Protein 8JIN (pdb70)

B-factor: mean 63.2, std 4.31, range [48.6, 82.33]

Nearest PDB structures (foldseek):
  8jmm-assembly1_B  TM=9.909E-01  e=1.860E-39  Severe acute respiratory syndrome coronavirus 2
  8jmm-assembly1_F  TM=9.856E-01  e=9.018E-39  Severe acute respiratory syndrome coronavirus 2
  8wpw-assembly1_R  TM=9.752E-01  e=5.222E-39  Severe acute respiratory syndrome coronavirus 2
  7sy5-assembly1_A  TM=9.650E-01  e=2.004E-36  Severe acute respiratory syndrome coronavirus 2
  7zr7-assembly1_B  TM=9.710E-01  e=1.572E-36  Severe acute respiratory syndrome coronavirus 2

GO terms:
  GO:0044228 host cell surface (C, IDA)
  GO:0005768 endosome (C, IDA)
  GO:0039660 structural constituent of virion (F, IDA)
  GO:0019062 virion attachment to host cell (P, IDA)
  GO:0046718 symbiont entry into host cell (P, IDA)
  GO:0098670 entry receptor-mediated virion attachment to host cell (P, IDA)
  GO:0140522 fusogenic activity (F, IDA)
  GO:0046789 host cell surface receptor binding (F, IDA)
  GO:0048018 receptor ligand activity (F, IDA)
  GO:0043655 host extracellular region (C, IC)
  GO:0044173 host cell endoplasmic reticulum-Golgi intermediate compartment membrane (C, EXP)
  GO:0055036 virion membrane (C, EXP)
  GO:0020002 host cell plasma membrane (C, EXP)
  GO:0005515 protein binding (F, IPI)
  GO:0055036 virion membrane (C, TAS)
  GO:0005886 plasma membrane (C, TAS)
  GO:0042802 identical protein binding (F, IPI)
  GO:0046598 positive regulation of viral entry into host cell (P, IDA)
  GO:0016020 membrane (C, IDA)
  GO:0019031 viral envelope (C, IDA)

Secondary structure (DSSP, 8-state):
----SB--GGGTSS-S----SS----EEE-SSB--TTSGGGT---SEEEEESS-TTGGGG--BSEEEEEEEEEEGGGGGG-STT--SHHHHSS----TT--EEEEEEE-TTTS--TT-BTT-EEE---SSPPPTT------PPEE-SSS---S---SSEE-SEEE--B-TTSPTTSSEEEEEEEEEE-SSS---B----/------S-SEE-PPSSS--EEEEEEEEEE-S-EEEEEE-SSS--EEEEETTTEE-SSS-S---EEE-EEEEEEE--S--SS--EEEEEEE-SSTT---EEEEEEE-S------EEEE--B--SSS-EEEEEEEE-SS-TTSEEEEEEEEETTTEEEEEEEE--STT-S-EEE-SSSTTTEEEEE-TTT-EEEEEEES--SS---EEEEEEEEES-TTHHHHS-TTSHHHHHHSS--------B----/--B--S--EE-BTB-EEEEEE--TTTTTTS---EEEE-TTS--EEEEBTTTB--SSS-TTEEEEEETTEEEEEETT--TT--SEEE-EEEETTTEEEE---EE-EE----EEEEE--S--TTTSEEEEEEEEESS-TTTS-EEEEEE-TTS-EEEEEEE-SSSS-EEE-TTSTTTEEEEEETTTTEEEEEEES--TT--S--B-PEESSSS-TTT-TTT--EEE-EE--------

InterPro domains:
  IPR002552 Spike glycoprotein S2, coronavirus [PF01601] (711-1232)
  IPR018548 Spike (S) protein S1 subunit, receptor-binding domain, betacoronavirus [PF09408] (349-526)
  IPR018548 Spike (S) protein S1 subunit, receptor-binding domain, betacoronavirus [PS51921] (334-527)
  IPR032500 Spike glycoprotein S1, N-terminal domain, betacoronavirus-like [PF16451] (33-337)
  IPR032500 Spike glycoprotein S1, N-terminal domain, betacoronavirus-like [PS51922] (9-303)
  IPR036326 Spike S1 subunit, receptor binding domain superfamily, betacoronavirus [SSF143587] (333-516)
  IPR042578 Spike glycoprotein, betacoronavirus [MF_04099] (2-1273)
  IPR043002 Spike glycoprotein, N-terminal domain superfamily [G3DSA:2.60.120.960] (28-307)
  IPR043473 Spike glycoprotein S2 superfamily, coronavirus [SSF111474] (909-1026)
  IPR043473 Spike glycoprotein S2 superfamily, coronavirus [SSF111474] (1159-1211)
  IPR043607 Coronavirus spike glycoprotein S1, C-terminal [PF19209] (536-591)
  IPR044341 Spike (S) protein S1 subunit, N-terminal domain, SARS-CoV-like [cd21624] (13-304)
  IPR044366 Spike (S) protein S1 subunit, receptor-binding domain, SARS-CoV-2 [cd21480] (319-541)
  IPR044873 Spike glycoprotein S2, coronavirus, heptad repeat 1 [PS51923] (896-1001)
  IPR044874 Spike glycoprotein S2, coronavirus, heptad repeat 2 [PS51924] (1143-1225)

Structure (mmCIF, N/CA/C/O backbone):
data_8JIN
#
_entry.id   8JIN
#
_cell.length_a   1.00
_cell.length_b   1.00
_cell.length_c   1.00
_cell.angle_alpha   90.00
_cell.angle_beta   90.00
_cell.angle_gamma   90.00
#
_symmetry.space_group_name_H-M   'P 1'
#
loop_
_entity.id
_entity.type
_entity.pdbx_description
1 polymer 'GW01 Fv'
2 polymer '7F3 Fv'
3 polymer 'Spike glycoprotein'
#
loop_
_atom_site.group_PDB
_atom_site.id
_atom_site.type_symbol
_atom_site.label_atom_id
_atom_site.label_alt_id
_atom_site.label_comp_id
_atom_site.label_asym_id
_atom_site.label_entity_id
_atom_site.label_seq_id
_atom_site.pdbx_PDB_ins_code
_atom_site.Cartn_x
_atom_site.Cartn_y
_atom_site.Cartn_z
_atom_site.occupancy
_atom_site.B_iso_or_equiv
_atom_site.auth_seq_id
_atom_site.auth_comp_id
_atom_site.auth_asym_id
_atom_site.auth_atom_id
_atom_site.pdbx_PDB_model_num
ATOM 1 N N . VAL A 1 3 ? 298.626 318.383 198.730 1.00 61.09 3 VAL P N 1
ATOM 2 C CA . VAL A 1 3 ? 299.337 319.642 198.549 1.00 61.09 3 VAL P CA 1
ATOM 3 C C . VAL A 1 3 ? 298.597 320.517 197.540 1.00 61.09 3 VAL P C 1
ATOM 4 O O . VAL A 1 3 ? 298.096 320.028 196.528 1.00 61.09 3 VAL P O 1
ATOM 8 N N . LEU A 1 4 ? 298.515 321.814 197.830 1.00 57.39 4 LEU P N 1
ATOM 9 C CA . LEU A 1 4 ? 297.839 322.780 196.971 1.00 57.39 4 LEU P CA 1
ATOM 10 C C . LEU A 1 4 ? 298.893 323.637 196.281 1.00 57.39 4 LEU P C 1
ATOM 11 O O . LEU A 1 4 ? 299.623 324.383 196.941 1.00 57.39 4 LEU P O 1
ATOM 16 N N . THR A 1 5 ? 298.969 323.529 194.958 1.00 57.01 5 THR P N 1
ATOM 17 C CA . THR A 1 5 ? 299.921 324.314 194.186 1.00 57.01 5 THR P CA 1
ATOM 18 C C . THR A 1 5 ? 299.410 325.738 194.021 1.00 57.01 5 THR P C 1
ATOM 19 O O . THR A 1 5 ? 298.216 325.965 193.810 1.00 57.01 5 THR P O 1
ATOM 23 N N . GLN A 1 6 ? 300.326 326.703 194.119 1.00 55.35 6 GLN P N 1
ATOM 24 C CA . GLN A 1 6 ? 299.966 328.107 194.115 1.00 55.35 6 GLN P CA 1
ATOM 25 C C . GLN A 1 6 ? 301.154 328.921 193.627 1.00 55.35 6 GLN P C 1
ATOM 26 O O . GLN A 1 6 ? 302.299 328.590 193.970 1.00 55.35 6 GLN P O 1
ATOM 32 N N . PRO A 1 7 ? 300.927 329.958 192.824 1.00 54.83 7 PRO P N 1
ATOM 33 C CA . PRO A 1 7 ? 302.028 330.824 192.391 1.00 54.83 7 PRO P CA 1
ATOM 34 C C . PRO A 1 7 ? 302.761 331.415 193.580 1.00 54.83 7 PRO P C 1
ATOM 35 O O . PRO A 1 7 ? 302.133 331.943 194.510 1.00 54.83 7 PRO P O 1
ATOM 39 N N . PRO A 1 8 ? 304.094 331.345 193.588 1.00 53.68 8 PRO P N 1
ATOM 40 C CA . PRO A 1 8 ? 304.837 331.821 194.762 1.00 53.68 8 PRO P CA 1
ATOM 41 C C . PRO A 1 8 ? 304.850 333.331 194.907 1.00 53.68 8 PRO P C 1
ATOM 42 O O . PRO A 1 8 ? 305.025 333.826 196.027 1.00 53.68 8 PRO P O 1
ATOM 46 N N . SER A 1 9 ? 304.672 334.082 193.822 1.00 56.10 9 SER P N 1
ATOM 47 C CA . SER A 1 9 ? 304.748 335.539 193.902 1.00 56.10 9 SER P CA 1
ATOM 48 C C . SER A 1 9 ? 303.992 336.138 192.725 1.00 56.10 9 SER P C 1
ATOM 49 O O . SER A 1 9 ? 304.271 335.795 191.572 1.00 56.10 9 SER P O 1
ATOM 52 N N . ALA A 1 10 ? 303.046 337.023 193.016 1.00 59.49 10 ALA P N 1
ATOM 53 C CA . ALA A 1 10 ? 302.326 337.786 192.010 1.00 59.49 10 ALA P CA 1
ATOM 54 C C . ALA A 1 10 ? 302.554 339.275 192.235 1.00 59.49 10 ALA P C 1
ATOM 55 O O . ALA A 1 10 ? 302.984 339.705 193.308 1.00 59.49 10 ALA P O 1
ATOM 57 N N . SER A 1 11 ? 302.260 340.064 191.204 1.00 62.98 11 SER P N 1
ATOM 58 C CA . SER A 1 11 ? 302.486 341.500 191.265 1.00 62.98 11 SER P CA 1
ATOM 59 C C . SER A 1 11 ? 301.417 342.217 190.455 1.00 62.98 11 SER P C 1
ATOM 60 O O . SER A 1 11 ? 300.719 341.613 189.637 1.00 62.98 11 SER P O 1
ATOM 63 N N . GLY A 1 12 ? 301.298 343.518 190.695 1.00 64.54 12 GLY P N 1
ATOM 64 C CA . GLY A 1 12 ? 300.327 344.327 189.981 1.00 64.54 12 GLY P CA 1
ATOM 65 C C . GLY A 1 12 ? 300.466 345.784 190.355 1.00 64.54 12 GLY P C 1
ATOM 66 O O . GLY A 1 12 ? 301.070 346.136 191.372 1.00 64.54 12 GLY P O 1
ATOM 67 N N . THR A 1 13 ? 299.886 346.643 189.497 1.00 67.42 13 THR P N 1
ATOM 68 C CA . THR A 1 13 ? 299.855 348.088 189.643 1.00 67.42 13 THR P CA 1
ATOM 69 C C . THR A 1 13 ? 298.609 348.522 190.407 1.00 67.42 13 THR P C 1
ATOM 70 O O . THR A 1 13 ? 297.567 347.865 190.328 1.00 67.42 13 THR P O 1
ATOM 74 N N . PRO A 1 14 ? 298.679 349.623 191.161 1.00 67.63 14 PRO P N 1
ATOM 75 C CA . PRO A 1 14 ? 297.519 350.034 191.965 1.00 67.63 14 PRO P CA 1
ATOM 76 C C . PRO A 1 14 ? 296.354 350.512 191.113 1.00 67.63 14 PRO P C 1
ATOM 77 O O . PRO A 1 14 ? 296.416 351.581 190.497 1.00 67.63 14 PRO P O 1
ATOM 81 N N . GLY A 1 15 ? 295.284 349.722 191.078 1.00 65.99 15 GLY P N 1
ATOM 82 C CA . GLY A 1 15 ? 294.115 350.056 190.289 1.00 65.99 15 GLY P CA 1
ATOM 83 C C . GLY A 1 15 ? 293.641 348.907 189.425 1.00 65.99 15 GLY P C 1
ATOM 84 O O . GLY A 1 15 ? 292.487 348.885 188.987 1.00 65.99 15 GLY P O 1
ATOM 85 N N . GLN A 1 16 ? 294.521 347.944 189.175 1.00 66.71 16 GLN P N 1
ATOM 86 C CA . GLN A 1 16 ? 294.208 346.782 188.359 1.00 66.71 16 GLN P CA 1
ATOM 87 C C . GLN A 1 16 ? 293.852 345.593 189.241 1.00 66.71 16 GLN P C 1
ATOM 88 O O . GLN A 1 16 ? 294.267 345.501 190.399 1.00 66.71 16 GLN P O 1
ATOM 94 N N . ARG A 1 17 ? 293.073 344.676 188.676 1.00 63.51 17 ARG P N 1
ATOM 95 C CA . ARG A 1 17 ? 292.642 343.480 189.391 1.00 63.51 17 ARG P CA 1
ATOM 96 C C . ARG A 1 17 ? 293.603 342.340 189.073 1.00 63.51 17 ARG P C 1
ATOM 97 O O . ARG A 1 17 ? 293.806 341.992 187.906 1.00 63.51 17 ARG P O 1
ATOM 105 N N . VAL A 1 18 ? 294.208 341.774 190.110 1.00 61.36 18 VAL P N 1
ATOM 106 C CA . VAL A 1 18 ? 295.088 340.628 189.953 1.00 61.36 18 VAL P CA 1
ATOM 107 C C . VAL A 1 18 ? 294.357 339.376 190.419 1.00 61.36 18 VAL P C 1
ATOM 108 O O . VAL A 1 18 ? 293.360 339.437 191.142 1.00 61.36 18 VAL P O 1
ATOM 112 N N . THR A 1 19 ? 294.861 338.221 189.996 1.00 60.78 19 THR P N 1
ATOM 113 C CA . THR A 1 19 ? 294.260 336.944 190.350 1.00 60.78 19 THR P CA 1
ATOM 114 C C . THR A 1 19 ? 295.340 336.009 190.867 1.00 60.78 19 THR P C 1
ATOM 115 O O . THR A 1 19 ? 296.440 335.955 190.309 1.00 60.78 19 THR P O 1
ATOM 119 N N . ILE A 1 20 ? 295.027 335.286 191.937 1.00 58.90 20 ILE P N 1
ATOM 120 C CA . ILE A 1 20 ? 295.935 334.318 192.537 1.00 58.90 20 ILE P CA 1
ATOM 121 C C . ILE A 1 20 ? 295.247 332.962 192.489 1.00 58.90 20 ILE P C 1
ATOM 122 O O . ILE A 1 20 ? 294.312 332.702 193.256 1.00 58.90 20 ILE P O 1
ATOM 127 N N . SER A 1 21 ? 295.703 332.098 191.590 1.00 56.90 21 SER P N 1
ATOM 128 C CA . SER A 1 21 ? 295.120 330.777 191.437 1.00 56.90 21 SER P CA 1
ATOM 129 C C . SER A 1 21 ? 295.664 329.826 192.499 1.00 56.90 21 SER P C 1
ATOM 130 O O . SER A 1 21 ? 296.674 330.090 193.153 1.00 56.90 21 SER P O 1
ATOM 133 N N . CYS A 1 22 ? 294.969 328.703 192.671 1.00 58.16 22 CYS P N 1
ATOM 134 C CA . CYS A 1 22 ? 295.400 327.683 193.623 1.00 58.16 22 CYS P CA 1
ATOM 135 C C . CYS A 1 22 ? 294.782 326.360 193.195 1.00 58.16 22 CYS P C 1
ATOM 136 O O . CYS A 1 22 ? 293.575 326.161 193.362 1.00 58.16 22 CYS P O 1
ATOM 139 N N . SER A 1 23 ? 295.600 325.470 192.648 1.00 56.75 23 SER P N 1
ATOM 140 C CA . SER A 1 23 ? 295.120 324.185 192.168 1.00 56.75 23 SER P CA 1
ATOM 141 C C . SER A 1 23 ? 295.211 323.134 193.266 1.00 56.75 23 SER P C 1
ATOM 142 O O . SER A 1 23 ? 295.911 323.301 194.268 1.00 56.75 23 SER P O 1
ATOM 145 N N . GLY A 1 24 ? 294.491 322.040 193.064 1.00 56.13 24 GLY P N 1
ATOM 146 C CA . GLY A 1 24 ? 294.473 320.973 194.047 1.00 56.13 24 GLY P CA 1
ATOM 147 C C . GLY A 1 24 ? 293.911 319.709 193.441 1.00 56.13 24 GLY P C 1
ATOM 148 O O . GLY A 1 24 ? 293.405 319.702 192.316 1.00 56.13 24 GLY P O 1
ATOM 149 N N . SER A 1 25 ? 294.011 318.632 194.212 1.00 56.56 25 SER P N 1
ATOM 150 C CA . SER A 1 25 ? 293.518 317.339 193.770 1.00 56.56 25 SER P CA 1
ATOM 151 C C . SER A 1 25 ? 292.003 317.268 193.940 1.00 56.56 25 SER P C 1
ATOM 152 O O . SER A 1 25 ? 291.360 318.188 194.452 1.00 56.56 25 SER P O 1
ATOM 155 N N . SER A 1 26 ? 291.423 316.156 193.499 1.00 57.35 26 SER P N 1
ATOM 156 C CA . SER A 1 26 ? 289.997 315.911 193.657 1.00 57.35 26 SER P CA 1
ATOM 157 C C . SER A 1 26 ? 289.637 315.442 195.058 1.00 57.35 26 SER P C 1
ATOM 158 O O . SER A 1 26 ? 288.483 315.072 195.296 1.00 57.35 26 SER P O 1
ATOM 161 N N . SER A 1 27 ? 290.594 315.451 195.983 1.00 58.19 27 SER P N 1
ATOM 162 C CA . SER A 1 27 ? 290.360 315.017 197.351 1.00 58.19 27 SER P CA 1
ATOM 163 C C . SER A 1 27 ? 290.252 316.169 198.338 1.00 58.19 27 SER P C 1
ATOM 164 O O . SER A 1 27 ? 289.760 315.964 199.452 1.00 58.19 27 SER P O 1
ATOM 167 N N . ASN A 1 28 ? 290.698 317.367 197.961 1.00 58.01 28 ASN P N 1
ATOM 168 C CA . ASN A 1 28 ? 290.690 318.516 198.859 1.00 58.01 28 ASN P CA 1
ATOM 169 C C . ASN A 1 28 ? 289.762 319.622 198.378 1.00 58.01 28 ASN P C 1
ATOM 170 O O . ASN A 1 28 ? 288.876 320.043 199.127 1.00 58.01 28 ASN P O 1
ATOM 175 N N . ILE A 1 29 ? 289.935 320.110 197.153 1.00 57.40 29 ILE P N 1
ATOM 176 C CA . ILE A 1 29 ? 289.119 321.213 196.654 1.00 57.40 29 ILE P CA 1
ATOM 177 C C . ILE A 1 29 ? 287.883 320.705 195.922 1.00 57.40 29 ILE P C 1
ATOM 178 O O . ILE A 1 29 ? 286.812 321.309 196.009 1.00 57.40 29 ILE P O 1
ATOM 183 N N . GLY A 1 30 ? 288.004 319.588 195.205 1.00 57.51 30 GLY P N 1
ATOM 184 C CA . GLY A 1 30 ? 286.868 319.079 194.455 1.00 57.51 30 GLY P CA 1
ATOM 185 C C . GLY A 1 30 ? 285.742 318.592 195.345 1.00 57.51 30 GLY P C 1
ATOM 186 O O . GLY A 1 30 ? 284.569 318.661 194.971 1.00 57.51 30 GLY P O 1
ATOM 187 N N . SER A 1 31 ? 286.079 318.094 196.534 1.00 57.99 31 SER P N 1
ATOM 188 C CA . SER A 1 31 ? 285.088 317.549 197.450 1.00 57.99 31 SER P CA 1
ATOM 189 C C . SER A 1 31 ? 284.760 318.478 198.611 1.00 57.99 31 SER P C 1
ATOM 190 O O . SER A 1 31 ? 283.769 318.241 199.308 1.00 57.99 31 SER P O 1
ATOM 193 N N . ASN A 1 32 ? 285.558 319.520 198.837 1.00 58.53 32 ASN P N 1
ATOM 194 C CA . ASN A 1 32 ? 285.328 320.421 199.959 1.00 58.53 32 ASN P CA 1
ATOM 195 C C . ASN A 1 32 ? 285.381 321.877 199.514 1.00 58.53 32 ASN P C 1
ATOM 196 O O . ASN A 1 32 ? 285.415 322.164 198.313 1.00 58.53 32 ASN P O 1
ATOM 201 N N . THR A 1 33 ? 285.385 322.800 200.470 1.00 57.82 33 THR P N 1
ATOM 202 C CA . THR A 1 33 ? 285.401 324.225 200.189 1.00 57.82 33 THR P CA 1
ATOM 203 C C . THR A 1 33 ? 286.808 324.784 200.348 1.00 57.82 33 THR P C 1
ATOM 204 O O . THR A 1 33 ? 287.683 324.150 200.944 1.00 57.82 33 THR P O 1
ATOM 208 N N . VAL A 1 34 ? 287.014 325.981 199.810 1.00 57.27 34 VAL P N 1
ATOM 209 C CA . VAL A 1 34 ? 288.305 326.655 199.850 1.00 57.27 34 VAL P CA 1
ATOM 210 C C . VAL A 1 34 ? 288.200 327.870 200.759 1.00 57.27 34 VAL P C 1
ATOM 211 O O . VAL A 1 34 ? 287.197 328.592 200.759 1.00 57.27 34 VAL P O 1
ATOM 215 N N . ASN A 1 35 ? 289.251 328.098 201.544 1.00 58.52 35 ASN P N 1
ATOM 216 C CA . ASN A 1 35 ? 289.323 329.227 202.462 1.00 58.52 35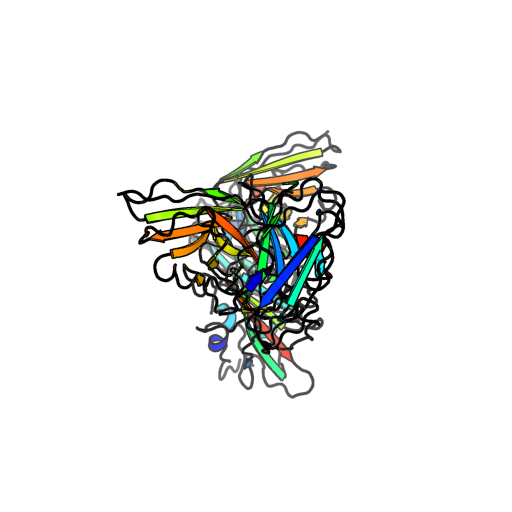 ASN P CA 1
ATOM 217 C C . ASN A 1 35 ? 290.602 329.998 202.181 1.00 58.52 35 ASN P C 1
ATOM 218 O O . ASN A 1 35 ? 291.696 329.427 202.231 1.00 58.52 35 ASN P O 1
ATOM 223 N N . TRP A 1 36 ? 290.467 331.285 201.884 1.00 58.39 36 TRP P N 1
ATOM 224 C CA . TRP A 1 36 ? 291.606 332.141 201.588 1.00 58.39 36 TRP P CA 1
ATOM 225 C C . TRP A 1 36 ? 291.948 332.998 202.799 1.00 58.39 36 TRP P C 1
ATOM 226 O O . TRP A 1 36 ? 291.056 333.513 203.481 1.00 58.39 36 TRP P O 1
ATOM 237 N N . TYR A 1 37 ? 293.244 333.148 203.060 1.00 57.69 37 TYR P N 1
ATOM 238 C CA . TYR A 1 37 ? 293.731 333.913 204.196 1.00 57.69 37 TYR P CA 1
ATOM 239 C C . TYR A 1 37 ? 294.720 334.966 203.718 1.00 57.69 37 TYR P C 1
ATOM 240 O O . TYR A 1 37 ? 295.236 334.904 202.601 1.00 57.69 37 TYR P O 1
ATOM 249 N N . GLN A 1 38 ? 294.977 335.941 204.586 1.00 57.16 38 GLN P N 1
ATOM 250 C CA . GLN A 1 38 ? 295.872 337.047 204.281 1.00 57.16 38 GLN P CA 1
ATOM 251 C C . GLN A 1 38 ? 296.685 337.375 205.521 1.00 57.16 38 GLN P C 1
ATOM 252 O O . GLN A 1 38 ? 296.121 337.541 206.606 1.00 57.16 38 GLN P O 1
ATOM 258 N N . GLN A 1 39 ? 298.002 337.474 205.360 1.00 57.13 39 GLN P N 1
ATOM 259 C CA . GLN A 1 39 ? 298.908 337.720 206.477 1.00 57.13 39 GLN P CA 1
ATOM 260 C C . GLN A 1 39 ? 299.882 338.824 206.095 1.00 57.13 39 GLN P C 1
ATOM 261 O O . GLN A 1 39 ? 300.796 338.600 205.294 1.00 57.13 39 GLN P O 1
ATOM 267 N N . LEU A 1 40 ? 299.691 340.007 206.671 1.00 58.72 40 LEU P N 1
ATOM 268 C CA . LEU A 1 40 ? 300.639 341.090 206.495 1.00 58.72 40 LEU P CA 1
ATOM 269 C C . LEU A 1 40 ? 301.964 340.732 207.164 1.00 58.72 40 LEU P C 1
ATOM 270 O O . LEU A 1 40 ? 302.004 339.899 208.072 1.00 58.72 40 LEU P O 1
ATOM 275 N N . PRO A 1 41 ? 303.071 341.338 206.719 1.00 60.68 41 PRO P N 1
ATOM 276 C CA . PRO A 1 41 ? 304.372 341.030 207.331 1.00 60.68 41 PRO P CA 1
ATOM 277 C C . PRO A 1 41 ? 304.415 341.344 208.818 1.00 60.68 41 PRO P C 1
ATOM 278 O O . PRO A 1 41 ? 304.331 342.509 209.219 1.00 60.68 41 PRO P O 1
ATOM 282 N N . GLY A 1 42 ? 304.547 340.309 209.641 1.00 59.19 42 GLY P N 1
ATOM 283 C CA . GLY A 1 42 ? 304.635 340.486 211.075 1.00 59.19 42 GLY P CA 1
ATOM 284 C C . GLY A 1 42 ? 303.321 340.462 211.820 1.00 59.19 42 GLY P C 1
ATOM 285 O O . GLY A 1 42 ? 303.244 341.021 212.920 1.00 59.19 42 GLY P O 1
ATOM 286 N N . THR A 1 43 ? 302.286 339.838 211.265 1.00 58.57 43 THR P N 1
ATOM 287 C CA . THR A 1 43 ? 300.981 339.767 211.913 1.00 58.57 43 THR P CA 1
ATOM 288 C C . THR A 1 43 ? 300.461 338.339 211.792 1.00 58.57 43 THR P C 1
ATOM 289 O O . THR A 1 43 ? 301.180 337.426 211.375 1.00 58.57 43 THR P O 1
ATOM 293 N N . ALA A 1 44 ? 299.200 338.148 212.158 1.00 56.23 44 ALA P N 1
ATOM 294 C CA . ALA A 1 44 ? 298.505 336.876 212.105 1.00 56.23 44 ALA P CA 1
ATOM 295 C C . ALA A 1 44 ? 297.530 336.848 210.935 1.00 56.23 44 ALA P C 1
ATOM 296 O O . ALA A 1 44 ? 296.988 337.886 210.545 1.00 56.23 44 ALA P O 1
ATOM 298 N N . PRO A 1 45 ? 297.292 335.676 210.348 1.00 57.17 45 PRO P N 1
ATOM 299 C CA . PRO A 1 45 ? 296.402 335.601 209.186 1.00 57.17 45 PRO P CA 1
ATOM 300 C C . PRO A 1 45 ? 294.969 335.972 209.538 1.00 57.17 45 PRO P C 1
ATOM 301 O O . PRO A 1 45 ? 294.528 335.861 210.684 1.00 57.17 45 PRO P O 1
ATOM 305 N N . LYS A 1 46 ? 294.239 336.424 208.520 1.00 58.39 46 LYS P N 1
ATOM 306 C CA . LYS A 1 46 ? 292.830 336.770 208.649 1.00 58.39 46 LYS P CA 1
ATOM 307 C C . LYS A 1 46 ? 292.052 336.098 207.528 1.00 58.39 46 LYS P C 1
ATOM 308 O O . LYS A 1 46 ? 292.510 336.070 206.382 1.00 58.39 46 LYS P O 1
ATOM 314 N N . LEU A 1 47 ? 290.886 335.553 207.862 1.00 59.08 47 LEU P N 1
ATOM 315 C CA . LEU A 1 47 ? 290.079 334.851 206.874 1.00 59.08 47 LEU P CA 1
ATOM 316 C C . LEU A 1 47 ? 289.469 335.840 205.891 1.00 59.08 47 LEU P C 1
ATOM 317 O O . LEU A 1 47 ? 288.817 336.809 206.291 1.00 59.08 47 LEU P O 1
ATOM 322 N N . LEU A 1 48 ? 289.682 335.593 204.599 1.00 59.74 48 LEU P N 1
ATOM 323 C CA . LEU A 1 48 ? 289.170 336.457 203.543 1.00 59.74 48 LEU P CA 1
ATOM 324 C C . LEU A 1 48 ? 287.894 335.918 202.911 1.00 59.74 48 LEU P C 1
ATOM 325 O O . LEU A 1 48 ? 286.868 336.604 202.905 1.00 59.74 48 LEU P O 1
ATOM 330 N N . ILE A 1 49 ? 287.933 334.700 202.376 1.00 60.23 49 ILE P N 1
ATOM 331 C CA . ILE A 1 49 ? 286.790 334.103 201.696 1.00 60.23 49 ILE P CA 1
ATOM 332 C C . ILE A 1 49 ? 286.618 332.677 202.200 1.00 60.23 49 ILE P C 1
ATOM 333 O O . ILE A 1 49 ? 287.561 331.880 202.147 1.00 60.23 49 ILE P O 1
ATOM 338 N N . TYR A 1 50 ? 285.424 332.360 202.690 1.00 61.98 50 TYR P N 1
ATOM 339 C CA . TYR A 1 50 ? 285.045 330.994 203.017 1.00 61.98 50 TYR P CA 1
ATOM 340 C C . TYR A 1 50 ? 283.897 330.544 202.118 1.00 61.98 50 TYR P C 1
ATOM 341 O O . TYR A 1 50 ? 283.179 331.357 201.530 1.00 61.98 50 TYR P O 1
ATOM 350 N N . SER A 1 51 ? 283.744 329.223 202.005 1.00 62.00 51 SER P N 1
ATOM 351 C CA . SER A 1 51 ? 282.742 328.602 201.143 1.00 62.00 51 SER P CA 1
ATOM 352 C C . SER A 1 51 ? 282.928 329.010 199.685 1.00 62.00 51 SER P C 1
ATOM 353 O O . SER A 1 51 ? 281.984 328.949 198.890 1.00 62.00 51 SER P O 1
ATOM 356 N N . ASN A 1 52 ? 284.140 329.458 199.347 1.00 60.78 52 ASN P N 1
ATOM 357 C CA . ASN A 1 52 ? 284.601 329.746 197.991 1.00 60.78 52 ASN P CA 1
ATOM 358 C C . ASN A 1 52 ? 283.973 331.002 197.400 1.00 60.78 52 ASN P C 1
ATOM 359 O O . ASN A 1 52 ? 284.428 331.489 196.360 1.00 60.78 52 ASN P O 1
ATOM 364 N N . ASN A 1 53 ? 282.936 331.541 198.038 1.00 62.66 53 ASN P N 1
ATOM 365 C CA . ASN A 1 53 ? 282.315 332.759 197.540 1.00 62.66 53 ASN P CA 1
ATOM 366 C C . ASN A 1 53 ? 281.820 333.698 198.631 1.00 62.66 53 ASN P C 1
ATOM 367 O O . ASN A 1 53 ? 281.237 334.735 198.301 1.00 62.66 53 ASN P O 1
ATOM 372 N N . GLN A 1 54 ? 282.030 333.384 199.902 1.00 62.22 54 GLN P N 1
ATOM 373 C CA . GLN A 1 54 ? 281.468 334.166 200.992 1.00 62.22 54 GLN P CA 1
ATOM 374 C C . GLN A 1 54 ? 282.571 334.823 201.811 1.00 62.22 54 GLN P C 1
ATOM 375 O O . GLN A 1 54 ? 283.650 334.263 202.012 1.00 62.22 54 GLN P O 1
ATOM 381 N N . ARG A 1 55 ? 282.279 336.027 202.290 1.00 63.68 55 ARG P N 1
ATOM 382 C CA . ARG A 1 55 ? 283.220 336.821 203.061 1.00 63.68 55 ARG P CA 1
ATOM 383 C C . ARG A 1 55 ? 282.580 337.234 204.375 1.00 63.68 55 ARG P C 1
ATOM 384 O O . ARG A 1 55 ? 281.363 337.449 204.436 1.00 63.68 55 ARG P O 1
ATOM 392 N N . PRO A 1 56 ? 283.367 337.352 205.439 1.00 64.23 56 PRO P N 1
ATOM 393 C CA . PRO A 1 56 ? 282.849 337.931 206.681 1.00 64.23 56 PRO P CA 1
ATOM 394 C C . PRO A 1 56 ? 282.613 339.427 206.529 1.00 64.23 56 PRO P C 1
ATOM 395 O O . PRO A 1 56 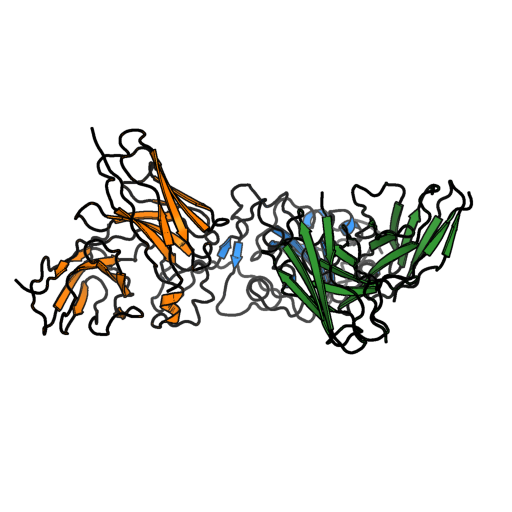? 282.807 340.020 205.466 1.00 64.23 56 PRO P O 1
ATOM 399 N N . SER A 1 57 ? 282.181 340.043 207.631 1.00 67.55 57 SER P N 1
ATOM 400 C CA . SER A 1 57 ? 281.846 341.463 207.601 1.00 67.55 57 SER P CA 1
ATOM 401 C C . SER A 1 57 ? 283.092 342.323 207.424 1.00 67.55 57 SER P C 1
ATOM 402 O O . SER A 1 57 ? 283.049 343.374 206.775 1.00 67.55 57 SER P O 1
ATOM 405 N N . GLY A 1 58 ? 284.216 341.892 207.999 1.00 68.09 58 GLY P N 1
ATOM 406 C CA . GLY A 1 58 ? 285.417 342.708 207.956 1.00 68.09 58 GLY P CA 1
ATOM 407 C C . GLY A 1 58 ? 286.034 342.814 206.576 1.00 68.09 58 GLY P C 1
ATOM 408 O O . GLY A 1 58 ? 286.582 343.860 206.217 1.00 68.09 58 GLY P O 1
ATOM 409 N N . VAL A 1 59 ? 285.959 341.749 205.789 1.00 65.70 59 VAL P N 1
ATOM 410 C CA . VAL A 1 59 ? 286.604 341.745 204.471 1.00 65.70 59 VAL P CA 1
ATOM 411 C C . VAL A 1 59 ? 285.780 342.590 203.505 1.00 65.70 59 VAL P C 1
ATOM 412 O O . VAL A 1 59 ? 284.552 342.410 203.422 1.00 65.70 59 VAL P O 1
ATOM 416 N N . PRO A 1 60 ? 286.392 343.514 202.768 1.00 66.38 60 PRO P N 1
ATOM 417 C CA . PRO A 1 60 ? 285.635 344.311 201.797 1.00 66.38 60 PRO P CA 1
ATOM 418 C C . PRO A 1 60 ? 285.142 343.454 200.640 1.00 66.38 60 PRO P C 1
ATOM 419 O O . PRO A 1 60 ? 285.490 342.281 200.492 1.00 66.38 60 PRO P O 1
ATOM 423 N N . ASP A 1 61 ? 284.313 344.073 199.801 1.00 67.75 61 ASP P N 1
ATOM 424 C CA . ASP A 1 61 ? 283.750 343.390 198.645 1.00 67.75 61 ASP P CA 1
ATOM 425 C C . ASP A 1 61 ? 284.720 343.302 197.476 1.00 67.75 61 ASP P C 1
ATOM 426 O O . ASP A 1 61 ? 284.402 342.644 196.479 1.00 67.75 61 ASP P O 1
ATOM 431 N N . ARG A 1 62 ? 285.885 343.945 197.570 1.00 65.92 62 ARG P N 1
ATOM 432 C CA . ARG A 1 62 ? 286.848 343.900 196.476 1.00 65.92 62 ARG P CA 1
ATOM 433 C C . ARG A 1 62 ? 287.436 342.507 196.297 1.00 65.92 62 ARG P C 1
ATOM 434 O O . ARG A 1 62 ? 287.795 342.128 195.177 1.00 65.92 62 ARG P O 1
ATOM 442 N N . PHE A 1 63 ? 287.544 341.736 197.375 1.00 63.44 63 PHE P N 1
ATOM 443 C CA . PHE A 1 63 ? 288.041 340.369 197.289 1.00 63.44 63 PHE P CA 1
ATOM 444 C C . PHE A 1 63 ? 286.929 339.453 196.796 1.00 63.44 63 PHE P C 1
ATOM 445 O O . PHE A 1 63 ? 285.841 339.418 197.378 1.00 63.44 63 PHE P O 1
ATOM 453 N N . SER A 1 64 ? 287.198 338.718 195.723 1.00 61.29 64 SER P N 1
ATOM 454 C CA . SER A 1 64 ? 286.247 337.776 195.160 1.00 61.29 64 SER P CA 1
ATOM 455 C C . SER A 1 64 ? 286.855 336.382 195.144 1.00 61.29 64 SER P C 1
ATOM 456 O O . SER A 1 64 ? 288.078 336.220 195.086 1.00 61.29 64 SER P O 1
ATOM 459 N N . GLY A 1 65 ? 285.988 335.373 195.196 1.00 59.37 65 GLY P N 1
ATOM 460 C CA . GLY A 1 65 ? 286.426 333.998 195.160 1.00 59.37 65 GLY P CA 1
ATOM 461 C C . GLY A 1 65 ? 285.611 333.200 194.162 1.00 59.37 65 GLY P C 1
ATOM 462 O O . GLY A 1 65 ? 284.485 333.556 193.815 1.00 59.37 65 GLY P O 1
ATOM 463 N N . SER A 1 66 ? 286.206 332.103 193.704 1.00 58.74 66 SER P N 1
ATOM 464 C CA . SER A 1 66 ? 285.551 331.232 192.741 1.00 58.74 66 SER P CA 1
ATOM 465 C C . SER A 1 66 ? 286.229 329.873 192.769 1.00 58.74 66 SER P C 1
ATOM 466 O O . SER A 1 66 ? 287.458 329.789 192.780 1.00 58.74 66 SER P O 1
ATOM 469 N N . LYS A 1 67 ? 285.421 328.817 192.780 1.00 58.27 67 LYS P N 1
ATOM 470 C CA . LYS A 1 67 ? 285.912 327.441 192.787 1.00 58.27 67 LYS P CA 1
ATOM 471 C C . LYS A 1 67 ? 285.341 326.741 191.559 1.00 58.27 67 LYS P C 1
ATOM 472 O O . LYS A 1 67 ? 284.189 326.298 191.567 1.00 58.27 67 LYS P O 1
ATOM 478 N N . SER A 1 68 ? 286.149 326.642 190.506 1.00 58.51 68 SER P N 1
ATOM 479 C CA . SER A 1 68 ? 285.737 326.020 189.249 1.00 58.51 68 SER P CA 1
ATOM 480 C C . SER A 1 68 ? 286.393 324.646 189.166 1.00 58.51 68 SER P C 1
ATOM 481 O O . SER A 1 68 ? 287.529 324.504 188.714 1.00 58.51 68 SER P O 1
ATOM 484 N N . GLY A 1 69 ? 285.670 323.633 189.606 1.00 58.35 69 GLY P N 1
ATOM 485 C CA . GLY A 1 69 ? 286.161 322.255 189.548 1.00 58.35 69 GLY P CA 1
ATOM 486 C C . GLY A 1 69 ? 287.083 321.933 190.726 1.00 58.35 69 GLY P C 1
ATOM 487 O O . GLY A 1 69 ? 286.631 321.867 191.863 1.00 58.35 69 GLY P O 1
ATOM 488 N N . THR A 1 70 ? 288.367 321.734 190.431 1.00 57.81 70 THR P N 1
ATOM 489 C CA . THR A 1 70 ? 289.369 321.433 191.446 1.00 57.81 70 THR P CA 1
ATOM 490 C C . THR A 1 70 ? 290.396 322.550 191.590 1.00 57.81 70 THR P C 1
ATOM 491 O O . THR A 1 70 ? 291.527 322.298 192.018 1.00 57.81 70 THR P O 1
ATOM 495 N N . SER A 1 71 ? 290.026 323.781 191.243 1.00 57.07 71 SER P N 1
ATOM 496 C CA . SER A 1 71 ? 290.921 324.922 191.356 1.00 57.07 71 SER P CA 1
ATOM 497 C C . SER A 1 71 ? 290.144 326.116 191.889 1.00 57.07 71 SER P C 1
ATOM 498 O O . SER A 1 71 ? 288.920 326.195 191.760 1.00 57.07 71 SER P O 1
ATOM 501 N N . ALA A 1 72 ? 290.873 327.049 192.495 1.00 57.01 72 ALA P N 1
ATOM 502 C CA . ALA A 1 72 ? 290.288 328.242 193.086 1.00 57.01 72 ALA P CA 1
ATOM 503 C C . ALA A 1 72 ? 291.050 329.471 192.612 1.00 57.01 72 ALA P C 1
ATOM 504 O O . ALA A 1 72 ? 292.155 329.377 192.073 1.00 57.01 72 ALA P O 1
ATOM 506 N N . SER A 1 73 ? 290.445 330.638 192.821 1.00 57.74 73 SER P N 1
ATOM 507 C CA . SER A 1 73 ? 291.051 331.895 192.412 1.00 57.74 73 SER P CA 1
ATOM 508 C C . SER A 1 73 ? 290.616 332.999 193.362 1.00 57.74 73 SER P C 1
ATOM 509 O O . SER A 1 73 ? 289.450 333.063 193.758 1.00 57.74 73 SER P O 1
ATOM 512 N N . LEU A 1 74 ? 291.561 333.862 193.724 1.00 60.32 74 LEU P N 1
ATOM 513 C CA . LEU A 1 74 ? 291.310 335.009 194.590 1.00 60.32 74 LEU P CA 1
ATOM 514 C C . LEU A 1 74 ? 291.472 336.276 193.761 1.00 60.32 74 LEU P C 1
ATOM 515 O O . LEU A 1 74 ? 292.594 336.652 193.405 1.00 60.32 74 LEU P O 1
ATOM 520 N N . ALA A 1 75 ? 290.356 336.928 193.453 1.00 60.67 75 ALA P N 1
ATOM 521 C CA . ALA A 1 75 ? 290.360 338.137 192.642 1.00 60.67 75 ALA P CA 1
ATOM 522 C C . ALA A 1 75 ? 290.409 339.359 193.550 1.00 60.67 75 ALA P C 1
ATOM 523 O O . ALA A 1 75 ? 289.507 339.567 194.368 1.00 60.67 75 ALA P O 1
ATOM 525 N N . ILE A 1 76 ? 291.460 340.163 193.407 1.00 63.38 76 ILE P N 1
ATOM 526 C CA . ILE A 1 76 ? 291.602 341.394 194.175 1.00 63.38 76 ILE P CA 1
ATOM 527 C C . ILE A 1 76 ? 291.414 342.582 193.243 1.00 63.38 76 ILE P C 1
ATOM 528 O O . ILE A 1 76 ? 292.365 343.039 192.600 1.00 63.38 76 ILE P O 1
ATOM 533 N N . SER A 1 77 ? 290.188 343.092 193.166 1.00 65.50 77 SER P N 1
ATOM 534 C CA . SER A 1 77 ? 289.866 344.174 192.245 1.00 65.50 77 SER P CA 1
ATOM 535 C C . SER A 1 77 ? 290.303 345.507 192.839 1.00 65.50 77 SER P C 1
ATOM 536 O O . SER A 1 77 ? 289.877 345.872 193.941 1.00 65.50 77 SER P O 1
ATOM 539 N N . GLY A 1 78 ? 291.146 346.233 192.110 1.00 65.84 78 GLY P N 1
ATOM 540 C CA . GLY A 1 78 ? 291.600 347.537 192.548 1.00 65.84 78 GLY P CA 1
ATOM 541 C C . GLY A 1 78 ? 292.429 347.480 193.812 1.00 65.84 78 GLY P C 1
ATOM 542 O O . GLY A 1 78 ? 292.033 348.024 194.847 1.00 65.84 78 GLY P O 1
ATOM 543 N N . LEU A 1 79 ? 293.582 346.821 193.741 1.00 66.25 79 LEU P N 1
ATOM 544 C CA . LEU A 1 79 ? 294.426 346.672 194.917 1.00 66.25 79 LEU P CA 1
ATOM 545 C C . LEU A 1 79 ? 294.992 348.018 195.347 1.00 66.25 79 LEU P C 1
ATOM 546 O O . LEU A 1 79 ? 295.374 348.847 194.517 1.00 66.25 79 LEU P O 1
ATOM 551 N N . GLN A 1 80 ? 295.029 348.237 196.656 1.00 68.92 80 GLN P N 1
ATOM 552 C CA . GLN A 1 80 ? 295.610 349.434 197.234 1.00 68.92 80 GLN P CA 1
ATOM 553 C C . GLN A 1 80 ? 297.021 349.128 197.727 1.00 68.92 80 GLN P C 1
ATOM 554 O O . GLN A 1 80 ? 297.534 348.016 197.582 1.00 68.92 80 GLN P O 1
ATOM 560 N N . SER A 1 81 ? 297.659 350.137 198.321 1.00 69.27 81 SER P N 1
ATOM 561 C CA . SER A 1 81 ? 299.008 349.955 198.840 1.00 69.27 81 SER P CA 1
ATOM 562 C C . SER A 1 81 ? 299.043 349.034 200.051 1.00 69.27 81 SER P C 1
ATOM 563 O O . SER A 1 81 ? 300.120 348.549 200.412 1.00 69.27 81 SER P O 1
ATOM 566 N N . GLU A 1 82 ? 297.898 348.782 200.683 1.00 69.56 82 GLU P N 1
ATOM 567 C CA . GLU A 1 82 ? 297.841 347.945 201.872 1.00 69.56 82 GLU P CA 1
ATOM 568 C C . GLU A 1 82 ? 297.614 346.472 201.560 1.00 69.56 82 GLU P C 1
ATOM 569 O O . GLU A 1 82 ? 297.677 345.646 202.477 1.00 69.56 82 GLU P O 1
ATOM 575 N N . ASP A 1 83 ? 297.353 346.122 200.304 1.00 66.69 83 ASP P N 1
ATOM 576 C CA . ASP A 1 83 ? 297.185 344.725 199.908 1.00 66.69 83 ASP P CA 1
ATOM 577 C C . ASP A 1 83 ? 298.506 344.115 199.452 1.00 66.69 83 ASP P C 1
ATOM 578 O O . ASP A 1 83 ? 298.612 343.536 198.373 1.00 66.69 83 ASP P O 1
ATOM 583 N N . GLU A 1 84 ? 299.531 344.248 200.288 1.00 64.07 84 GLU P N 1
ATOM 584 C CA . GLU A 1 84 ? 300.865 343.721 200.020 1.00 64.07 84 GLU P CA 1
ATOM 585 C C . GLU A 1 84 ? 301.164 342.697 201.110 1.00 64.07 84 GLU P C 1
ATOM 586 O O . GLU A 1 84 ? 301.704 343.036 202.165 1.00 64.07 84 GLU P O 1
ATOM 592 N N . ALA A 1 85 ? 300.802 341.444 200.855 1.00 59.38 85 ALA P N 1
ATOM 593 C CA . ALA A 1 85 ? 300.951 340.385 201.841 1.00 59.38 85 ALA P CA 1
ATOM 594 C C . ALA A 1 85 ? 301.057 339.053 201.110 1.00 59.38 85 ALA P C 1
ATOM 595 O O . ALA A 1 85 ? 301.227 339.005 199.888 1.00 59.38 85 ALA P O 1
ATOM 597 N N . ASP A 1 86 ? 300.955 337.964 201.867 1.00 58.75 86 ASP P N 1
ATOM 598 C CA . ASP A 1 86 ? 301.004 336.611 201.328 1.00 58.75 86 ASP P CA 1
ATOM 599 C C . ASP A 1 86 ? 299.655 335.946 201.551 1.00 58.75 86 ASP P C 1
ATOM 600 O O . ASP A 1 86 ? 299.199 335.829 202.693 1.00 58.75 86 ASP P O 1
ATOM 605 N N . TYR A 1 87 ? 299.021 335.515 200.465 1.00 56.47 87 TYR P N 1
ATOM 606 C CA . TYR A 1 87 ? 297.692 334.922 200.510 1.00 56.47 87 TYR P CA 1
ATOM 607 C C . TYR A 1 87 ? 297.795 333.407 200.404 1.00 56.47 87 TYR P C 1
ATOM 608 O O . TYR A 1 87 ? 298.448 332.887 199.493 1.00 56.47 87 TYR P O 1
ATOM 617 N N . TYR A 1 88 ? 297.149 332.707 201.330 1.00 55.97 88 TYR P N 1
ATOM 618 C CA . TYR A 1 88 ? 297.180 331.255 201.391 1.00 55.97 88 TYR P CA 1
ATOM 619 C C . TYR A 1 88 ? 295.802 330.679 201.098 1.00 55.97 88 TYR P C 1
ATOM 620 O O . TYR A 1 88 ? 294.776 331.292 201.403 1.00 55.97 88 TYR P O 1
ATOM 629 N N . CYS A 1 89 ? 295.790 329.492 200.502 1.00 58.72 89 CYS P N 1
ATOM 630 C CA . CYS A 1 89 ? 294.570 328.727 200.302 1.00 58.72 89 CYS P CA 1
ATOM 631 C C . CYS A 1 89 ? 294.447 327.671 201.391 1.00 58.72 89 CYS P C 1
ATOM 632 O O . CYS A 1 89 ? 295.426 327.323 202.056 1.00 58.72 89 CYS P O 1
ATOM 635 N N . ALA A 1 90 ? 293.232 327.163 201.572 1.00 56.85 90 ALA P N 1
ATOM 636 C CA . ALA A 1 90 ? 292.980 326.171 202.604 1.00 56.85 90 ALA P CA 1
ATOM 637 C C . ALA A 1 90 ? 291.862 325.245 202.155 1.00 56.85 90 ALA P C 1
ATOM 638 O O . ALA A 1 90 ? 290.872 325.691 201.571 1.00 56.85 90 ALA P O 1
ATOM 640 N N . ALA A 1 91 ? 292.032 323.957 202.433 1.00 56.78 91 ALA P N 1
ATOM 641 C CA . ALA A 1 91 ? 291.025 322.959 202.112 1.00 56.78 91 ALA P CA 1
ATOM 642 C C . ALA A 1 91 ? 291.229 321.762 203.026 1.00 56.78 91 ALA P C 1
ATOM 643 O O . ALA A 1 91 ? 292.329 321.524 203.531 1.00 56.78 91 ALA P O 1
ATOM 645 N N . TRP A 1 92 ? 290.152 321.017 203.237 1.00 58.83 92 TRP P N 1
ATOM 646 C CA . TRP A 1 92 ? 290.170 319.835 204.087 1.00 58.83 92 TRP P CA 1
ATOM 647 C C . TRP A 1 92 ? 290.217 318.590 203.212 1.00 58.83 92 TRP P C 1
ATOM 648 O O . TRP A 1 92 ? 289.194 318.183 202.651 1.00 58.83 92 TRP P O 1
ATOM 659 N N . ASP A 1 93 ? 291.398 317.994 203.094 1.00 60.44 93 ASP P N 1
ATOM 660 C CA . ASP A 1 93 ? 291.550 316.759 202.343 1.00 60.44 93 ASP P CA 1
ATOM 661 C C . ASP A 1 93 ? 290.800 315.631 203.039 1.00 60.44 93 ASP P C 1
ATOM 662 O O . ASP A 1 93 ? 290.724 315.575 204.270 1.00 60.44 93 ASP P O 1
ATOM 667 N N . ASP A 1 94 ? 290.239 314.723 202.238 1.00 62.46 94 ASP P N 1
ATOM 668 C CA . ASP A 1 94 ? 289.504 313.602 202.813 1.00 62.46 94 ASP P CA 1
ATOM 669 C C . ASP A 1 94 ? 290.409 312.595 203.507 1.00 62.46 94 ASP P C 1
ATOM 670 O O . ASP A 1 94 ? 289.901 311.612 204.059 1.00 62.46 94 ASP P O 1
ATOM 675 N N . SER A 1 95 ? 291.724 312.807 203.496 1.00 61.68 95 SER P N 1
ATOM 676 C CA . SER A 1 95 ? 292.654 312.012 204.284 1.00 61.68 95 SER P CA 1
ATOM 677 C C . SER A 1 95 ? 292.791 312.526 205.711 1.00 61.68 95 SER P C 1
ATOM 678 O O . SER A 1 95 ? 293.786 312.214 206.378 1.00 61.68 95 SER P O 1
ATOM 681 N N . LEU A 1 96 ? 291.815 313.309 206.174 1.00 61.21 96 LEU P N 1
ATOM 682 C CA . LEU A 1 96 ? 291.768 313.833 207.538 1.00 61.21 96 LEU P CA 1
ATOM 683 C C . LEU A 1 96 ? 292.986 314.711 207.839 1.00 61.21 96 LEU P C 1
ATOM 684 O O . LEU A 1 96 ? 293.778 314.440 208.743 1.00 61.21 96 LEU P O 1
ATOM 689 N N . ASN A 1 97 ? 293.117 315.783 207.060 1.00 59.49 97 ASN P N 1
ATOM 690 C CA . ASN A 1 97 ? 294.181 316.752 207.276 1.00 59.49 97 ASN P CA 1
ATOM 691 C C . ASN A 1 97 ? 293.821 318.059 206.584 1.00 59.49 97 ASN P C 1
ATOM 692 O O . ASN A 1 97 ? 293.234 318.063 205.500 1.00 59.49 97 ASN P O 1
ATOM 697 N N . TRP A 1 98 ? 294.183 319.164 207.231 1.00 57.53 98 TRP P N 1
ATOM 698 C CA . TRP A 1 98 ? 293.965 320.505 206.699 1.00 57.53 98 TRP P CA 1
ATOM 699 C C . TRP A 1 98 ? 295.219 320.927 205.941 1.00 57.53 98 TRP P C 1
ATOM 700 O O . TRP A 1 98 ? 296.262 321.181 206.550 1.00 57.53 98 TRP P O 1
ATOM 711 N N . VAL A 1 99 ? 295.120 321.005 204.620 1.00 56.39 99 VAL P N 1
ATOM 712 C CA . VAL A 1 99 ? 296.264 321.327 203.775 1.00 56.39 99 VAL P CA 1
ATOM 713 C C . VAL A 1 99 ? 296.236 322.812 203.439 1.00 56.39 99 VAL P C 1
ATOM 714 O O . VAL A 1 99 ? 295.192 323.356 203.060 1.00 56.39 99 VAL P O 1
ATOM 718 N N . PHE A 1 100 ? 297.380 323.471 203.591 1.00 55.24 100 PHE P N 1
ATOM 719 C CA . PHE A 1 100 ? 297.538 324.870 203.234 1.00 55.24 100 PHE P CA 1
ATOM 720 C C . PHE A 1 100 ? 298.217 324.986 201.873 1.00 55.24 100 PHE P C 1
ATOM 721 O O . PHE A 1 100 ? 298.612 323.996 201.254 1.00 55.24 100 PHE P O 1
ATOM 729 N N . GLY A 1 101 ? 298.357 326.221 201.404 1.00 55.61 101 GLY P N 1
ATOM 730 C CA . GLY A 1 101 ? 299.035 326.477 200.152 1.00 55.61 101 GLY P CA 1
ATOM 731 C C . GLY A 1 101 ? 300.513 326.734 200.342 1.00 55.61 101 GLY P C 1
ATOM 732 O O . GLY A 1 101 ? 301.151 326.119 201.201 1.00 55.61 101 GLY P O 1
ATOM 733 N N . GLY A 1 102 ? 301.070 327.645 199.551 1.00 55.59 102 GLY P N 1
ATOM 734 C CA . GLY A 1 102 ? 302.479 327.964 199.651 1.00 55.59 102 GLY P CA 1
ATOM 735 C C . GLY A 1 102 ? 302.734 329.427 199.942 1.00 55.59 102 GLY P C 1
ATOM 736 O O . GLY A 1 102 ? 303.797 329.789 200.455 1.00 55.59 102 GLY P O 1
ATOM 737 N N . GLY A 1 103 ? 301.765 330.277 199.620 1.00 56.41 103 GLY P N 1
ATOM 738 C CA . GLY A 1 103 ? 301.909 331.701 199.842 1.00 56.41 103 GLY P CA 1
ATOM 739 C C . GLY A 1 103 ? 302.260 332.461 198.582 1.00 56.41 103 GLY P C 1
ATOM 740 O O . GLY A 1 103 ? 303.147 332.050 197.829 1.00 56.41 103 GLY P O 1
ATOM 741 N N . THR A 1 104 ? 301.569 333.572 198.340 1.00 56.37 104 THR P N 1
ATOM 742 C CA . THR A 1 104 ? 301.786 334.402 197.160 1.00 56.37 104 THR P CA 1
ATOM 743 C C . THR A 1 104 ? 302.109 335.817 197.619 1.00 56.37 104 THR P C 1
ATOM 744 O O . THR A 1 104 ? 301.221 336.541 198.082 1.00 56.37 104 THR P O 1
ATOM 748 N N . LYS A 1 105 ? 303.373 336.213 197.486 1.00 58.43 105 LYS P N 1
ATOM 749 C CA . LYS A 1 105 ? 303.800 337.539 197.911 1.00 58.43 105 LYS P CA 1
ATOM 750 C C . LYS A 1 105 ? 303.321 338.601 196.931 1.00 58.43 105 LYS P C 1
ATOM 751 O O . LYS A 1 105 ? 304.042 338.963 195.996 1.00 58.43 105 LYS P O 1
ATOM 757 N N . LEU A 1 106 ? 302.106 339.101 197.136 1.00 60.42 106 LEU P N 1
ATOM 758 C CA . LEU A 1 106 ? 301.570 340.158 196.289 1.00 60.42 106 LEU P CA 1
ATOM 759 C C . LEU A 1 106 ? 302.347 341.445 196.537 1.00 60.42 106 LEU P C 1
ATOM 760 O O . LEU A 1 106 ? 302.238 342.046 197.610 1.00 60.42 106 LEU P O 1
ATOM 765 N N . THR A 1 107 ? 303.132 341.866 195.549 1.00 61.38 107 THR P N 1
ATOM 766 C CA . THR A 1 107 ? 303.984 343.045 195.663 1.00 61.38 107 THR P CA 1
ATOM 767 C C . THR A 1 107 ? 303.450 344.122 194.730 1.00 61.38 107 THR P C 1
ATOM 768 O O . THR A 1 107 ? 303.450 343.946 193.507 1.00 61.38 107 THR P O 1
ATOM 772 N N . VAL A 1 108 ? 302.994 345.235 195.306 1.00 63.33 108 VAL P N 1
ATOM 773 C CA . VAL A 1 108 ? 302.497 346.339 194.498 1.00 63.33 108 VAL P CA 1
ATOM 774 C C . VAL A 1 108 ? 303.670 347.085 193.874 1.00 63.33 108 VAL P C 1
ATOM 775 O O . VAL A 1 108 ? 304.793 347.081 194.397 1.00 63.33 108 VAL P O 1
ATOM 779 N N . LEU A 1 109 ? 303.411 347.730 192.736 1.00 61.81 109 LEU P N 1
ATOM 780 C CA . LEU A 1 109 ? 304.429 348.480 192.013 1.00 61.81 109 LEU P CA 1
ATOM 781 C C . LEU A 1 109 ? 304.269 349.985 192.187 1.00 61.81 109 LEU P C 1
ATOM 782 O O . LEU A 1 109 ? 304.739 350.757 191.347 1.00 61.81 109 LEU P O 1
ATOM 787 N N . GLY A 1 110 ? 303.614 350.417 193.259 1.00 58.96 110 GLY P N 1
ATOM 788 C CA . GLY A 1 110 ? 303.435 351.831 193.524 1.00 58.96 110 GLY P CA 1
ATOM 789 C C . GLY A 1 110 ? 304.077 352.275 194.823 1.00 58.96 110 GLY P C 1
ATOM 790 O O . GLY A 1 110 ? 303.450 352.239 195.881 1.00 58.96 110 GLY P O 1
ATOM 791 N N . GLU A 1 125 ? 285.207 342.165 222.410 1.00 75.74 125 GLU P N 1
ATOM 792 C CA . GLU A 1 125 ? 285.707 341.495 221.215 1.00 75.74 125 GLU P CA 1
ATOM 793 C C . GLU A 1 125 ? 286.308 340.138 221.560 1.00 75.74 125 GLU P C 1
ATOM 794 O O . GLU A 1 125 ? 286.522 339.822 222.730 1.00 75.74 125 GLU P O 1
ATOM 800 N N . VAL A 1 126 ? 286.577 339.339 220.533 1.00 70.83 126 VAL P N 1
ATOM 801 C CA . VAL A 1 126 ? 287.128 338.001 220.707 1.00 70.83 126 VAL P CA 1
ATOM 802 C C . VAL A 1 126 ? 288.647 338.092 220.728 1.00 70.83 126 VAL P C 1
ATOM 803 O O . VAL A 1 126 ? 289.260 338.631 219.798 1.00 70.83 126 VAL P O 1
ATOM 807 N N . GLN A 1 127 ? 289.256 337.567 221.787 1.00 69.22 127 GLN P N 1
ATOM 808 C CA . GLN A 1 127 ? 290.700 337.600 221.969 1.00 69.22 127 GLN P CA 1
ATOM 809 C C . GLN A 1 127 ? 291.210 336.195 222.246 1.00 69.22 127 GLN P C 1
ATOM 810 O O . GLN A 1 127 ? 290.683 335.500 223.120 1.00 69.22 127 GLN P O 1
ATOM 816 N N . LEU A 1 128 ? 292.232 335.782 221.501 1.00 66.55 128 LEU P N 1
ATOM 817 C CA . LEU A 1 128 ? 292.887 334.488 221.683 1.00 66.55 128 LEU P CA 1
ATOM 818 C C . LEU A 1 128 ? 294.346 334.752 222.038 1.00 66.55 128 LEU P C 1
ATOM 819 O O . LEU A 1 128 ? 295.122 335.215 221.196 1.00 66.55 128 LEU P O 1
ATOM 824 N N . VAL A 1 129 ? 294.719 334.466 223.282 1.00 65.94 129 VAL P N 1
ATOM 825 C CA . VAL A 1 129 ? 296.081 334.657 223.767 1.00 65.94 129 VAL P CA 1
ATOM 826 C C . VAL A 1 129 ? 296.610 333.316 224.254 1.00 65.94 129 VAL P C 1
ATOM 827 O O . VAL A 1 129 ? 295.958 332.637 225.057 1.00 65.94 129 VAL P O 1
ATOM 831 N N . GLU A 1 130 ? 297.784 332.929 223.761 1.00 64.53 130 GLU P N 1
ATOM 832 C CA . GLU A 1 130 ? 298.401 331.660 224.112 1.00 64.53 130 GLU P CA 1
ATOM 833 C C . GLU A 1 130 ? 299.763 331.891 224.750 1.00 64.53 130 GLU P C 1
ATOM 834 O O . GLU A 1 130 ? 300.418 332.909 224.508 1.00 64.53 130 GLU P O 1
ATOM 840 N N . SER A 1 131 ? 300.183 330.931 225.574 1.00 61.47 131 SER P N 1
ATOM 841 C CA . SER A 1 131 ? 301.460 331.025 226.270 1.00 61.47 131 SER P CA 1
ATOM 842 C C . SER A 1 131 ? 302.154 329.671 226.342 1.00 61.47 131 SER P C 1
ATOM 843 O O . SER A 1 131 ? 301.549 328.638 226.041 1.00 61.47 131 SER P O 1
ATOM 846 N N . GLY A 1 132 ? 303.423 329.668 226.742 1.00 57.64 132 GLY P N 1
ATOM 847 C CA . GLY A 1 132 ? 304.184 328.440 226.862 1.00 57.64 132 GLY P CA 1
ATOM 848 C C . GLY A 1 132 ? 305.158 328.224 225.722 1.00 57.64 132 GLY P C 1
ATOM 849 O O . GLY A 1 132 ? 304.765 327.786 224.638 1.00 57.64 132 GLY P O 1
ATOM 850 N N . GLY A 1 133 ? 306.430 328.516 225.954 1.00 57.73 133 GLY P N 1
ATOM 851 C CA . GLY A 1 133 ? 307.413 328.376 224.902 1.00 57.73 133 GLY P CA 1
ATOM 852 C C . GLY A 1 133 ? 308.820 328.439 225.450 1.00 57.73 133 GLY P C 1
ATOM 853 O O . GLY A 1 133 ? 309.035 328.485 226.663 1.00 57.73 133 GLY P O 1
ATOM 854 N N . GLY A 1 134 ? 309.778 328.440 224.534 1.00 60.87 134 GLY P N 1
ATOM 855 C CA . GLY A 1 134 ? 311.188 328.488 224.861 1.00 60.87 134 GLY P CA 1
ATOM 856 C C . GLY A 1 134 ? 311.927 327.293 224.296 1.00 60.87 134 GLY P C 1
ATOM 857 O O . GLY A 1 134 ? 311.404 326.528 223.480 1.00 60.87 134 GLY P O 1
ATOM 858 N N . VAL A 1 135 ? 313.177 327.142 224.735 1.00 59.07 135 VAL P N 1
ATOM 859 C CA . VAL A 1 135 ? 313.979 325.996 224.328 1.00 59.07 135 VAL P CA 1
ATOM 860 C C . VAL A 1 135 ? 313.378 324.721 224.910 1.00 59.07 135 VAL P C 1
ATOM 861 O O . VAL A 1 135 ? 312.899 324.688 226.046 1.00 59.07 135 VAL P O 1
ATOM 865 N N . VAL A 1 136 ? 313.395 323.653 224.112 1.00 60.26 136 VAL P N 1
ATOM 866 C CA . VAL A 1 136 ? 312.711 322.424 224.498 1.00 60.26 136 VAL P CA 1
ATOM 867 C C . VAL A 1 136 ? 313.682 321.251 224.579 1.00 60.26 136 VAL P C 1
ATOM 868 O O . VAL A 1 136 ? 313.267 320.122 224.863 1.00 60.26 136 VAL P O 1
ATOM 872 N N . GLN A 1 137 ? 314.983 321.507 224.370 1.00 60.26 137 GLN P N 1
ATOM 873 C CA . GLN A 1 137 ? 315.983 320.447 224.493 1.00 60.26 137 GLN P CA 1
ATOM 874 C C . GLN A 1 137 ? 315.651 319.267 223.585 1.00 60.26 137 GLN P C 1
ATOM 875 O O . GLN A 1 137 ? 315.023 318.299 224.033 1.00 60.26 137 GLN P O 1
ATOM 881 N N . PRO A 1 138 ? 316.078 319.295 222.314 1.00 58.77 138 PRO P N 1
ATOM 882 C CA . PRO A 1 138 ? 315.368 318.567 221.252 1.00 58.77 138 PRO P CA 1
ATOM 883 C C . PRO A 1 138 ? 315.289 317.071 221.485 1.00 58.77 138 PRO P C 1
ATOM 884 O O . PRO A 1 138 ? 316.143 316.291 221.053 1.00 58.77 138 PRO P O 1
ATOM 888 N N . GLY A 1 139 ? 314.230 316.685 222.191 1.00 57.88 139 GLY P N 1
ATOM 889 C CA . GLY A 1 139 ? 314.035 315.354 222.722 1.00 57.88 139 GLY P CA 1
ATOM 890 C C . GLY A 1 139 ? 313.243 315.436 224.008 1.00 57.88 139 GLY P C 1
ATOM 891 O O . GLY A 1 139 ? 312.849 314.415 224.578 1.00 57.88 139 GLY P O 1
ATOM 892 N N . GLY A 1 140 ? 313.001 316.660 224.470 1.00 59.97 140 GLY P N 1
ATOM 893 C CA . GLY A 1 140 ? 312.218 316.900 225.663 1.00 59.97 140 GLY P CA 1
ATOM 894 C C . GLY A 1 140 ? 310.738 317.044 225.367 1.00 59.97 140 GLY P C 1
ATOM 895 O O . GLY A 1 140 ? 310.177 316.369 224.500 1.00 59.97 140 GLY P O 1
ATOM 896 N N . SER A 1 141 ? 310.096 317.947 226.107 1.00 59.82 141 SER P N 1
ATOM 897 C CA . SER A 1 141 ? 308.661 318.157 225.984 1.00 59.82 141 SER P CA 1
ATOM 898 C C . SER A 1 141 ? 308.318 319.582 226.395 1.00 59.82 141 SER P C 1
ATOM 899 O O . SER A 1 141 ? 309.127 320.275 227.016 1.00 59.82 141 SER P O 1
ATOM 902 N N . LEU A 1 142 ? 307.104 320.009 226.046 1.00 59.24 142 LEU P N 1
ATOM 903 C CA . LEU A 1 142 ? 306.650 321.367 226.307 1.00 59.24 142 LEU P CA 1
ATOM 904 C C . LEU A 1 142 ? 305.129 321.406 226.331 1.00 59.24 142 LEU P C 1
ATOM 905 O O . LEU A 1 142 ? 304.469 320.621 225.645 1.00 59.24 142 LEU P O 1
ATOM 910 N N . ARG A 1 143 ? 304.581 322.323 227.125 1.00 59.56 143 ARG P N 1
ATOM 911 C CA . ARG A 1 143 ? 303.142 322.465 227.307 1.00 59.56 143 ARG P CA 1
ATOM 912 C C . ARG A 1 143 ? 302.685 323.770 226.667 1.00 59.56 143 ARG P C 1
ATOM 913 O O . ARG A 1 143 ? 303.310 324.816 226.870 1.00 59.56 143 ARG P O 1
ATOM 921 N N . LEU A 1 144 ? 301.600 323.708 225.902 1.00 60.79 144 LEU P N 1
ATOM 922 C CA . LEU A 1 144 ? 301.055 324.865 225.193 1.00 60.79 144 LEU P CA 1
ATOM 923 C C . LEU A 1 144 ? 299.602 325.051 225.617 1.00 60.79 144 LEU P C 1
ATOM 924 O O . LEU A 1 144 ? 298.791 324.128 225.507 1.00 60.79 144 LEU P O 1
ATOM 929 N N . SER A 1 145 ? 299.280 326.246 226.100 1.00 62.52 145 SER P N 1
ATOM 930 C CA . SER A 1 145 ? 297.922 326.602 226.476 1.00 62.52 145 SER P CA 1
ATOM 931 C C . SER A 1 145 ? 297.483 327.851 225.723 1.00 62.52 145 SER P C 1
ATOM 932 O O . SER A 1 145 ? 298.298 328.711 225.384 1.00 62.52 145 SER P O 1
ATOM 935 N N . CYS A 1 146 ? 296.179 327.945 225.467 1.00 64.95 146 CYS P N 1
ATOM 936 C CA . CYS A 1 146 ? 295.602 329.046 224.701 1.00 64.95 146 CYS P CA 1
ATOM 937 C C . CYS A 1 146 ? 294.354 329.540 225.418 1.00 64.95 146 CYS P C 1
ATOM 938 O O . CYS A 1 146 ? 293.339 328.837 225.460 1.00 64.95 146 CYS P O 1
ATOM 941 N N . ALA A 1 147 ? 294.426 330.746 225.974 1.00 65.40 147 ALA P N 1
ATOM 942 C CA . ALA A 1 147 ? 293.287 331.332 226.661 1.00 65.40 147 ALA P CA 1
ATOM 943 C C . ALA A 1 147 ? 292.263 331.847 225.658 1.00 65.40 147 ALA P C 1
ATOM 944 O O . ALA A 1 147 ? 292.595 332.209 224.526 1.00 65.40 147 ALA P O 1
ATOM 946 N N . ALA A 1 148 ? 291.005 331.877 226.088 1.00 66.69 148 ALA P N 1
ATOM 947 C CA . ALA A 1 148 ? 289.897 332.269 225.232 1.00 66.69 148 ALA P CA 1
ATOM 948 C C . ALA A 1 148 ? 288.864 333.010 226.064 1.00 66.69 148 ALA P C 1
ATOM 949 O O . ALA A 1 148 ? 288.626 332.655 227.222 1.00 66.69 148 ALA P O 1
ATOM 951 N N . SER A 1 149 ? 288.248 334.035 225.475 1.00 67.62 149 SER P N 1
ATOM 952 C CA . SER A 1 149 ? 287.299 334.855 226.226 1.00 67.62 149 SER P CA 1
ATOM 953 C C . SER A 1 149 ? 286.371 335.580 225.260 1.00 67.62 149 SER P C 1
ATOM 954 O O . SER A 1 149 ? 286.819 336.455 224.513 1.00 67.62 149 SER P O 1
ATOM 957 N N . GLY A 1 150 ? 285.089 335.222 225.284 1.00 68.06 150 GLY P N 1
ATOM 958 C CA . GLY A 1 150 ? 284.066 336.038 224.658 1.00 68.06 150 GLY P CA 1
ATOM 959 C C . GLY A 1 150 ? 283.488 335.544 223.349 1.00 68.06 150 GLY P C 1
ATOM 960 O O . GLY A 1 150 ? 283.027 336.356 222.541 1.00 68.06 150 GLY P O 1
ATOM 961 N N . PHE A 1 151 ? 283.498 334.229 223.108 1.00 67.69 151 PHE P N 1
ATOM 962 C CA . PHE A 1 151 ? 282.901 333.732 221.873 1.00 67.69 151 PHE P CA 1
ATOM 963 C C . PHE A 1 151 ? 282.164 332.406 222.040 1.00 67.69 151 PHE P C 1
ATOM 964 O O . PHE A 1 151 ? 282.000 331.681 221.051 1.00 67.69 151 PHE P O 1
ATOM 972 N N . ARG A 1 152 ? 281.707 332.069 223.249 1.00 68.02 152 ARG P N 1
ATOM 973 C CA . ARG A 1 152 ? 280.980 330.823 223.500 1.00 68.02 152 ARG P CA 1
ATOM 974 C C . ARG A 1 152 ? 281.837 329.618 223.096 1.00 68.02 152 ARG P C 1
ATOM 975 O O . ARG A 1 152 ? 281.556 328.896 222.137 1.00 68.02 152 ARG P O 1
ATOM 983 N N . PHE A 1 153 ? 282.921 329.449 223.861 1.00 66.88 153 PHE P N 1
ATOM 984 C CA . PHE A 1 153 ? 283.973 328.491 223.527 1.00 66.88 153 PHE P CA 1
ATOM 985 C C . PHE A 1 153 ? 283.439 327.094 223.236 1.00 66.88 153 PHE P C 1
ATOM 986 O O . PHE A 1 153 ? 284.041 326.352 222.452 1.00 66.88 153 PHE P O 1
ATOM 994 N N . ASP A 1 154 ? 282.316 326.715 223.844 1.00 68.82 154 ASP P N 1
ATOM 995 C CA . ASP A 1 154 ? 281.787 325.368 223.675 1.00 68.82 154 ASP P CA 1
ATOM 996 C C . ASP A 1 154 ? 281.126 325.146 222.319 1.00 68.82 154 ASP P C 1
ATOM 997 O O . ASP A 1 154 ? 280.794 324.002 221.993 1.00 68.82 154 ASP P O 1
ATOM 1002 N N . ASP A 1 155 ? 280.929 326.197 221.524 1.00 68.16 155 ASP P N 1
ATOM 1003 C CA . ASP A 1 155 ? 280.256 326.080 220.235 1.00 68.16 155 ASP P CA 1
ATOM 1004 C C . ASP A 1 155 ? 281.215 326.060 219.054 1.00 68.16 155 ASP P C 1
ATOM 1005 O O . ASP A 1 155 ? 280.945 325.383 218.058 1.00 68.16 155 ASP P O 1
ATOM 1010 N N . HIS A 1 156 ? 282.323 326.787 219.133 1.00 65.07 156 HIS P N 1
ATOM 1011 C CA . HIS A 1 156 ? 283.279 326.849 218.039 1.00 65.07 156 HIS P CA 1
ATOM 1012 C C . HIS A 1 156 ? 284.408 325.848 218.249 1.00 65.07 156 HIS P C 1
ATOM 1013 O O . HIS A 1 156 ? 284.801 325.551 219.379 1.00 65.07 156 HIS P O 1
ATOM 1020 N N . ALA A 1 157 ? 284.925 325.327 217.140 1.00 63.80 157 ALA P N 1
ATOM 1021 C CA . ALA A 1 157 ? 286.057 324.419 217.184 1.00 63.80 157 ALA P CA 1
ATOM 1022 C C . ALA A 1 157 ? 287.362 325.202 217.308 1.00 63.80 157 ALA P C 1
ATOM 1023 O O . ALA A 1 157 ? 287.405 326.425 217.156 1.00 63.80 157 ALA P O 1
ATOM 1025 N N . MET A 1 158 ? 288.441 324.476 217.587 1.00 63.31 158 MET P N 1
ATOM 1026 C CA . MET A 1 158 ? 289.754 325.072 217.766 1.00 63.31 158 MET P CA 1
ATOM 1027 C C . MET A 1 158 ? 290.760 324.377 216.860 1.00 63.31 158 MET P C 1
ATOM 1028 O O . MET A 1 158 ? 290.557 323.241 216.426 1.00 63.31 158 MET P O 1
ATOM 1033 N N . HIS A 1 159 ? 291.858 325.077 216.580 1.00 60.53 159 HIS P N 1
ATOM 1034 C CA . HIS A 1 159 ? 292.883 324.592 215.667 1.00 60.53 159 HIS P CA 1
ATOM 1035 C C . HIS A 1 159 ? 294.259 324.870 216.257 1.00 60.53 159 HIS P C 1
ATOM 1036 O O . HIS A 1 159 ? 294.394 325.442 217.343 1.00 60.53 159 HIS P O 1
ATOM 1043 N N . TRP A 1 160 ? 295.288 324.455 215.522 1.00 58.43 160 TRP P N 1
ATOM 1044 C CA . TRP A 1 160 ? 296.675 324.752 215.870 1.00 58.43 160 TRP P CA 1
ATOM 1045 C C . TRP A 1 160 ? 297.454 324.854 214.567 1.00 58.43 160 TRP P C 1
ATOM 1046 O O . TRP A 1 160 ? 297.643 323.847 213.879 1.00 58.43 160 TRP P O 1
ATOM 1057 N N . VAL A 1 161 ? 297.894 326.060 214.225 1.00 57.56 161 VAL P N 1
ATOM 1058 C CA . VAL A 1 161 ? 298.623 326.315 212.990 1.00 57.56 161 VAL P CA 1
ATOM 1059 C C . VAL A 1 161 ? 299.964 326.931 213.353 1.00 57.56 161 VAL P C 1
ATOM 1060 O O . VAL A 1 161 ? 300.014 328.019 213.939 1.00 57.56 161 VAL P O 1
ATOM 1064 N N . ARG A 1 162 ? 301.044 326.241 213.010 1.00 56.98 162 ARG P N 1
ATOM 1065 C CA . ARG A 1 162 ? 302.385 326.740 213.259 1.00 56.98 162 ARG P CA 1
ATOM 1066 C C . ARG A 1 162 ? 303.019 327.234 211.964 1.00 56.98 162 ARG P C 1
ATOM 1067 O O . ARG A 1 162 ? 302.647 326.823 210.863 1.00 56.98 162 ARG P O 1
ATOM 1075 N N . GLN A 1 163 ? 303.989 328.133 212.113 1.00 55.17 163 GLN P N 1
ATOM 1076 C CA . GLN A 1 163 ? 304.640 328.757 210.967 1.00 55.17 163 GLN P CA 1
ATOM 1077 C C . GLN A 1 163 ? 306.102 328.996 211.300 1.00 55.17 163 GLN P C 1
ATOM 1078 O O . GLN A 1 163 ? 306.411 329.786 212.198 1.00 55.17 163 GLN P O 1
ATOM 1084 N N . ALA A 1 164 ? 306.993 328.318 210.585 1.00 56.25 164 ALA P N 1
ATOM 1085 C CA . ALA A 1 164 ? 308.414 328.544 210.766 1.00 56.25 164 ALA P CA 1
ATOM 1086 C C . ALA A 1 164 ? 308.775 329.967 210.345 1.00 56.25 164 ALA P C 1
ATOM 1087 O O . ALA A 1 164 ? 308.100 330.562 209.501 1.00 56.25 164 ALA P O 1
ATOM 1089 N N . PRO A 1 165 ? 309.830 330.542 210.928 1.00 59.22 165 PRO P N 1
ATOM 1090 C CA . PRO A 1 165 ? 310.226 331.904 210.542 1.00 59.22 165 PRO P CA 1
ATOM 1091 C C . PRO A 1 165 ? 310.648 331.986 209.084 1.00 59.22 165 PRO P C 1
ATOM 1092 O O . PRO A 1 165 ? 311.679 331.430 208.693 1.00 59.22 165 PRO P O 1
ATOM 1096 N N . GLY A 1 166 ? 309.854 332.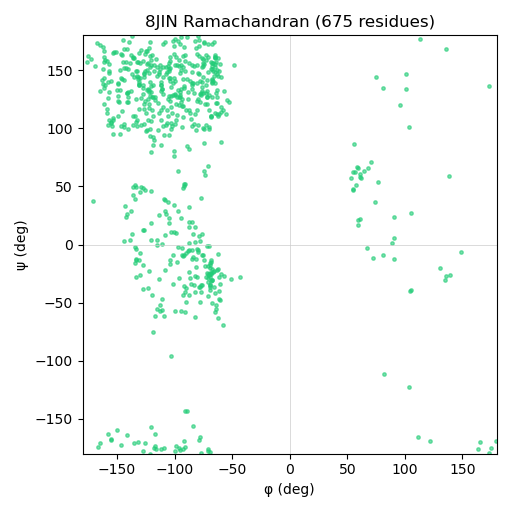679 208.273 1.00 56.54 166 GLY P N 1
ATOM 1097 C CA . GLY A 1 166 ? 310.121 332.792 206.857 1.00 56.54 166 GLY P CA 1
ATOM 1098 C C . GLY A 1 166 ? 309.481 331.731 205.992 1.00 56.54 166 GLY P C 1
ATOM 1099 O O . GLY A 1 166 ? 309.748 331.699 204.785 1.00 56.54 166 GLY P O 1
ATOM 1100 N N . LYS A 1 167 ? 308.652 330.866 206.561 1.00 55.68 167 LYS P N 1
ATOM 1101 C CA . LYS A 1 167 ? 307.998 329.791 205.828 1.00 55.68 167 LYS P CA 1
ATOM 1102 C C . LYS A 1 167 ? 306.484 329.992 205.870 1.00 55.68 167 LYS P C 1
ATOM 1103 O O . LYS A 1 167 ? 305.983 331.011 206.351 1.00 55.68 167 LYS P O 1
ATOM 1109 N N . GLY A 1 168 ? 305.755 329.005 205.356 1.00 54.50 168 GLY P N 1
ATOM 1110 C CA . GLY A 1 168 ? 304.314 329.076 205.264 1.00 54.50 168 GLY P CA 1
ATOM 1111 C C . GLY A 1 168 ? 303.621 328.499 206.482 1.00 54.50 168 GLY P C 1
ATOM 1112 O O . GLY A 1 168 ? 304.244 328.117 207.475 1.00 54.50 168 GLY P O 1
ATOM 1113 N N . LEU A 1 169 ? 302.296 328.439 206.393 1.00 54.42 169 LEU P N 1
ATOM 1114 C CA . LEU A 1 169 ? 301.467 327.936 207.477 1.00 54.42 169 LEU P CA 1
ATOM 1115 C C . LEU A 1 169 ? 301.361 326.419 207.406 1.00 54.42 169 LEU P C 1
ATOM 1116 O O . LEU A 1 169 ? 301.185 325.845 206.328 1.00 54.42 169 LEU P O 1
ATOM 1121 N N . GLU A 1 170 ? 301.467 325.775 208.566 1.00 57.82 170 GLU P N 1
ATOM 1122 C CA . GLU A 1 170 ? 301.365 324.327 208.680 1.00 57.82 170 GLU P CA 1
ATOM 1123 C C . GLU A 1 170 ? 300.360 323.985 209.767 1.00 57.82 170 GLU P C 1
ATOM 1124 O O . GLU A 1 170 ? 300.482 324.459 210.901 1.00 57.82 170 GLU P O 1
ATOM 1130 N N . TRP A 1 171 ? 299.374 323.163 209.422 1.00 57.01 171 TRP P N 1
ATOM 1131 C CA . TRP A 1 171 ? 298.330 322.788 210.363 1.00 57.01 171 TRP P CA 1
ATOM 1132 C C . TRP A 1 171 ? 298.786 321.619 211.226 1.00 57.01 171 TRP P C 1
ATOM 1133 O O . TRP A 1 171 ? 299.414 320.675 210.738 1.00 57.01 171 TRP P O 1
ATOM 1144 N N . VAL A 1 172 ? 298.466 321.686 212.517 1.00 57.07 172 VAL P N 1
ATOM 1145 C CA . VAL A 1 172 ? 298.942 320.718 213.504 1.00 57.07 172 VAL P CA 1
ATOM 1146 C C . VAL A 1 172 ? 297.814 319.812 213.989 1.00 57.07 172 VAL P C 1
ATOM 1147 O O . VAL A 1 172 ? 297.867 318.594 213.811 1.00 57.07 172 VAL P O 1
ATOM 1151 N N . SER A 1 173 ? 296.783 320.386 214.606 1.00 57.89 173 SER P N 1
ATOM 1152 C CA . SER A 1 173 ? 295.723 319.578 215.189 1.00 57.89 173 SER P CA 1
ATOM 1153 C C . SER A 1 173 ? 294.411 320.347 215.170 1.00 57.89 173 SER P C 1
ATOM 1154 O O . SER A 1 173 ? 294.380 321.563 214.965 1.00 57.89 173 SER P O 1
ATOM 1157 N N . VAL A 1 174 ? 293.321 319.612 215.389 1.00 58.71 174 VAL P N 1
ATOM 1158 C CA . VAL A 1 174 ? 291.978 320.174 215.437 1.00 58.71 174 VAL P CA 1
ATOM 1159 C C . VAL A 1 174 ? 291.179 319.417 216.488 1.00 58.71 174 VAL P C 1
ATOM 1160 O O . VAL A 1 174 ? 291.443 318.245 216.773 1.00 58.71 174 VAL P O 1
ATOM 1164 N N . ILE A 1 175 ? 290.205 320.102 217.081 1.00 62.14 175 ILE P N 1
ATOM 1165 C CA . ILE A 1 175 ? 289.280 319.490 218.027 1.00 62.14 175 ILE P CA 1
ATOM 1166 C C . ILE A 1 175 ? 287.929 320.178 217.886 1.00 62.14 175 ILE P C 1
ATOM 1167 O O . ILE A 1 175 ? 287.855 321.410 217.823 1.00 62.14 175 ILE P O 1
ATOM 1172 N N . SER A 1 176 ? 286.866 319.385 217.810 1.00 63.72 176 SER P N 1
ATOM 1173 C CA . SER A 1 176 ? 285.528 319.923 217.641 1.00 63.72 176 SER P CA 1
ATOM 1174 C C . SER A 1 176 ? 285.031 320.551 218.940 1.00 63.72 176 SER P C 1
ATOM 1175 O O . SER A 1 176 ? 285.671 320.468 219.992 1.00 63.72 176 SER P O 1
ATOM 1178 N N . GLY A 1 177 ? 283.867 321.195 218.853 1.00 65.84 177 GLY P N 1
ATOM 1179 C CA . GLY A 1 177 ? 283.271 321.784 220.041 1.00 65.84 177 GLY P CA 1
ATOM 1180 C C . GLY A 1 177 ? 282.862 320.741 221.062 1.00 65.84 177 GLY P C 1
ATOM 1181 O O . GLY A 1 177 ? 282.975 320.963 222.270 1.00 65.84 177 GLY P O 1
ATOM 1182 N N . ASP A 1 178 ? 282.379 319.590 220.592 1.00 67.09 178 ASP P N 1
ATOM 1183 C CA . ASP A 1 178 ? 282.026 318.512 221.508 1.00 67.09 178 ASP P CA 1
ATOM 1184 C C . ASP A 1 178 ? 283.271 317.880 222.115 1.00 67.09 178 ASP P C 1
ATOM 1185 O O . ASP A 1 178 ? 283.248 317.418 223.261 1.00 67.09 178 ASP P O 1
ATOM 1190 N N . GLY A 1 179 ? 284.368 317.853 221.362 1.00 66.37 179 GLY P N 1
ATOM 1191 C CA . GLY A 1 179 ? 285.600 317.245 221.808 1.00 66.37 179 GLY P CA 1
ATOM 1192 C C . GLY A 1 179 ? 285.724 315.771 221.494 1.00 66.37 179 GLY P C 1
ATOM 1193 O O . GLY A 1 179 ? 286.734 315.160 221.862 1.00 66.37 179 GLY P O 1
ATOM 1194 N N . GLY A 1 180 ? 284.730 315.184 220.827 1.00 66.44 180 GLY P N 1
ATOM 1195 C CA . GLY A 1 180 ? 284.794 313.762 220.530 1.00 66.44 180 GLY P CA 1
ATOM 1196 C C . GLY A 1 180 ? 285.829 313.436 219.473 1.00 66.44 180 GLY P C 1
ATOM 1197 O O . GLY A 1 180 ? 286.591 312.474 219.605 1.00 66.44 180 GLY P O 1
ATOM 1198 N N . SER A 1 181 ? 285.871 314.230 218.408 1.00 63.20 181 SER P N 1
ATOM 1199 C CA . SER A 1 181 ? 286.790 314.006 217.303 1.00 63.20 181 SER P CA 1
ATOM 1200 C C . SER A 1 181 ? 288.003 314.917 217.430 1.00 63.20 181 SER P C 1
ATOM 1201 O O . SER A 1 181 ? 287.880 316.086 217.805 1.00 63.20 181 SER P O 1
ATOM 1204 N N . THR A 1 182 ? 289.174 314.371 217.112 1.00 59.83 182 THR P N 1
ATOM 1205 C CA . THR A 1 182 ? 290.430 315.115 217.166 1.00 59.83 182 THR P CA 1
ATOM 1206 C C . THR A 1 182 ? 291.359 314.549 216.101 1.00 59.83 182 THR P C 1
ATOM 1207 O O . THR A 1 182 ? 291.638 313.346 216.093 1.00 59.83 182 THR P O 1
ATOM 1211 N N . TYR A 1 183 ? 291.830 315.408 215.205 1.00 58.48 183 TYR P N 1
ATOM 1212 C CA . TYR A 1 183 ? 292.683 315.004 214.100 1.00 58.48 183 TYR P CA 1
ATOM 1213 C C . TYR A 1 183 ? 294.040 315.688 214.200 1.00 58.48 183 TYR P C 1
ATOM 1214 O O . TYR A 1 183 ? 294.153 316.808 214.704 1.00 58.48 183 TYR P O 1
ATOM 1223 N N . TYR A 1 184 ? 295.070 315.001 213.714 1.00 57.47 184 TYR P N 1
ATOM 1224 C CA . TYR A 1 184 ? 296.434 315.501 213.755 1.00 57.47 184 TYR P CA 1
ATOM 1225 C C . TYR A 1 184 ? 297.076 315.350 212.384 1.00 57.47 184 TYR P C 1
ATOM 1226 O O . TYR A 1 184 ? 296.661 314.523 211.568 1.00 57.47 184 TYR P O 1
ATOM 1235 N N . ALA A 1 185 ? 298.099 316.163 212.137 1.00 58.76 185 ALA P N 1
ATOM 1236 C CA . ALA A 1 185 ? 298.858 316.040 210.905 1.00 58.76 185 ALA P CA 1
ATOM 1237 C C . ALA A 1 185 ? 299.731 314.790 210.946 1.00 58.76 185 ALA P C 1
ATOM 1238 O O . ALA A 1 185 ? 299.984 314.209 212.005 1.00 58.76 185 ALA P O 1
ATOM 1240 N N . ASP A 1 186 ? 300.196 314.376 209.767 1.00 62.46 186 ASP P N 1
ATOM 1241 C CA . ASP A 1 186 ? 300.980 313.151 209.668 1.00 62.46 186 ASP P CA 1
ATOM 1242 C C . ASP A 1 186 ? 302.346 313.278 210.328 1.00 62.46 186 ASP P C 1
ATOM 1243 O O . ASP A 1 186 ? 302.917 312.262 210.739 1.00 62.46 186 ASP P O 1
ATOM 1248 N N . SER A 1 187 ? 302.882 314.491 210.441 1.00 59.49 187 SER P N 1
ATOM 1249 C CA . SER A 1 187 ? 304.197 314.699 211.029 1.00 59.49 187 SER P CA 1
ATOM 1250 C C . SER A 1 187 ? 304.146 315.010 212.518 1.00 59.49 187 SER P C 1
ATOM 1251 O O . SER A 1 187 ? 305.203 315.158 213.139 1.00 59.49 187 SER P O 1
ATOM 1254 N N . VAL A 1 188 ? 302.954 315.116 213.102 1.00 58.37 188 VAL P N 1
ATOM 1255 C CA . VAL A 1 188 ? 302.816 315.408 214.524 1.00 58.37 188 VAL P CA 1
ATOM 1256 C C . VAL A 1 188 ? 301.915 314.365 215.170 1.00 58.37 188 VAL P C 1
ATOM 1257 O O . VAL A 1 188 ? 301.475 314.530 216.312 1.00 58.37 188 VAL P O 1
ATOM 1261 N N . LYS A 1 189 ? 301.635 313.286 214.445 1.00 60.48 189 LYS P N 1
ATOM 1262 C CA . LYS A 1 189 ? 300.760 312.231 214.935 1.00 60.48 189 LYS P CA 1
ATOM 1263 C C . LYS A 1 189 ? 301.546 311.276 215.822 1.00 60.48 189 LYS P C 1
ATOM 1264 O O . LYS A 1 189 ? 302.623 310.806 215.441 1.00 60.48 189 LYS P O 1
ATOM 1270 N N . GLY A 1 190 ? 301.004 310.992 217.005 1.00 60.27 190 GLY P N 1
ATOM 1271 C CA . GLY A 1 190 ? 301.662 310.139 217.967 1.00 60.27 190 GLY P CA 1
ATOM 1272 C C . GLY A 1 190 ? 302.565 310.857 218.944 1.00 60.27 190 GLY P C 1
ATOM 1273 O O . GLY A 1 190 ? 302.976 310.252 219.942 1.00 60.27 190 GLY P O 1
ATOM 1274 N N . ARG A 1 191 ? 302.887 312.124 218.693 1.00 58.97 191 ARG P N 1
ATOM 1275 C CA . ARG A 1 191 ? 303.751 312.907 219.565 1.00 58.97 191 ARG P CA 1
ATOM 1276 C C . ARG A 1 191 ? 303.020 314.061 220.234 1.00 58.97 191 ARG P C 1
ATOM 1277 O O . ARG A 1 191 ? 303.380 314.459 221.346 1.00 58.97 191 ARG P O 1
ATOM 1285 N N . PHE A 1 192 ? 302.000 314.613 219.585 1.00 58.45 192 PHE P N 1
ATOM 1286 C CA . PHE A 1 192 ? 301.226 315.705 220.154 1.00 58.45 192 PHE P CA 1
ATOM 1287 C C . PHE A 1 192 ? 299.868 315.204 220.626 1.00 58.45 192 PHE P C 1
ATOM 1288 O O . PHE A 1 192 ? 299.333 314.219 220.112 1.00 58.45 192 PHE P O 1
ATOM 1296 N N . SER A 1 193 ? 299.311 315.900 221.613 1.00 59.61 193 SER P N 1
ATOM 1297 C CA . SER A 1 193 ? 298.006 315.562 222.164 1.00 59.61 193 SER P CA 1
ATOM 1298 C C . SER A 1 193 ? 297.249 316.846 222.462 1.00 59.61 193 SER P C 1
ATOM 1299 O O . SER A 1 193 ? 297.729 317.687 223.226 1.00 59.61 193 SER P O 1
ATOM 1302 N N . ILE A 1 194 ? 296.073 316.991 221.861 1.00 59.52 194 ILE P N 1
ATOM 1303 C CA . ILE A 1 194 ? 295.260 318.191 222.005 1.00 59.52 194 ILE P CA 1
ATOM 1304 C C . ILE A 1 194 ? 294.092 317.886 222.932 1.00 59.52 194 ILE P C 1
ATOM 1305 O O . ILE A 1 194 ? 293.623 316.746 223.024 1.00 59.52 194 ILE P O 1
ATOM 1310 N N . SER A 1 195 ? 293.632 318.917 223.636 1.00 62.09 195 SER P N 1
ATOM 1311 C CA . SER A 1 195 ? 292.512 318.783 224.556 1.00 62.09 195 SER P CA 1
ATOM 1312 C C . SER A 1 195 ? 291.946 320.168 224.827 1.00 62.09 195 SER P C 1
ATOM 1313 O O . SER A 1 195 ? 292.561 321.186 224.505 1.00 62.09 195 SER P O 1
ATOM 1316 N N . ARG A 1 196 ? 290.758 320.192 225.425 1.00 65.14 196 ARG P N 1
ATOM 1317 C CA . ARG A 1 196 ? 290.107 321.447 225.763 1.00 65.14 196 ARG P CA 1
ATOM 1318 C C . ARG A 1 196 ? 289.393 321.300 227.097 1.00 65.14 196 ARG P C 1
ATOM 1319 O O . ARG A 1 196 ? 289.054 320.192 227.519 1.00 65.14 196 ARG P O 1
ATOM 1327 N N . ASP A 1 197 ? 289.170 322.434 227.756 1.00 69.36 197 ASP P N 1
ATOM 1328 C CA . ASP A 1 197 ? 288.452 322.489 229.028 1.00 69.36 197 ASP P CA 1
ATOM 1329 C C . ASP A 1 197 ? 287.366 323.550 228.885 1.00 69.36 197 ASP P C 1
ATOM 1330 O O . ASP A 1 197 ? 287.652 324.750 228.943 1.00 69.36 197 ASP P O 1
ATOM 1335 N N . ASP A 1 198 ? 286.122 323.106 228.694 1.00 71.40 198 ASP P N 1
ATOM 1336 C CA . ASP A 1 198 ? 285.015 324.037 228.515 1.00 71.40 198 ASP P CA 1
ATOM 1337 C C . ASP A 1 198 ? 284.743 324.867 229.762 1.00 71.40 198 ASP P C 1
ATOM 1338 O O . ASP A 1 198 ? 284.160 325.951 229.653 1.00 71.40 198 ASP P O 1
ATOM 1343 N N . SER A 1 199 ? 285.148 324.388 230.939 1.00 69.56 199 SER P N 1
ATOM 1344 C CA . SER A 1 199 ? 284.906 325.144 232.163 1.00 69.56 199 SER P CA 1
ATOM 1345 C C . SER A 1 199 ? 285.898 326.290 232.311 1.00 69.56 199 SER P C 1
ATOM 1346 O O . SER A 1 199 ? 285.539 327.370 232.794 1.00 69.56 199 SER P O 1
ATOM 1349 N N . LYS A 1 200 ? 287.147 326.077 231.905 1.00 68.73 200 LYS P N 1
ATOM 1350 C CA . LYS A 1 200 ? 288.186 327.086 232.048 1.00 68.73 200 LYS P CA 1
ATOM 1351 C C . LYS A 1 200 ? 288.354 327.960 230.812 1.00 68.73 200 LYS P C 1
ATOM 1352 O O . LYS A 1 200 ? 289.078 328.959 230.879 1.00 68.73 200 LYS P O 1
ATOM 1358 N N . ASN A 1 201 ? 287.708 327.613 229.700 1.00 67.66 201 ASN P N 1
ATOM 1359 C CA . ASN A 1 201 ? 287.848 328.330 228.433 1.00 67.66 201 ASN P CA 1
ATOM 1360 C C . ASN A 1 201 ? 289.316 328.420 228.020 1.00 67.66 201 ASN P C 1
ATOM 1361 O O . ASN A 1 201 ? 289.900 329.498 227.905 1.00 67.66 201 ASN P O 1
ATOM 1366 N N . SER A 1 202 ? 289.910 327.250 227.797 1.00 65.01 202 SER P N 1
ATOM 1367 C CA . SER A 1 202 ? 291.311 327.166 227.419 1.00 65.01 202 SER P CA 1
ATOM 1368 C C . SER A 1 202 ? 291.514 325.973 226.498 1.00 65.01 202 SER P C 1
ATOM 1369 O O . SER A 1 202 ? 290.802 324.970 226.590 1.00 65.01 202 SER P O 1
ATOM 1372 N N . LEU A 1 203 ? 292.493 326.097 225.606 1.00 63.03 203 LEU P N 1
ATOM 1373 C CA . LEU A 1 203 ? 292.854 325.049 224.662 1.00 63.03 203 LEU P CA 1
ATOM 1374 C C . LEU A 1 203 ? 294.296 324.637 224.912 1.00 63.03 203 LEU P C 1
ATOM 1375 O O . LEU A 1 203 ? 295.191 325.488 224.937 1.00 63.03 203 LEU P O 1
ATOM 1380 N N . TYR A 1 204 ? 294.519 323.340 225.092 1.00 62.78 204 TYR P N 1
ATOM 1381 C CA . TYR A 1 204 ? 295.829 322.812 225.435 1.00 62.78 204 TYR P CA 1
ATOM 1382 C C . TYR A 1 204 ? 296.392 321.985 224.288 1.00 62.78 204 TYR P C 1
ATOM 1383 O O . TYR A 1 204 ? 295.648 321.382 223.509 1.00 62.78 204 TYR P O 1
ATOM 1392 N N . LEU A 1 205 ? 297.720 321.964 224.193 1.00 60.77 205 LEU P N 1
ATOM 1393 C CA . LEU A 1 205 ? 298.427 321.160 223.200 1.00 60.77 205 LEU P CA 1
ATOM 1394 C C . LEU A 1 205 ? 299.702 320.635 223.844 1.00 60.77 205 LEU P C 1
ATOM 1395 O O . LEU A 1 205 ? 300.675 321.381 223.996 1.00 60.77 205 LEU P O 1
ATOM 1400 N N . GLN A 1 206 ? 299.697 319.360 224.221 1.00 60.97 206 GLN P N 1
ATOM 1401 C CA . GLN A 1 206 ? 300.839 318.738 224.877 1.00 60.97 206 GLN P CA 1
ATOM 1402 C C . GLN A 1 206 ? 301.808 318.218 223.824 1.00 60.97 206 GLN P C 1
ATOM 1403 O O . GLN A 1 206 ? 301.483 317.288 223.078 1.00 60.97 206 GLN P O 1
ATOM 1409 N N . MET A 1 207 ? 302.993 318.817 223.764 1.00 61.24 207 MET P N 1
ATOM 1410 C CA . MET A 1 207 ? 304.023 318.396 222.829 1.00 61.24 207 MET P CA 1
ATOM 1411 C C . MET A 1 207 ? 305.044 317.510 223.530 1.00 61.24 207 MET P C 1
ATOM 1412 O O . MET A 1 207 ? 305.580 317.870 224.582 1.00 61.24 207 MET P O 1
ATOM 1417 N N . ASN A 1 208 ? 305.307 316.346 222.940 1.00 59.34 208 ASN P N 1
ATOM 1418 C CA . ASN A 1 208 ? 306.288 315.410 223.466 1.00 59.34 208 ASN P CA 1
ATOM 1419 C C . ASN A 1 208 ? 307.283 315.068 222.367 1.00 59.34 208 ASN P C 1
ATOM 1420 O O . ASN A 1 208 ? 306.939 315.011 221.183 1.00 59.34 208 ASN P O 1
ATOM 1425 N N . SER A 1 209 ? 308.530 314.833 222.778 1.00 60.30 209 SER P N 1
ATOM 1426 C CA . SER A 1 209 ? 309.618 314.485 221.869 1.00 60.30 209 SER P CA 1
ATOM 1427 C C . SER A 1 209 ? 309.741 315.500 220.741 1.00 60.30 209 SER P C 1
ATOM 1428 O O . SER A 1 209 ? 309.657 315.140 219.563 1.00 60.30 209 SER P O 1
ATOM 1431 N N . LEU A 1 210 ? 309.935 316.769 221.091 1.00 59.80 210 LEU P N 1
ATOM 1432 C CA . LEU A 1 210 ? 310.017 317.821 220.088 1.00 59.80 210 LEU P CA 1
ATOM 1433 C C . LEU A 1 210 ? 311.327 317.716 219.319 1.00 59.80 210 LEU P C 1
ATOM 1434 O O . LEU A 1 210 ? 312.407 317.670 219.917 1.00 59.80 210 LEU P O 1
ATOM 1439 N N . ARG A 1 211 ? 311.229 317.678 217.995 1.00 63.50 211 ARG P N 1
ATOM 1440 C CA . ARG A 1 211 ? 312.376 317.542 217.115 1.00 63.50 211 ARG P CA 1
ATOM 1441 C C . ARG A 1 211 ? 312.927 318.920 216.756 1.00 63.50 211 ARG P C 1
ATOM 1442 O O . ARG A 1 211 ? 312.401 319.958 217.163 1.00 63.50 211 ARG P O 1
ATOM 1450 N N . THR A 1 212 ? 314.003 318.926 215.973 1.00 65.21 212 THR P N 1
ATOM 1451 C CA . THR A 1 212 ? 314.648 320.165 215.566 1.00 65.21 212 THR P CA 1
ATOM 1452 C C . THR A 1 212 ? 313.888 320.904 214.473 1.00 65.21 212 THR P C 1
ATOM 1453 O O . THR A 1 212 ? 314.247 322.042 214.154 1.00 65.21 212 THR P O 1
ATOM 1457 N N . GLU A 1 213 ? 312.856 320.291 213.893 1.00 65.81 213 GLU P N 1
ATOM 1458 C CA . GLU A 1 213 ? 312.062 320.911 212.842 1.00 65.81 213 GLU P CA 1
ATOM 1459 C C . GLU A 1 213 ? 310.700 321.382 213.340 1.00 65.81 213 GLU P C 1
ATOM 1460 O O . GLU A 1 213 ? 309.800 321.621 212.529 1.00 65.81 213 GLU P O 1
ATOM 1466 N N . ASP A 1 214 ? 310.534 321.529 214.654 1.00 62.76 214 ASP P N 1
ATOM 1467 C CA . ASP A 1 214 ? 309.281 321.983 215.243 1.00 62.76 214 ASP P CA 1
ATOM 1468 C C . ASP A 1 214 ? 309.400 323.401 215.792 1.00 62.76 214 ASP P C 1
ATOM 1469 O O . ASP A 1 214 ? 308.707 323.766 216.743 1.00 62.76 214 ASP P O 1
ATOM 1474 N N . THR A 1 215 ? 310.277 324.209 215.204 1.00 59.49 215 THR P N 1
ATOM 1475 C CA . THR A 1 215 ? 310.436 325.603 215.596 1.00 59.49 215 THR P CA 1
ATOM 1476 C C . THR A 1 215 ? 309.486 326.463 214.773 1.00 59.49 215 THR P C 1
ATOM 1477 O O . THR A 1 215 ? 309.626 326.550 213.548 1.00 59.49 215 THR P O 1
ATOM 1481 N N . ALA A 1 216 ? 308.532 327.099 215.440 1.00 58.92 216 ALA P N 1
ATOM 1482 C CA . ALA A 1 216 ? 307.509 327.895 214.768 1.00 58.92 216 ALA P CA 1
ATOM 1483 C C . ALA A 1 216 ? 306.828 328.773 215.813 1.00 58.92 216 ALA P C 1
ATOM 1484 O O . ALA A 1 216 ? 307.275 328.856 216.963 1.00 58.92 216 ALA P O 1
ATOM 1486 N N . LEU A 1 217 ? 305.740 329.430 215.411 1.00 58.74 217 LEU P N 1
ATOM 1487 C CA . LEU A 1 217 ? 305.004 330.331 216.289 1.00 58.74 217 LEU P CA 1
ATOM 1488 C C . LEU A 1 217 ? 303.800 329.682 216.957 1.00 58.74 217 LEU P C 1
ATOM 1489 O O . LEU A 1 217 ? 303.423 330.100 218.057 1.00 58.74 217 LEU P O 1
ATOM 1494 N N . TYR A 1 218 ? 303.187 328.681 216.322 1.00 58.49 218 TYR P N 1
ATOM 1495 C CA . TYR A 1 218 ? 302.077 327.919 216.897 1.00 58.49 218 TYR P CA 1
ATOM 1496 C C . TYR A 1 218 ? 300.894 328.831 217.243 1.00 58.49 218 TYR P C 1
ATOM 1497 O O . TYR A 1 218 ? 300.532 329.027 218.404 1.00 58.49 218 TYR P O 1
ATOM 1506 N N . TYR A 1 219 ? 300.305 329.392 216.188 1.00 58.82 219 TYR P N 1
ATOM 1507 C CA . TYR A 1 219 ? 299.109 330.210 216.348 1.00 58.82 219 TYR P CA 1
ATOM 1508 C C . TYR A 1 219 ? 297.958 329.381 216.903 1.00 58.82 219 TYR P C 1
ATOM 1509 O O . TYR A 1 219 ? 297.862 328.175 216.661 1.00 58.82 219 TYR P O 1
ATOM 1518 N N . CYS A 1 220 ? 297.078 330.041 217.651 1.00 63.39 220 CYS P N 1
ATOM 1519 C CA . CYS A 1 220 ? 295.865 329.423 218.170 1.00 63.39 220 CYS P CA 1
ATOM 1520 C C . CYS A 1 220 ? 294.671 329.975 217.402 1.00 63.39 220 CYS P C 1
ATOM 1521 O O . CYS A 1 220 ? 294.229 331.100 217.658 1.00 63.39 220 CYS P O 1
ATOM 1524 N N . ALA A 1 221 ? 294.150 329.186 216.464 1.00 62.90 221 ALA P N 1
ATOM 1525 C CA . ALA A 1 221 ? 293.115 329.633 215.536 1.00 62.90 221 ALA P CA 1
ATOM 1526 C C . ALA A 1 221 ? 291.758 329.146 216.024 1.00 62.90 221 ALA P C 1
ATOM 1527 O O . ALA A 1 221 ? 291.587 327.958 216.317 1.00 62.90 221 ALA P O 1
ATOM 1529 N N . LYS A 1 222 ? 290.799 330.063 216.108 1.00 63.28 222 LYS P N 1
ATOM 1530 C CA . LYS A 1 222 ? 289.437 329.719 216.490 1.00 63.28 222 LYS P CA 1
ATOM 1531 C C . LYS A 1 222 ? 288.580 329.528 215.246 1.00 63.28 222 LYS P C 1
ATOM 1532 O O . LYS A 1 222 ? 288.432 330.447 214.434 1.00 63.28 222 LYS P O 1
ATOM 1538 N N . ASP A 1 223 ? 288.020 328.332 215.097 1.00 64.05 223 ASP P N 1
ATOM 1539 C CA . ASP A 1 223 ? 287.181 328.022 213.952 1.00 64.05 223 ASP P CA 1
ATOM 1540 C C . ASP A 1 223 ? 285.803 328.657 214.120 1.00 64.05 223 ASP P C 1
ATOM 1541 O O . ASP A 1 223 ? 285.386 329.026 215.220 1.00 64.05 223 ASP P O 1
ATOM 1546 N N . ARG A 1 224 ? 285.090 328.789 213.002 1.00 63.21 224 ARG P N 1
ATOM 1547 C CA . ARG A 1 224 ? 283.744 329.340 213.010 1.00 63.21 224 ARG P CA 1
ATOM 1548 C C . ARG A 1 224 ? 282.659 328.276 212.995 1.00 63.21 224 ARG P C 1
ATOM 1549 O O . ARG A 1 224 ? 281.500 328.596 213.280 1.00 63.21 224 ARG P O 1
ATOM 1557 N N . SER A 1 225 ? 282.996 327.032 212.673 1.00 64.61 225 SER P N 1
ATOM 1558 C CA . SER A 1 225 ? 282.030 325.949 212.686 1.00 64.61 225 SER P CA 1
ATOM 1559 C C . SER A 1 225 ? 282.056 325.249 214.042 1.00 64.61 225 SER P C 1
ATOM 1560 O O . SER A 1 225 ? 282.757 325.658 214.971 1.00 64.61 225 SER P O 1
ATOM 1563 N N . TYR A 1 226 ? 281.280 324.175 214.159 1.00 65.06 226 TYR P N 1
ATOM 1564 C CA . TYR A 1 226 ? 281.198 323.403 215.390 1.00 65.06 226 TYR P CA 1
ATOM 1565 C C . TYR A 1 226 ? 281.836 322.029 215.241 1.00 65.06 226 TYR P C 1
ATOM 1566 O O . TYR A 1 226 ? 282.741 321.679 216.003 1.00 65.06 226 TYR P O 1
ATOM 1575 N N . GLY A 1 227 ? 281.388 321.243 214.274 1.00 62.87 227 GLY P N 1
ATOM 1576 C CA . GLY A 1 227 ? 281.959 319.940 214.040 1.00 62.87 227 GLY P CA 1
ATOM 1577 C C . GLY A 1 227 ? 283.260 320.031 213.281 1.00 62.87 227 GLY P C 1
ATOM 1578 O O . GLY A 1 227 ? 283.664 321.092 212.781 1.00 62.87 227 GLY P O 1
ATOM 1579 N N . PRO A 1 228 ? 283.952 318.901 213.193 1.00 60.68 228 PRO P N 1
ATOM 1580 C CA . PRO A 1 228 ? 285.206 318.856 212.443 1.00 60.68 228 PRO P CA 1
ATOM 1581 C C . PRO A 1 228 ? 284.960 319.134 210.972 1.00 60.68 228 PRO P C 1
ATOM 1582 O O . PRO A 1 228 ? 283.841 318.943 210.475 1.00 60.68 228 PRO P O 1
ATOM 1586 N N . PRO A 1 229 ? 285.979 319.594 210.241 1.00 60.20 229 PRO P N 1
ATOM 1587 C CA . PRO A 1 229 ? 285.778 319.916 208.820 1.00 60.20 229 PRO P CA 1
ATOM 1588 C C . PRO A 1 229 ? 285.382 318.725 207.961 1.00 60.20 229 PRO P C 1
ATOM 1589 O O . PRO A 1 229 ? 285.043 318.924 206.788 1.00 60.20 229 PRO P O 1
ATOM 1593 N N . ASP A 1 230 ? 285.411 317.502 208.495 1.00 60.77 230 ASP P N 1
ATOM 1594 C CA . ASP A 1 230 ? 285.030 316.345 207.693 1.00 60.77 230 ASP P CA 1
ATOM 1595 C C . ASP A 1 230 ? 283.515 316.208 207.590 1.00 60.77 230 ASP P C 1
ATOM 1596 O O . ASP A 1 230 ? 282.998 315.812 206.540 1.00 60.77 230 ASP P O 1
ATOM 1601 N N . VAL A 1 231 ? 282.791 316.527 208.660 1.00 60.88 231 VAL P N 1
ATOM 1602 C CA . VAL A 1 231 ? 281.333 316.466 208.624 1.00 60.88 231 VAL P CA 1
ATOM 1603 C C . VAL A 1 231 ? 280.737 317.776 208.125 1.00 60.88 231 VAL P C 1
ATOM 1604 O O . VAL A 1 231 ? 279.820 317.771 207.300 1.00 60.88 231 VAL P O 1
ATOM 1608 N N . PHE A 1 232 ? 281.246 318.912 208.600 1.00 61.58 232 PHE P N 1
ATOM 1609 C CA . PHE A 1 232 ? 280.825 320.223 208.110 1.00 61.58 232 PHE P CA 1
ATOM 1610 C C . PHE A 1 232 ? 281.884 320.719 207.131 1.00 61.58 232 PHE P C 1
ATOM 1611 O O . PHE A 1 232 ? 282.752 321.527 207.461 1.00 61.58 232 PHE P O 1
ATOM 1619 N N . ASN A 1 233 ? 281.800 320.220 205.898 1.00 62.05 233 ASN P N 1
ATOM 1620 C CA . ASN A 1 233 ? 282.762 320.545 204.855 1.00 62.05 233 ASN P CA 1
ATOM 1621 C C . ASN A 1 233 ? 282.300 321.697 203.972 1.00 62.05 233 ASN P C 1
ATOM 1622 O O . ASN A 1 233 ? 282.755 321.816 202.830 1.00 62.05 233 ASN P O 1
ATOM 1627 N N . TYR A 1 234 ? 281.407 322.548 204.477 1.00 63.53 234 TYR P N 1
ATOM 1628 C CA . TYR A 1 234 ? 280.941 323.696 203.711 1.00 63.53 234 TYR P CA 1
ATOM 1629 C C . TYR A 1 234 ? 280.861 324.957 204.563 1.00 63.53 234 TYR P C 1
ATOM 1630 O O . TYR A 1 234 ? 280.320 325.967 204.096 1.00 63.53 234 TYR P O 1
ATOM 1639 N N . GLU A 1 235 ? 281.380 324.933 205.789 1.00 64.27 235 GLU P N 1
ATOM 1640 C CA . GLU A 1 235 ? 281.280 326.073 206.691 1.00 64.27 235 GLU P CA 1
ATOM 1641 C C . GLU A 1 235 ? 282.580 326.414 207.402 1.00 64.27 235 GLU P C 1
ATOM 1642 O O . GLU A 1 235 ? 282.692 327.526 207.927 1.00 64.27 235 GLU P O 1
ATOM 1648 N N . TYR A 1 236 ? 283.570 325.525 207.419 1.00 59.86 236 TYR P N 1
ATOM 1649 C CA . TYR A 1 236 ? 284.747 325.726 208.250 1.00 59.86 236 TYR P CA 1
ATOM 1650 C C . TYR A 1 236 ? 285.575 326.912 207.768 1.00 59.86 236 TYR P C 1
ATOM 1651 O O . TYR A 1 236 ? 285.586 327.256 206.583 1.00 59.86 236 TYR P O 1
ATOM 1660 N N . GLY A 1 237 ? 286.273 327.537 208.711 1.00 61.78 237 GLY P N 1
ATOM 1661 C CA . GLY A 1 237 ? 287.128 328.669 208.423 1.00 61.78 237 GLY P CA 1
ATOM 1662 C C . GLY A 1 237 ? 287.672 329.299 209.688 1.00 61.78 237 GLY P C 1
ATOM 1663 O O . GLY A 1 237 ? 286.934 329.493 210.658 1.00 61.78 237 GLY P O 1
ATOM 1664 N N . MET A 1 238 ? 288.960 329.630 209.690 1.00 60.39 238 MET P N 1
ATOM 1665 C CA . MET A 1 238 ? 289.625 330.169 210.874 1.00 60.39 238 MET P CA 1
ATOM 1666 C C . MET A 1 238 ? 289.391 331.673 210.917 1.00 60.39 238 MET P C 1
ATOM 1667 O O . MET A 1 238 ? 290.047 332.437 210.206 1.00 60.39 238 MET P O 1
ATOM 1672 N N . ASP A 1 239 ? 288.452 332.103 211.761 1.00 63.05 239 ASP P N 1
ATOM 1673 C CA . ASP A 1 239 ? 288.089 333.518 211.823 1.00 63.05 239 ASP P CA 1
ATOM 1674 C C . ASP A 1 239 ? 289.057 334.307 212.700 1.00 63.05 239 ASP P C 1
ATOM 1675 O O . ASP A 1 239 ? 289.740 335.221 212.226 1.00 63.05 239 ASP P O 1
ATOM 1680 N N . VAL A 1 240 ? 289.127 333.966 213.983 1.00 61.89 240 VAL P N 1
ATOM 1681 C CA . VAL A 1 240 ? 289.916 334.711 214.955 1.00 61.89 240 VAL P CA 1
ATOM 1682 C C . VAL A 1 240 ? 291.198 333.947 215.242 1.00 61.89 240 VAL P C 1
ATOM 1683 O O . VAL A 1 240 ? 291.162 332.754 215.570 1.00 61.89 240 VAL P O 1
ATOM 1687 N N . TRP A 1 241 ? 292.331 334.632 215.116 1.00 59.73 241 TRP P N 1
ATOM 1688 C CA . TRP A 1 241 ? 293.647 334.087 215.387 1.00 59.73 241 TRP P CA 1
ATOM 1689 C C . TRP A 1 241 ? 294.197 334.714 216.669 1.00 59.73 241 TRP P C 1
ATOM 1690 O O . TRP A 1 241 ? 293.500 335.479 217.350 1.00 59.73 241 TRP P O 1
ATOM 1701 N N . GLY A 1 242 ? 295.447 334.390 216.998 1.00 62.58 242 GLY P N 1
ATOM 1702 C CA . GLY A 1 242 ? 296.100 334.950 218.161 1.00 62.58 242 GLY P CA 1
ATOM 1703 C C . GLY A 1 242 ? 297.576 335.172 217.905 1.00 62.58 242 GLY P C 1
ATOM 1704 O O . GLY A 1 242 ? 298.101 334.822 216.846 1.00 62.58 242 GLY P O 1
ATOM 1705 N N . GLN A 1 243 ? 298.236 335.761 218.896 1.00 64.91 243 GLN P N 1
ATOM 1706 C CA . GLN A 1 243 ? 299.671 336.002 218.847 1.00 64.91 243 GLN P CA 1
ATOM 1707 C C . GLN A 1 243 ? 300.400 334.728 219.250 1.00 64.91 243 GLN P C 1
ATOM 1708 O O . GLN A 1 243 ? 300.325 334.304 220.408 1.00 64.91 243 GLN P O 1
ATOM 1714 N N . GLY A 1 244 ? 301.099 334.125 218.295 1.00 62.56 244 GLY P N 1
ATOM 1715 C CA . GLY A 1 244 ? 301.715 332.835 218.518 1.00 62.56 244 GLY P CA 1
ATOM 1716 C C . GLY A 1 244 ? 302.809 332.867 219.568 1.00 62.56 244 GLY P C 1
ATOM 1717 O O . GLY A 1 244 ? 303.372 333.907 219.912 1.00 62.56 244 GLY P O 1
ATOM 1718 N N . THR A 1 245 ? 303.110 331.680 220.088 1.00 60.89 245 THR P N 1
ATOM 1719 C CA . THR A 1 245 ? 304.149 331.489 221.091 1.00 60.89 245 THR P CA 1
ATOM 1720 C C . THR A 1 245 ? 305.341 330.820 220.425 1.00 60.89 245 THR P C 1
ATOM 1721 O O . THR A 1 245 ? 305.310 329.614 220.157 1.00 60.89 245 THR P O 1
ATOM 1725 N N . THR A 1 246 ? 306.387 331.599 220.167 1.00 59.68 246 THR P N 1
ATOM 1726 C CA . THR A 1 246 ? 307.539 331.128 219.402 1.00 59.68 246 THR P CA 1
ATOM 1727 C C . THR A 1 246 ? 308.349 330.162 220.254 1.00 59.68 246 THR P C 1
ATOM 1728 O O . THR A 1 246 ? 309.090 330.573 221.148 1.00 59.68 246 THR P O 1
ATOM 1732 N N . VAL A 1 247 ? 308.210 328.870 219.978 1.00 59.13 247 VAL P N 1
ATOM 1733 C CA . VAL A 1 247 ? 309.050 327.863 220.615 1.00 59.13 247 VAL P CA 1
ATOM 1734 C C . VAL A 1 247 ? 310.398 327.840 219.908 1.00 59.13 247 VAL P C 1
ATOM 1735 O O . VAL A 1 247 ? 310.488 328.109 218.704 1.00 59.13 247 VAL P O 1
ATOM 1739 N N . THR A 1 248 ? 311.456 327.538 220.659 1.00 60.43 248 THR P N 1
ATOM 1740 C CA . THR A 1 248 ? 312.808 327.596 220.118 1.00 60.43 248 THR P CA 1
ATOM 1741 C C . THR A 1 248 ? 313.574 326.312 220.400 1.00 60.43 248 THR P C 1
ATOM 1742 O O . THR A 1 248 ? 314.700 326.359 220.907 1.00 60.43 248 THR P O 1
ATOM 1746 N N . VAL A 1 249 ? 312.970 325.164 220.095 1.00 61.66 249 VAL P N 1
ATOM 1747 C CA . VAL A 1 249 ? 313.614 323.873 220.311 1.00 61.66 249 VAL P CA 1
ATOM 1748 C C . VAL A 1 249 ? 314.926 323.820 219.539 1.00 61.66 249 VAL P C 1
ATOM 1749 O O . VAL A 1 249 ? 314.943 323.882 218.305 1.00 61.66 249 VAL P O 1
ATOM 1753 N N . SER A 1 250 ? 316.037 323.715 220.268 1.00 66.00 250 SER P N 1
ATOM 1754 C CA . SER A 1 250 ? 317.363 323.701 219.662 1.00 66.00 250 SER P CA 1
ATOM 1755 C C . SER A 1 250 ? 318.388 323.136 220.635 1.00 66.00 250 SER P C 1
ATOM 1756 O O . SER A 1 250 ? 318.090 322.945 221.818 1.00 66.00 250 SER P O 1
ATOM 1759 N N . SER A 1 251 ? 319.597 322.875 220.150 1.00 72.04 251 SER P N 1
ATOM 1760 C CA . SER A 1 251 ? 320.659 322.337 220.991 1.00 72.04 251 SER P CA 1
ATOM 1761 C C . SER A 1 251 ? 321.135 323.375 222.000 1.00 72.04 251 SER P C 1
ATOM 1762 O O . SER A 1 251 ? 320.894 324.571 221.839 1.00 72.04 251 SER P O 1
ATOM 1765 N N . GLU B 2 1 ? 241.034 308.347 242.426 1.00 70.71 1 GLU B N 1
ATOM 1766 C CA . GLU B 2 1 ? 239.866 307.514 242.683 1.00 70.71 1 GLU B CA 1
ATOM 1767 C C . GLU B 2 1 ? 240.255 306.220 243.387 1.00 70.71 1 GLU B C 1
ATOM 1768 O O . GLU B 2 1 ? 239.470 305.658 244.149 1.00 70.71 1 GLU B O 1
ATOM 1774 N N . ILE B 2 2 ? 241.474 305.751 243.126 1.00 65.94 2 ILE B N 1
ATOM 1775 C CA . ILE B 2 2 ? 241.971 304.506 243.709 1.00 65.94 2 ILE B CA 1
ATOM 1776 C C . ILE B 2 2 ? 242.428 304.820 245.130 1.00 65.94 2 ILE B C 1
ATOM 1777 O O . ILE B 2 2 ? 243.498 305.393 245.339 1.00 65.94 2 ILE B O 1
ATOM 1782 N N . VAL B 2 3 ? 241.616 304.445 246.112 1.00 66.37 3 VAL B N 1
ATOM 1783 C CA . VAL B 2 3 ? 241.905 304.722 247.513 1.00 66.37 3 VAL B CA 1
ATOM 1784 C C . VAL B 2 3 ? 242.631 303.524 248.109 1.00 66.37 3 VAL B C 1
ATOM 1785 O O . VAL B 2 3 ? 242.138 302.393 248.044 1.00 66.37 3 VAL B O 1
ATOM 1789 N N . LEU B 2 4 ? 243.800 303.772 248.689 1.00 64.40 4 LEU B N 1
ATOM 1790 C CA . LEU B 2 4 ? 244.586 302.744 249.356 1.00 64.40 4 LEU B CA 1
ATOM 1791 C C . LEU B 2 4 ? 244.443 302.925 250.861 1.00 64.40 4 LEU B C 1
ATOM 1792 O O . LEU B 2 4 ? 244.741 304.001 251.391 1.00 64.40 4 LEU B O 1
ATOM 1797 N N . THR B 2 5 ? 243.989 301.880 251.544 1.00 65.02 5 THR B N 1
ATOM 1798 C CA . THR B 2 5 ? 243.770 301.914 252.982 1.00 65.02 5 THR B CA 1
ATOM 1799 C C . THR B 2 5 ? 244.624 300.850 253.657 1.00 65.02 5 THR B C 1
ATOM 1800 O O . THR B 2 5 ? 244.633 299.692 253.229 1.00 65.02 5 THR B O 1
ATOM 1804 N N . GLN B 2 6 ? 245.341 301.248 254.703 1.00 64.50 6 GLN B N 1
ATOM 1805 C CA . GLN B 2 6 ? 246.120 300.314 255.503 1.00 64.50 6 GLN B CA 1
ATOM 1806 C C . GLN B 2 6 ? 245.228 299.726 256.595 1.00 64.50 6 GLN B C 1
ATOM 1807 O O . GLN B 2 6 ? 244.404 300.419 257.199 1.00 64.50 6 GLN B O 1
ATOM 1813 N N . SER B 2 7 ? 245.382 298.433 256.863 1.00 66.38 7 SER B N 1
ATOM 1814 C CA . SER B 2 7 ? 244.557 297.777 257.870 1.00 66.38 7 SER B CA 1
ATOM 1815 C C . SER B 2 7 ? 245.039 298.102 259.283 1.00 66.38 7 SER B C 1
ATOM 1816 O O . SER B 2 7 ? 244.218 298.490 260.125 1.00 66.38 7 SER B O 1
ATOM 1819 N N . PRO B 2 8 ? 246.330 297.969 259.603 1.00 64.50 8 PRO B N 1
ATOM 1820 C CA . PRO B 2 8 ? 246.767 298.326 260.956 1.00 64.50 8 PRO B CA 1
ATOM 1821 C C . PRO B 2 8 ? 246.955 299.829 261.086 1.00 64.50 8 PRO B C 1
ATOM 1822 O O . PRO B 2 8 ? 247.203 300.532 260.105 1.00 64.50 8 PRO B O 1
ATOM 1826 N N . ALA B 2 9 ? 246.833 300.320 262.319 1.00 63.82 9 ALA B N 1
ATOM 1827 C CA . ALA B 2 9 ? 247.007 301.734 262.606 1.00 63.82 9 ALA B CA 1
ATOM 1828 C C . ALA B 2 9 ? 248.234 302.032 263.452 1.00 63.82 9 ALA B C 1
ATOM 1829 O O . ALA B 2 9 ? 249.038 302.885 263.062 1.00 63.82 9 ALA B O 1
ATOM 1831 N N . THR B 2 10 ? 248.404 301.356 264.593 1.00 64.14 10 THR B N 1
ATOM 1832 C CA . THR B 2 10 ? 249.532 301.579 265.492 1.00 64.14 10 THR B CA 1
ATOM 1833 C C . THR B 2 10 ? 249.996 300.219 266.019 1.00 64.14 10 THR B C 1
ATOM 1834 O O . THR B 2 10 ? 249.429 299.638 266.943 1.00 64.14 10 THR B O 1
ATOM 1838 N N . LEU B 2 11 ? 251.060 299.692 265.415 1.00 62.68 11 LEU B N 1
ATOM 1839 C CA . LEU B 2 11 ? 251.636 298.433 265.868 1.00 62.68 11 LEU B CA 1
ATOM 1840 C C . LEU B 2 11 ? 252.659 298.679 266.967 1.00 62.68 11 LEU B C 1
ATOM 1841 O O . LEU B 2 11 ? 253.692 299.314 266.731 1.00 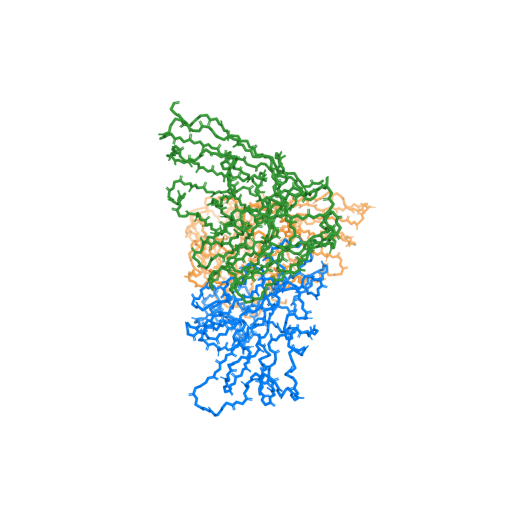62.68 11 LEU B O 1
ATOM 1846 N N . SER B 2 12 ? 252.384 298.181 268.172 1.00 61.23 12 SER B N 1
ATOM 1847 C CA . SER B 2 12 ? 253.273 298.349 269.311 1.00 61.23 12 SER B CA 1
ATOM 1848 C C . SER B 2 12 ? 254.118 297.109 269.579 1.00 61.23 12 SER B C 1
ATOM 1849 O O . SER B 2 12 ? 254.415 296.807 270.739 1.00 61.23 12 SER B O 1
ATOM 1852 N N . LEU B 2 13 ? 254.513 296.391 268.530 1.00 63.23 13 LEU B N 1
ATOM 1853 C CA . LEU B 2 13 ? 255.261 295.155 268.703 1.00 63.23 13 LEU B CA 1
ATOM 1854 C C . LEU B 2 13 ? 256.684 295.440 269.167 1.00 63.23 13 LEU B C 1
ATOM 1855 O O . LEU B 2 13 ? 257.322 296.398 268.724 1.00 63.23 13 LEU B O 1
ATOM 1860 N N . SER B 2 14 ? 257.176 294.595 270.069 1.00 64.76 14 SER B N 1
ATOM 1861 C CA . SER B 2 14 ? 258.527 294.693 270.602 1.00 64.76 14 SER B CA 1
ATOM 1862 C C . SER B 2 14 ? 259.520 294.113 269.600 1.00 64.76 14 SER B C 1
ATOM 1863 O O . SER B 2 14 ? 259.115 293.382 268.688 1.00 64.76 14 SER B O 1
ATOM 1866 N N . PRO B 2 15 ? 260.820 294.413 269.723 1.00 64.16 15 PRO B N 1
ATOM 1867 C CA . PRO B 2 15 ? 261.798 293.800 268.813 1.00 64.16 15 PRO B CA 1
ATOM 1868 C C . PRO B 2 15 ? 261.907 292.299 269.020 1.00 64.16 15 PRO B C 1
ATOM 1869 O O . PRO B 2 15 ? 261.309 291.754 269.952 1.00 64.16 15 PRO B O 1
ATOM 1873 N N . GLY B 2 16 ? 262.670 291.623 268.165 1.00 69.57 16 GLY B N 1
ATOM 1874 C CA . GLY B 2 16 ? 262.722 290.174 268.197 1.00 69.57 16 GLY B CA 1
ATOM 1875 C C . GLY B 2 16 ? 261.361 289.567 267.929 1.00 69.57 16 GLY B C 1
ATOM 1876 O O . GLY B 2 16 ? 260.829 288.818 268.753 1.00 69.57 16 GLY B O 1
ATOM 1877 N N . GLU B 2 17 ? 260.788 289.889 266.769 1.00 69.59 17 GLU B N 1
ATOM 1878 C CA . GLU B 2 17 ? 259.400 289.559 266.474 1.00 69.59 17 GLU B CA 1
ATOM 1879 C C . GLU B 2 17 ? 259.158 289.521 264.972 1.00 69.59 17 GLU B C 1
ATOM 1880 O O . GLU B 2 17 ? 260.103 289.418 264.184 1.00 69.59 17 GLU B O 1
ATOM 1886 N N . ARG B 2 18 ? 257.893 289.571 264.572 1.00 70.98 18 ARG B N 1
ATOM 1887 C CA . ARG B 2 18 ? 257.524 289.766 263.178 1.00 70.98 18 ARG B CA 1
ATOM 1888 C C . ARG B 2 18 ? 256.741 291.069 263.084 1.00 70.98 18 ARG B C 1
ATOM 1889 O O . ARG B 2 18 ? 256.595 291.799 264.067 1.00 70.98 18 ARG B O 1
ATOM 1897 N N . ALA B 2 19 ? 256.236 291.356 261.887 1.00 67.63 19 ALA B N 1
ATOM 1898 C CA . ALA B 2 19 ? 255.418 292.538 261.659 1.00 67.63 19 ALA B CA 1
ATOM 1899 C C . ALA B 2 19 ? 254.646 292.350 260.365 1.00 67.63 19 ALA B C 1
ATOM 1900 O O . ALA B 2 19 ? 255.196 291.851 259.381 1.00 67.63 19 ALA B O 1
ATOM 1902 N N . THR B 2 20 ? 253.377 292.746 260.373 1.00 66.22 20 THR B N 1
ATOM 1903 C CA . THR B 2 20 ? 252.509 292.603 259.213 1.00 66.22 20 THR B CA 1
ATOM 1904 C C . THR B 2 20 ? 251.811 293.924 258.935 1.00 66.22 20 THR B C 1
ATOM 1905 O O . THR B 2 20 ? 251.357 294.601 259.863 1.00 66.22 20 THR B O 1
ATOM 1909 N N . LEU B 2 21 ? 251.735 294.290 257.657 1.00 63.45 21 LEU B N 1
ATOM 1910 C CA . LEU B 2 21 ? 251.090 295.520 257.217 1.00 63.45 21 LEU B CA 1
ATOM 1911 C C . LEU B 2 21 ? 250.331 295.240 255.932 1.00 63.45 21 LEU B C 1
ATOM 1912 O O . LEU B 2 21 ? 250.924 294.800 254.943 1.00 63.45 21 LEU B O 1
ATOM 1917 N N . SER B 2 22 ? 249.028 295.497 255.943 1.00 65.02 22 SER B N 1
ATOM 1918 C CA . SER B 2 22 ? 248.165 295.224 254.805 1.00 65.02 22 SER B CA 1
ATOM 1919 C C . SER B 2 22 ? 247.894 296.503 254.027 1.00 65.02 22 SER B C 1
ATOM 1920 O O . SER B 2 22 ? 248.225 297.610 254.460 1.00 65.02 22 SER B O 1
ATOM 1923 N N . CYS B 2 23 ? 247.281 296.333 252.858 1.00 65.53 23 CYS B N 1
ATOM 1924 C CA . CYS B 2 23 ? 246.917 297.460 252.003 1.00 65.53 23 CYS B CA 1
ATOM 1925 C C . CYS B 2 23 ? 245.858 296.996 251.020 1.00 65.53 23 CYS B C 1
ATOM 1926 O O . CYS B 2 23 ? 246.100 296.061 250.249 1.00 65.53 23 CYS B O 1
ATOM 1929 N N . ARG B 2 24 ? 244.696 297.639 251.042 1.00 66.31 24 ARG B N 1
ATOM 1930 C CA . ARG B 2 24 ? 243.640 297.362 250.085 1.00 66.31 24 ARG B CA 1
ATOM 1931 C C . ARG B 2 24 ? 243.698 298.371 248.944 1.00 66.31 24 ARG B C 1
ATOM 1932 O O . ARG B 2 24 ? 244.485 299.321 248.953 1.00 66.31 24 ARG B O 1
ATOM 1940 N N . ALA B 2 25 ? 242.846 298.159 247.945 1.00 65.60 25 ALA B N 1
ATOM 1941 C CA . ALA B 2 25 ? 242.786 299.044 246.791 1.00 65.60 25 ALA B CA 1
ATOM 1942 C C . ALA B 2 25 ? 241.413 298.913 246.155 1.00 65.60 25 ALA B C 1
ATOM 1943 O O . ALA B 2 25 ? 240.945 297.795 245.919 1.00 65.60 25 ALA B O 1
ATOM 1945 N N . SER B 2 26 ? 240.771 300.051 245.889 1.00 66.84 26 SER B N 1
ATOM 1946 C CA . SER B 2 26 ? 239.453 300.032 245.264 1.00 66.84 26 SER B CA 1
ATOM 1947 C C . SER B 2 26 ? 239.516 299.395 243.881 1.00 66.84 26 SER B C 1
ATOM 1948 O O . SER B 2 26 ? 238.913 298.344 243.636 1.00 66.84 26 SER B O 1
ATOM 1951 N N . GLN B 2 27 ? 240.250 300.018 242.966 1.00 67.75 27 GLN B N 1
ATOM 1952 C CA . GLN B 2 27 ? 240.440 299.482 241.629 1.00 67.75 27 GLN B CA 1
ATOM 1953 C C . GLN B 2 27 ? 241.591 298.484 241.632 1.00 67.75 27 GLN B C 1
ATOM 1954 O O . GLN B 2 27 ? 242.549 298.613 242.398 1.00 67.75 27 GLN B O 1
ATOM 1960 N N . SER B 2 28 ? 241.487 297.482 240.765 1.00 68.46 28 SER B N 1
ATOM 1961 C CA . SER B 2 28 ? 242.491 296.423 240.690 1.00 68.46 28 SER B CA 1
ATOM 1962 C C . SER B 2 28 ? 243.774 296.996 240.104 1.00 68.46 28 SER B C 1
ATOM 1963 O O . SER B 2 28 ? 243.909 297.141 238.887 1.00 68.46 28 SER B O 1
ATOM 1966 N N . VAL B 2 29 ? 244.721 297.320 240.971 1.00 65.85 29 VAL B N 1
ATOM 1967 C CA . VAL B 2 29 ? 246.019 297.843 240.564 1.00 65.85 29 VAL B CA 1
ATOM 1968 C C . VAL B 2 29 ? 246.994 296.681 240.437 1.00 65.85 29 VAL B C 1
ATOM 1969 O O . VAL B 2 29 ? 246.953 295.728 241.222 1.00 65.85 29 VAL B O 1
ATOM 1973 N N . SER B 2 30 ? 247.873 296.752 239.442 1.00 65.15 30 SER B N 1
ATOM 1974 C CA . SER B 2 30 ? 248.856 295.702 239.213 1.00 65.15 30 SER B CA 1
ATOM 1975 C C . SER B 2 30 ? 249.996 295.860 240.216 1.00 65.15 30 SER B C 1
ATOM 1976 O O . SER B 2 30 ? 249.889 296.590 241.205 1.00 65.15 30 SER B O 1
ATOM 1979 N N . SER B 2 31 ? 251.111 295.173 239.975 1.00 65.44 31 SER B N 1
ATOM 1980 C CA . SER B 2 31 ? 252.241 295.242 240.891 1.00 65.44 31 SER B CA 1
ATOM 1981 C C . SER B 2 31 ? 252.912 296.606 240.802 1.00 65.44 31 SER B C 1
ATOM 1982 O O . SER B 2 31 ? 254.053 296.721 240.342 1.00 65.44 31 SER B O 1
ATOM 1985 N N . TYR B 2 32 ? 252.204 297.643 241.244 1.00 64.19 32 TYR B N 1
ATOM 1986 C CA . TYR B 2 32 ? 252.678 299.021 241.248 1.00 64.19 32 TYR B CA 1
ATOM 1987 C C . TYR B 2 32 ? 252.571 299.606 242.648 1.00 64.19 32 TYR B C 1
ATOM 1988 O O . TYR B 2 32 ? 252.074 300.714 242.853 1.00 64.19 32 TYR B O 1
ATOM 1997 N N . LEU B 2 33 ? 253.034 298.854 243.640 1.00 62.08 33 LEU B N 1
ATOM 1998 C CA . LEU B 2 33 ? 252.979 299.268 245.036 1.00 62.08 33 LEU B CA 1
ATOM 1999 C C . LEU B 2 33 ? 254.393 299.552 245.519 1.00 62.08 33 LEU B C 1
ATOM 2000 O O . LEU B 2 33 ? 255.308 298.760 245.273 1.00 62.08 33 LEU B O 1
ATOM 2005 N N . ALA B 2 34 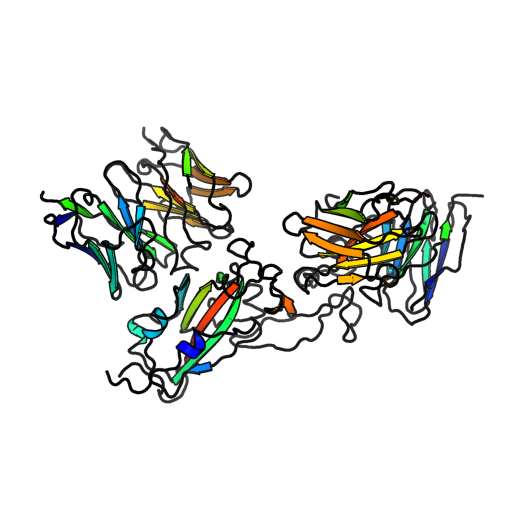? 254.568 300.679 246.200 1.00 60.97 34 ALA B N 1
ATOM 2006 C CA . ALA B 2 34 ? 255.850 301.070 246.766 1.00 60.97 34 ALA B CA 1
ATOM 2007 C C . ALA B 2 34 ? 255.656 301.470 248.221 1.00 60.97 34 ALA B C 1
ATOM 2008 O O . ALA B 2 34 ? 254.951 302.442 248.513 1.00 60.97 34 ALA B O 1
ATOM 2010 N N . TRP B 2 35 ? 256.277 300.721 249.126 1.00 60.43 35 TRP B N 1
ATOM 2011 C CA . TRP B 2 35 ? 256.200 300.989 250.555 1.00 60.43 35 TRP B CA 1
ATOM 2012 C C . TRP B 2 35 ? 257.305 301.959 250.947 1.00 60.43 35 TRP B C 1
ATOM 2013 O O . TRP B 2 35 ? 258.470 301.756 250.590 1.00 60.43 35 TRP B O 1
ATOM 2024 N N . TYR B 2 36 ? 256.939 303.006 251.678 1.00 60.44 36 TYR B N 1
ATOM 2025 C CA . TYR B 2 36 ? 257.884 304.018 252.121 1.00 60.44 36 TYR B CA 1
ATOM 2026 C C . TYR B 2 36 ? 257.997 304.003 253.638 1.00 60.44 36 TYR B C 1
ATOM 2027 O O . TYR B 2 36 ? 257.061 303.620 254.345 1.00 60.44 36 TYR B O 1
ATOM 2036 N N . GLN B 2 37 ? 259.158 304.422 254.128 1.00 61.70 37 GLN B N 1
ATOM 2037 C CA . GLN B 2 37 ? 259.420 304.553 255.552 1.00 61.70 37 GLN B CA 1
ATOM 2038 C C . GLN B 2 37 ? 259.782 305.999 255.850 1.00 61.70 37 GLN B C 1
ATOM 2039 O O . GLN B 2 37 ? 260.553 306.617 255.110 1.00 61.70 37 GLN B O 1
ATOM 2045 N N . GLN B 2 38 ? 259.229 306.537 256.935 1.00 61.71 38 GLN B N 1
ATOM 2046 C CA . GLN B 2 38 ? 259.399 307.953 257.255 1.00 61.71 38 GLN B CA 1
ATOM 2047 C C . GLN B 2 38 ? 259.687 308.098 258.745 1.00 61.71 38 GLN B C 1
ATOM 2048 O O . GLN B 2 38 ? 258.775 308.005 259.572 1.00 61.71 38 GLN B O 1
ATOM 2054 N N . LYS B 2 39 ? 260.952 308.327 259.079 1.00 64.35 39 LYS B N 1
ATOM 2055 C CA . LYS B 2 39 ? 261.305 308.688 260.439 1.00 64.35 39 LYS B CA 1
ATOM 2056 C C . LYS B 2 39 ? 260.747 310.073 260.763 1.00 64.35 39 LYS B C 1
ATOM 2057 O O . LYS B 2 39 ? 260.548 310.895 259.865 1.00 64.35 39 LYS B O 1
ATOM 2063 N N . PRO B 2 40 ? 260.479 310.357 262.038 1.00 64.60 40 PRO B N 1
ATOM 2064 C CA . PRO B 2 40 ? 259.936 311.676 262.392 1.00 64.60 40 PRO B CA 1
ATOM 2065 C C . PRO B 2 40 ? 260.918 312.801 262.112 1.00 64.60 40 PRO B C 1
ATOM 2066 O O . PRO B 2 40 ? 261.964 312.902 262.761 1.00 64.60 40 PRO B O 1
ATOM 2070 N N . GLY B 2 41 ? 260.588 313.653 261.145 1.00 66.22 41 GLY B N 1
ATOM 2071 C CA . GLY B 2 41 ? 261.451 314.759 260.783 1.00 66.22 41 GLY B CA 1
ATOM 2072 C C . GLY B 2 41 ? 262.188 314.546 259.477 1.00 66.22 41 GLY B C 1
ATOM 2073 O O . GLY B 2 41 ? 262.347 315.481 258.688 1.00 66.22 41 GLY B O 1
ATOM 2074 N N . GLN B 2 42 ? 262.641 313.318 259.238 1.00 67.31 42 GLN B N 1
ATOM 2075 C CA . GLN B 2 42 ? 263.389 313.001 258.032 1.00 67.31 42 GLN B CA 1
ATOM 2076 C C . GLN B 2 42 ? 262.447 312.868 256.837 1.00 67.31 42 GLN B C 1
ATOM 2077 O O . GLN B 2 42 ? 261.228 313.035 256.942 1.00 67.31 42 GLN B O 1
ATOM 2083 N N . ALA B 2 43 ? 263.029 312.555 255.670 1.00 64.12 43 ALA B N 1
ATOM 2084 C CA . ALA B 2 43 ? 262.342 312.365 254.404 1.00 64.12 43 ALA B CA 1
ATOM 2085 C C . ALA B 2 43 ? 261.995 310.894 254.197 1.00 64.12 43 ALA B C 1
ATOM 2086 O O . ALA B 2 43 ? 262.670 310.009 254.732 1.00 64.12 43 ALA B O 1
ATOM 2088 N N . PRO B 2 44 ? 260.940 310.606 253.435 1.00 61.50 44 PRO B N 1
ATOM 2089 C CA . PRO B 2 44 ? 260.580 309.208 253.178 1.00 61.50 44 PRO B CA 1
ATOM 2090 C C . PRO B 2 44 ? 261.676 308.472 252.423 1.00 61.50 44 PRO B C 1
ATOM 2091 O O . PRO B 2 44 ? 262.366 309.038 251.573 1.00 61.50 44 PRO B O 1
ATOM 2095 N N . ARG B 2 45 ? 261.830 307.192 252.749 1.00 62.78 45 ARG B N 1
ATOM 2096 C CA . ARG B 2 45 ? 262.800 306.318 252.103 1.00 62.78 45 ARG B CA 1
ATOM 2097 C C . ARG B 2 45 ? 262.075 305.102 251.546 1.00 62.78 45 ARG B C 1
ATOM 2098 O O . ARG B 2 45 ? 261.254 304.493 252.239 1.00 62.78 45 ARG B O 1
ATOM 2106 N N . LEU B 2 46 ? 262.379 304.753 250.300 1.00 60.99 46 LEU B N 1
ATOM 2107 C CA . LEU B 2 46 ? 261.709 303.645 249.631 1.00 60.99 46 LEU B CA 1
ATOM 2108 C C . LEU B 2 46 ? 262.279 302.323 250.130 1.00 60.99 46 LEU B C 1
ATOM 2109 O O . LEU B 2 46 ? 263.488 302.086 250.037 1.00 60.99 46 LEU B O 1
ATOM 2114 N N . LEU B 2 47 ? 261.408 301.465 250.661 1.00 62.22 47 LEU B N 1
ATOM 2115 C CA . LEU B 2 47 ? 261.800 300.139 251.126 1.00 62.22 47 LEU B CA 1
ATOM 2116 C C . LEU B 2 47 ? 261.582 299.076 250.055 1.00 62.22 47 LEU B C 1
ATOM 2117 O O . LEU B 2 47 ? 262.523 298.379 249.664 1.00 62.22 47 LEU B O 1
ATOM 2122 N N . ILE B 2 48 ? 260.351 298.940 249.572 1.00 62.65 48 ILE B N 1
ATOM 2123 C CA . ILE B 2 48 ? 259.988 297.938 248.577 1.00 62.65 48 ILE B CA 1
ATOM 2124 C C . ILE B 2 48 ? 259.388 298.653 247.376 1.00 62.65 48 ILE B C 1
ATOM 2125 O O . ILE B 2 48 ? 258.546 299.544 247.537 1.00 62.65 48 ILE B O 1
ATOM 2130 N N . TYR B 2 49 ? 259.821 298.268 246.177 1.00 63.68 49 TYR B N 1
ATOM 2131 C CA . TYR B 2 49 ? 259.239 298.769 244.941 1.00 63.68 49 TYR B CA 1
ATOM 2132 C C . TYR B 2 49 ? 258.775 297.595 244.092 1.00 63.68 49 TYR B C 1
ATOM 2133 O O . TYR B 2 49 ? 259.273 296.474 244.222 1.00 63.68 49 TYR B O 1
ATOM 2142 N N . ASP B 2 50 ? 257.799 297.869 243.226 1.00 65.05 50 ASP B N 1
ATOM 2143 C CA . ASP B 2 50 ? 257.116 296.856 242.421 1.00 65.05 50 ASP B CA 1
ATOM 2144 C C . ASP B 2 50 ? 256.435 295.798 243.283 1.00 65.05 50 ASP B C 1
ATOM 2145 O O . ASP B 2 50 ? 256.106 294.713 242.794 1.00 65.05 50 ASP B O 1
ATOM 2150 N N . ALA B 2 51 ? 256.236 296.098 244.567 1.00 63.35 51 ALA B N 1
ATOM 2151 C CA . ALA B 2 51 ? 255.538 295.287 245.560 1.00 63.35 51 ALA B CA 1
ATOM 2152 C C . ALA B 2 51 ? 256.257 293.988 245.897 1.00 63.35 51 ALA B C 1
ATOM 2153 O O . ALA B 2 51 ? 255.784 293.250 246.768 1.00 63.35 51 ALA B O 1
ATOM 2155 N N . SER B 2 52 ? 257.377 293.678 245.248 1.00 63.71 52 SER B N 1
ATOM 2156 C CA . SER B 2 52 ? 258.114 292.463 245.571 1.00 63.71 52 SER B CA 1
ATOM 2157 C C . SER B 2 52 ? 259.606 292.734 245.705 1.00 63.71 52 SER B C 1
ATOM 2158 O O . SER B 2 52 ? 260.307 292.028 246.436 1.00 63.71 52 SER B O 1
ATOM 2161 N N . ASN B 2 53 ? 260.100 293.753 245.009 1.00 64.34 53 ASN B N 1
ATOM 2162 C CA . ASN B 2 53 ? 261.527 294.033 244.957 1.00 64.34 53 ASN B CA 1
ATOM 2163 C C . ASN B 2 53 ? 261.923 295.006 246.057 1.00 64.34 53 ASN B C 1
ATOM 2164 O O . ASN B 2 53 ? 261.254 296.018 246.279 1.00 64.34 53 ASN B O 1
ATOM 2169 N N . ARG B 2 54 ? 263.018 294.694 246.739 1.00 65.53 54 ARG B N 1
ATOM 2170 C CA . ARG B 2 54 ? 263.542 295.557 247.783 1.00 65.53 54 ARG B CA 1
ATOM 2171 C C . ARG B 2 54 ? 264.553 296.539 247.199 1.00 65.53 54 ARG B C 1
ATOM 2172 O O . ARG B 2 54 ? 265.145 296.313 246.142 1.00 65.53 54 ARG B O 1
ATOM 2180 N N . ALA B 2 55 ? 264.750 297.643 247.909 1.00 63.47 55 ALA B N 1
ATOM 2181 C CA . ALA B 2 55 ? 265.655 298.694 247.476 1.00 63.47 55 ALA B CA 1
ATOM 2182 C C . ALA B 2 55 ? 267.105 298.229 247.551 1.00 63.47 55 ALA B C 1
ATOM 2183 O O . ALA B 2 55 ? 267.403 297.084 247.899 1.00 63.47 55 ALA B O 1
ATOM 2185 N N . THR B 2 56 ? 268.012 299.137 247.206 1.00 64.70 56 THR B N 1
ATOM 2186 C CA . THR B 2 56 ? 269.444 298.855 247.250 1.00 64.70 56 THR B CA 1
ATOM 2187 C C . THR B 2 56 ? 270.030 299.525 248.485 1.00 64.70 56 THR B C 1
ATOM 2188 O O . THR B 2 56 ? 270.304 300.727 248.485 1.00 64.70 56 THR B O 1
ATOM 2192 N N . GLY B 2 57 ? 270.218 298.748 249.548 1.00 66.94 57 GLY B N 1
ATOM 2193 C CA . GLY B 2 57 ? 270.816 299.270 250.760 1.00 66.94 57 GLY B CA 1
ATOM 2194 C C . GLY B 2 57 ? 270.108 298.855 252.032 1.00 66.94 57 GLY B C 1
ATOM 2195 O O . GLY B 2 57 ? 270.742 298.721 253.083 1.00 66.94 57 GLY B O 1
ATOM 2196 N N . ILE B 2 58 ? 268.797 298.649 251.956 1.00 67.79 58 ILE B N 1
ATOM 2197 C CA . ILE B 2 58 ? 268.001 298.322 253.137 1.00 67.79 58 ILE B CA 1
ATOM 2198 C C . ILE B 2 58 ? 268.272 296.875 253.534 1.00 67.79 58 ILE B C 1
ATOM 2199 O O . ILE B 2 58 ? 268.686 296.070 252.686 1.00 67.79 58 ILE B O 1
ATOM 2204 N N . PRO B 2 59 ? 268.080 296.504 254.800 1.00 68.45 59 PRO B N 1
ATOM 2205 C CA . PRO B 2 59 ? 268.287 295.109 255.196 1.00 68.45 59 PRO B CA 1
ATOM 2206 C C . PRO B 2 59 ? 267.284 294.183 254.525 1.00 68.45 59 PRO B C 1
ATOM 2207 O O . PRO B 2 59 ? 266.230 294.602 254.043 1.00 68.45 59 PRO B O 1
ATOM 2211 N N . ALA B 2 60 ? 267.627 292.898 254.506 1.00 68.02 60 ALA B N 1
ATOM 2212 C CA . ALA B 2 60 ? 266.805 291.893 253.848 1.00 68.02 60 ALA B CA 1
ATOM 2213 C C . ALA B 2 60 ? 265.587 291.486 254.665 1.00 68.02 60 ALA B C 1
ATOM 2214 O O . ALA B 2 60 ? 264.846 290.596 254.236 1.00 68.02 60 ALA B O 1
ATOM 2216 N N . ARG B 2 61 ? 265.362 292.103 255.821 1.00 69.27 61 ARG B N 1
ATOM 2217 C CA . ARG B 2 61 ? 264.216 291.769 256.666 1.00 69.27 61 ARG B CA 1
ATOM 2218 C C . ARG B 2 61 ? 263.007 292.647 256.351 1.00 69.27 61 ARG B C 1
ATOM 2219 O O . ARG B 2 61 ? 262.377 293.222 257.237 1.00 69.27 61 ARG B O 1
ATOM 2227 N N . PHE B 2 62 ? 262.659 292.739 255.066 1.00 65.88 62 PHE B N 1
ATOM 2228 C CA . PHE B 2 62 ? 261.528 293.550 254.633 1.00 65.88 62 PHE B CA 1
ATOM 2229 C C . PHE B 2 62 ? 260.775 292.890 253.485 1.00 65.88 62 PHE B C 1
ATOM 2230 O O . PHE B 2 62 ? 260.248 293.582 252.608 1.00 65.88 62 PHE B O 1
ATOM 2238 N N . SER B 2 63 ? 260.722 291.560 253.469 1.00 67.15 63 SER B N 1
ATOM 2239 C CA . SER B 2 63 ? 260.107 290.840 252.362 1.00 67.15 63 SER B CA 1
ATOM 2240 C C . SER B 2 63 ? 258.629 291.184 252.234 1.00 67.15 63 SER B C 1
ATOM 2241 O O . SER B 2 63 ? 257.820 290.814 253.090 1.00 67.15 63 SER B O 1
ATOM 2244 N N . GLY B 2 64 ? 258.273 291.891 251.167 1.00 65.07 64 GLY B N 1
ATOM 2245 C CA . GLY B 2 64 ? 256.889 292.231 250.910 1.00 65.07 64 GLY B CA 1
ATOM 2246 C C . GLY B 2 64 ? 256.318 291.430 249.760 1.00 65.07 64 GLY B C 1
ATOM 2247 O O . GLY B 2 64 ? 257.057 291.012 248.865 1.00 65.07 64 GLY B O 1
ATOM 2248 N N . SER B 2 65 ? 255.008 291.207 249.770 1.00 64.11 65 SER B N 1
ATOM 2249 C CA . SER B 2 65 ? 254.364 290.408 248.738 1.00 64.11 65 SER B CA 1
ATOM 2250 C C . SER B 2 65 ? 252.964 290.960 248.502 1.00 64.11 65 SER B C 1
ATOM 2251 O O . SER B 2 65 ? 252.591 292.008 249.035 1.00 64.11 65 SER B O 1
ATOM 2254 N N . GLY B 2 66 ? 252.191 290.251 247.698 1.00 65.40 66 GLY B N 1
ATOM 2255 C CA . GLY B 2 66 ? 250.855 290.678 247.344 1.00 65.40 66 GLY B CA 1
ATOM 2256 C C . GLY B 2 66 ? 250.808 291.315 245.968 1.00 65.40 66 GLY B C 1
ATOM 2257 O O . GLY B 2 66 ? 251.751 291.979 245.524 1.00 65.40 66 GLY B O 1
ATOM 2258 N N . SER B 2 67 ? 249.690 291.110 245.278 1.00 65.43 67 SER B N 1
ATOM 2259 C CA . SER B 2 67 ? 249.497 291.671 243.950 1.00 65.43 67 SER B CA 1
ATOM 2260 C C . SER B 2 67 ? 248.005 291.744 243.668 1.00 65.43 67 SER B C 1
ATOM 2261 O O . SER B 2 67 ? 247.250 290.833 244.016 1.00 65.43 67 SER B O 1
ATOM 2264 N N . GLY B 2 68 ? 247.592 292.837 243.035 1.00 66.59 68 GLY B N 1
ATOM 2265 C CA . GLY B 2 68 ? 246.188 293.060 242.757 1.00 66.59 68 GLY B CA 1
ATOM 2266 C C . GLY B 2 68 ? 245.559 294.078 243.686 1.00 66.59 68 GLY B C 1
ATOM 2267 O O . GLY B 2 68 ? 246.018 295.221 243.768 1.00 66.59 68 GLY B O 1
ATOM 2268 N N . THR B 2 69 ? 244.510 293.675 244.400 1.00 68.38 69 THR B N 1
ATOM 2269 C CA . THR B 2 69 ? 243.819 294.565 245.320 1.00 68.38 69 THR B CA 1
ATOM 2270 C C . THR B 2 69 ? 244.213 294.360 246.775 1.00 68.38 69 THR B C 1
ATOM 2271 O O . THR B 2 69 ? 243.554 294.917 247.659 1.00 68.38 69 THR B O 1
ATOM 2275 N N . ASP B 2 70 ? 245.259 293.583 247.050 1.00 68.21 70 ASP B N 1
ATOM 2276 C CA . ASP B 2 70 ? 245.706 293.335 248.417 1.00 68.21 70 ASP B CA 1
ATOM 2277 C C . ASP B 2 70 ? 247.213 293.133 248.420 1.00 68.21 70 ASP B C 1
ATOM 2278 O O . ASP B 2 70 ? 247.724 292.245 247.731 1.00 68.21 70 ASP B O 1
ATOM 2283 N N . PHE B 2 71 ? 247.918 293.958 249.189 1.00 64.68 71 PHE B N 1
ATOM 2284 C CA . PHE B 2 71 ? 249.361 293.867 249.338 1.00 64.68 71 PHE B CA 1
ATOM 2285 C C . PHE B 2 71 ? 249.705 293.669 250.808 1.00 64.68 71 PHE B C 1
ATOM 2286 O O . PHE B 2 71 ? 248.891 293.931 251.697 1.00 64.68 71 PHE B O 1
ATOM 2294 N N . THR B 2 72 ? 250.924 293.200 251.061 1.00 64.19 72 THR B N 1
ATOM 2295 C CA . THR B 2 72 ? 251.347 292.909 252.426 1.00 64.19 72 THR B CA 1
ATOM 2296 C C . THR B 2 72 ? 252.843 293.137 252.566 1.00 64.19 72 THR B C 1
ATOM 2297 O O . THR B 2 72 ? 253.632 292.608 251.777 1.00 64.19 72 THR B O 1
ATOM 2301 N N . LEU B 2 73 ? 253.224 293.930 253.562 1.00 63.80 73 LEU B N 1
ATOM 2302 C CA . LEU B 2 73 ? 254.616 294.107 253.954 1.00 63.80 73 LEU B CA 1
ATOM 2303 C C . LEU B 2 73 ? 254.847 293.297 255.221 1.00 63.80 73 LEU B C 1
ATOM 2304 O O . LEU B 2 73 ? 254.219 293.561 256.253 1.00 63.80 73 LEU B O 1
ATOM 2309 N N . THR B 2 74 ? 255.742 292.319 255.147 1.00 67.57 74 THR B N 1
ATOM 2310 C CA . THR B 2 74 ? 256.000 291.404 256.255 1.00 67.57 74 THR B CA 1
ATOM 2311 C C . THR B 2 74 ? 257.425 291.621 256.750 1.00 67.57 74 THR B C 1
ATOM 2312 O O . THR B 2 74 ? 258.379 291.091 256.172 1.00 67.57 74 THR B O 1
ATOM 2316 N N . ILE B 2 75 ? 257.568 292.396 257.820 1.00 68.55 75 ILE B N 1
ATOM 2317 C CA . ILE B 2 75 ? 258.859 292.519 258.512 1.00 68.55 75 ILE B CA 1
ATOM 2318 C C . ILE B 2 75 ? 258.884 291.382 259.525 1.00 68.55 75 ILE B C 1
ATOM 2319 O O . ILE B 2 75 ? 258.596 291.543 260.713 1.00 68.55 75 ILE B O 1
ATOM 2324 N N . SER B 2 76 ? 259.246 290.194 259.041 1.00 70.98 76 SER B N 1
ATOM 2325 C CA . SER B 2 76 ? 259.178 288.980 259.841 1.00 70.98 76 SER B CA 1
ATOM 2326 C C . SER B 2 76 ? 260.439 288.744 260.664 1.00 70.98 76 SER B C 1
ATOM 2327 O O . SER B 2 76 ? 260.683 287.612 261.097 1.00 70.98 76 SER B O 1
ATOM 2330 N N . SER B 2 77 ? 261.237 289.780 260.891 1.00 69.41 77 SER B N 1
ATOM 2331 C CA . SER B 2 77 ? 262.432 289.695 261.715 1.00 69.41 77 SER B CA 1
ATOM 2332 C C . SER B 2 77 ? 262.389 290.780 262.786 1.00 69.41 77 SER B C 1
ATOM 2333 O O . SER B 2 77 ? 261.425 291.540 262.897 1.00 69.41 77 SER B O 1
ATOM 2336 N N . LEU B 2 78 ? 263.457 290.843 263.577 1.00 69.40 78 LEU B N 1
ATOM 2337 C CA . LEU B 2 78 ? 263.519 291.771 264.695 1.00 69.40 78 LEU B CA 1
ATOM 2338 C C . LEU B 2 78 ? 263.454 293.216 264.208 1.00 69.40 78 LEU B C 1
ATOM 2339 O O . LEU B 2 78 ? 263.714 293.524 263.043 1.00 69.40 78 LEU B O 1
ATOM 2344 N N . GLU B 2 79 ? 263.099 294.113 265.130 1.00 70.40 79 GLU B N 1
ATOM 2345 C CA . GLU B 2 79 ? 262.903 295.532 264.839 1.00 70.40 79 GLU B CA 1
ATOM 2346 C C . GLU B 2 79 ? 263.857 296.356 265.697 1.00 70.40 79 GLU B C 1
ATOM 2347 O O . GLU B 2 79 ? 263.454 296.917 266.728 1.00 70.40 79 GLU B O 1
ATOM 2353 N N . PRO B 2 80 ? 265.132 296.451 265.307 1.00 69.13 80 PRO B N 1
ATOM 2354 C CA . PRO B 2 80 ? 266.075 297.272 266.077 1.00 69.13 80 PRO B CA 1
ATOM 2355 C C . PRO B 2 80 ? 265.702 298.746 266.066 1.00 69.13 80 PRO B C 1
ATOM 2356 O O . PRO B 2 80 ? 265.539 299.361 267.124 1.00 69.13 80 PRO B O 1
ATOM 2360 N N . GLU B 2 81 ? 265.555 299.317 264.871 1.00 70.18 81 GLU B N 1
ATOM 2361 C CA . GLU B 2 81 ? 265.219 300.729 264.707 1.00 70.18 81 GLU B CA 1
ATOM 2362 C C . GLU B 2 81 ? 264.129 300.898 263.657 1.00 70.18 81 GLU B C 1
ATOM 2363 O O . GLU B 2 81 ? 264.147 301.842 262.861 1.00 70.18 81 GLU B O 1
ATOM 2369 N N . ASP B 2 82 ? 263.158 299.986 263.647 1.00 68.29 82 ASP B N 1
ATOM 2370 C CA . ASP B 2 82 ? 262.030 300.056 262.730 1.00 68.29 82 ASP B CA 1
ATOM 2371 C C . ASP B 2 82 ? 260.932 300.996 263.212 1.00 68.29 82 ASP B C 1
ATOM 2372 O O . ASP B 2 82 ? 259.811 300.939 262.693 1.00 68.29 82 ASP B O 1
ATOM 2377 N N . PHE B 2 83 ? 261.226 301.852 264.187 1.00 67.04 83 PHE B N 1
ATOM 2378 C CA . PHE B 2 83 ? 260.261 302.821 264.702 1.00 67.04 83 PHE B CA 1
ATOM 2379 C C . PHE B 2 83 ? 260.101 303.934 263.676 1.00 67.04 83 PHE B C 1
ATOM 2380 O O . PHE B 2 83 ? 260.925 304.849 263.599 1.00 67.04 83 PHE B O 1
ATOM 2388 N N . ALA B 2 84 ? 259.041 303.854 262.877 1.00 62.94 84 ALA B N 1
ATOM 2389 C CA . ALA B 2 84 ? 258.755 304.861 261.863 1.00 62.94 84 ALA B CA 1
ATOM 2390 C C . ALA B 2 84 ? 257.339 304.640 261.354 1.00 62.94 84 ALA B C 1
ATOM 2391 O O . ALA B 2 84 ? 256.680 303.656 261.700 1.00 62.94 84 ALA B O 1
ATOM 2393 N N . VAL B 2 85 ? 256.880 305.571 260.526 1.00 61.05 85 VAL B N 1
ATOM 2394 C CA . VAL B 2 85 ? 255.585 305.458 259.868 1.00 61.05 85 VAL B CA 1
ATOM 2395 C C . VAL B 2 85 ? 255.799 304.869 258.482 1.00 61.05 85 VAL B C 1
ATOM 2396 O O .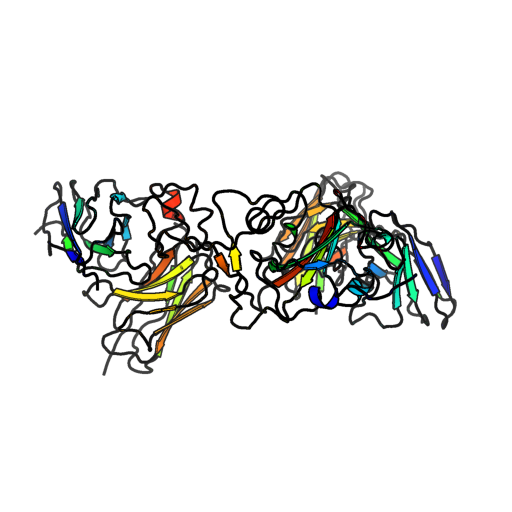 VAL B 2 85 ? 256.609 305.378 257.698 1.00 61.05 85 VAL B O 1
ATOM 2400 N N . TYR B 2 86 ? 255.075 303.798 258.177 1.00 61.05 86 TYR B N 1
ATOM 2401 C CA . TYR B 2 86 ? 255.231 303.070 256.923 1.00 61.05 86 TYR B CA 1
ATOM 2402 C C . TYR B 2 86 ? 254.053 303.393 256.013 1.00 61.05 86 TYR B C 1
ATOM 2403 O O . TYR B 2 86 ? 252.921 302.977 256.282 1.00 61.05 86 TYR B O 1
ATOM 2412 N N . TYR B 2 87 ? 254.323 304.127 254.939 1.00 61.17 87 TYR B N 1
ATOM 2413 C CA . TYR B 2 87 ? 253.306 304.521 253.981 1.00 61.17 87 TYR B CA 1
ATOM 2414 C C . TYR B 2 87 ? 253.265 303.537 252.816 1.00 61.17 87 TYR B C 1
ATOM 2415 O O . TYR B 2 87 ? 254.035 302.576 252.743 1.00 61.17 87 TYR B O 1
ATOM 2424 N N . CYS B 2 88 ? 252.344 303.790 251.890 1.00 62.74 88 CYS B N 1
ATOM 2425 C CA . CYS B 2 88 ? 252.222 303.015 250.668 1.00 62.74 88 CYS B CA 1
ATOM 2426 C C . CYS B 2 88 ? 252.013 303.975 249.508 1.00 62.74 88 CYS B C 1
ATOM 2427 O O . CYS B 2 88 ? 251.618 305.128 249.697 1.00 62.74 88 CYS B O 1
ATOM 2430 N N . GLN B 2 89 ? 252.280 303.491 248.298 1.00 61.22 89 GLN B N 1
ATOM 2431 C CA . GLN B 2 89 ? 252.140 304.326 247.114 1.00 61.22 89 GLN B CA 1
ATOM 2432 C C . GLN B 2 89 ? 251.774 303.459 245.922 1.00 61.22 89 GLN B C 1
ATOM 2433 O O . GLN B 2 89 ? 252.397 302.419 245.694 1.00 61.22 89 GLN B O 1
ATOM 2439 N N . GLN B 2 90 ? 250.772 303.892 245.168 1.00 62.90 90 GLN B N 1
ATOM 2440 C CA . GLN B 2 90 ? 250.408 303.257 243.913 1.00 62.90 90 GLN B CA 1
ATOM 2441 C C . GLN B 2 90 ? 250.986 304.045 242.744 1.00 62.90 90 GLN B C 1
ATOM 2442 O O . GLN B 2 90 ? 251.244 305.247 242.838 1.00 62.90 90 GLN B O 1
ATOM 2448 N N . ARG B 2 91 ? 251.193 303.343 241.630 1.00 62.07 91 ARG B N 1
ATOM 2449 C CA . ARG B 2 91 ? 251.647 303.989 240.406 1.00 62.07 91 ARG B CA 1
ATOM 2450 C C . ARG B 2 91 ? 250.907 303.450 239.189 1.00 62.07 91 ARG B C 1
ATOM 2451 O O . ARG B 2 91 ? 251.457 303.432 238.083 1.00 62.07 91 ARG B O 1
ATOM 2459 N N . SER B 2 92 ? 249.665 303.001 239.375 1.00 62.15 92 SER B N 1
ATOM 2460 C CA . SER B 2 92 ? 248.831 302.636 238.236 1.00 62.15 92 SER B CA 1
ATOM 2461 C C . SER B 2 92 ? 248.548 303.857 237.373 1.00 62.15 92 SER B C 1
ATOM 2462 O O . SER B 2 92 ? 248.763 303.843 236.156 1.00 62.15 92 SER B O 1
ATOM 2465 N N . ASN B 2 93 ? 248.061 304.928 237.993 1.00 62.38 93 ASN B N 1
ATOM 2466 C CA . ASN B 2 93 ? 247.975 306.230 237.340 1.00 62.38 93 ASN B CA 1
ATOM 2467 C C . ASN B 2 93 ? 249.341 306.888 237.471 1.00 62.38 93 ASN B C 1
ATOM 2468 O O . ASN B 2 93 ? 249.709 307.376 238.542 1.00 62.38 93 ASN B O 1
ATOM 2473 N N . TRP B 2 94 ? 250.102 306.890 236.378 1.00 60.29 94 TRP B N 1
ATOM 2474 C CA . TRP B 2 94 ? 251.496 307.321 236.446 1.00 60.29 94 TRP B CA 1
ATOM 2475 C C . TRP B 2 94 ? 251.674 308.761 236.913 1.00 60.29 94 TRP B C 1
ATOM 2476 O O . TRP B 2 94 ? 252.521 308.987 237.795 1.00 60.29 94 TRP B O 1
ATOM 2487 N N . PRO B 2 95 ? 250.955 309.758 236.399 1.00 60.71 95 PRO B N 1
ATOM 2488 C CA . PRO B 2 95 ? 251.090 311.119 236.935 1.00 60.71 95 PRO B CA 1
ATOM 2489 C C . PRO B 2 95 ? 250.177 311.440 238.111 1.00 60.71 95 PRO B C 1
ATOM 2490 O O . PRO B 2 95 ? 250.007 312.622 238.423 1.00 60.71 95 PRO B O 1
ATOM 2494 N N . GLN B 2 96 ? 249.583 310.441 238.757 1.00 60.88 96 GLN B N 1
ATOM 2495 C CA . GLN B 2 96 ? 248.577 310.660 239.793 1.00 60.88 96 GLN B CA 1
ATOM 2496 C C . GLN B 2 96 ? 248.855 309.778 241.006 1.00 60.88 96 GLN B C 1
ATOM 2497 O O . GLN B 2 96 ? 247.987 309.045 241.482 1.00 60.88 96 GLN B O 1
ATOM 2503 N N . TYR B 2 97 ? 250.091 309.821 241.499 1.00 60.80 97 TYR B N 1
ATOM 2504 C CA . TYR B 2 97 ? 250.465 309.085 242.702 1.00 60.80 97 TYR B CA 1
ATOM 2505 C C . TYR B 2 97 ? 249.520 309.397 243.854 1.00 60.80 97 TYR B C 1
ATOM 2506 O O . TYR B 2 97 ? 249.356 310.558 244.239 1.00 60.80 97 TYR B O 1
ATOM 2515 N N . THR B 2 98 ? 248.899 308.356 244.405 1.00 60.20 98 THR B N 1
ATOM 2516 C CA . THR B 2 98 ? 248.040 308.479 245.574 1.00 60.20 98 THR B CA 1
ATOM 2517 C C . THR B 2 98 ? 248.578 307.584 246.681 1.00 60.20 98 THR B C 1
ATOM 2518 O O . THR B 2 98 ? 248.865 306.407 246.447 1.00 60.20 98 THR B O 1
ATOM 2522 N N . PHE B 2 99 ? 248.710 308.144 247.878 1.00 59.55 99 PHE B N 1
ATOM 2523 C CA . PHE B 2 99 ? 249.256 307.444 249.027 1.00 59.55 99 PHE B CA 1
ATOM 2524 C C . PHE B 2 99 ? 248.127 306.929 249.916 1.00 59.55 99 PHE B C 1
ATOM 2525 O O . PHE B 2 99 ? 246.943 307.018 249.578 1.00 59.55 99 PHE B O 1
ATOM 2533 N N . GLY B 2 100 ? 248.495 306.387 251.066 1.00 62.69 100 GLY B N 1
ATOM 2534 C CA . GLY B 2 100 ? 247.521 305.942 252.044 1.00 62.69 100 GLY B CA 1
ATOM 2535 C C . GLY B 2 100 ? 248.012 306.242 253.444 1.00 62.69 100 GLY B C 1
ATOM 2536 O O . GLY B 2 100 ? 249.216 306.302 253.703 1.00 62.69 100 GLY B O 1
ATOM 2537 N N . GLN B 2 101 ? 247.056 306.441 254.351 1.00 64.62 101 GLN B N 1
ATOM 2538 C CA . GLN B 2 101 ? 247.372 306.744 255.742 1.00 64.62 101 GLN B CA 1
ATOM 2539 C C . GLN B 2 101 ? 248.151 305.593 256.367 1.00 64.62 101 GLN B C 1
ATOM 2540 O O . GLN B 2 101 ? 247.608 304.501 256.561 1.00 64.62 101 GLN B O 1
ATOM 2546 N N . GLY B 2 102 ? 249.418 305.831 256.691 1.00 63.72 102 GLY B N 1
ATOM 2547 C CA . GLY B 2 102 ? 250.303 304.755 257.080 1.00 63.72 102 GLY B CA 1
ATOM 2548 C C . GLY B 2 102 ? 250.132 304.306 258.518 1.00 63.72 102 GLY B C 1
ATOM 2549 O O . GLY B 2 102 ? 249.324 304.829 259.283 1.00 63.72 102 GLY B O 1
ATOM 2550 N N . THR B 2 103 ? 250.928 303.305 258.878 1.00 62.63 103 THR B N 1
ATOM 2551 C CA . THR B 2 103 ? 250.926 302.715 260.206 1.00 62.63 103 THR B CA 1
ATOM 2552 C C . THR B 2 103 ? 252.143 303.183 260.998 1.00 62.63 103 THR B C 1
ATOM 2553 O O . THR B 2 103 ? 253.251 303.298 260.470 1.00 62.63 103 THR B O 1
ATOM 2557 N N . LYS B 2 104 ? 251.924 303.450 262.282 1.00 63.01 104 LYS B N 1
ATOM 2558 C CA . LYS B 2 104 ? 252.975 303.910 263.188 1.00 63.01 104 LYS B CA 1
ATOM 2559 C C . LYS B 2 104 ? 253.470 302.721 264.006 1.00 63.01 104 LYS B C 1
ATOM 2560 O O . LYS B 2 104 ? 252.800 302.284 264.947 1.00 63.01 104 LYS B O 1
ATOM 2566 N N . LEU B 2 105 ? 254.636 302.200 263.647 1.00 62.54 105 LEU B N 1
ATOM 2567 C CA . LEU B 2 105 ? 255.276 301.147 264.417 1.00 62.54 105 LEU B CA 1
ATOM 2568 C C . LEU B 2 105 ? 256.227 301.754 265.439 1.00 62.54 105 LEU B C 1
ATOM 2569 O O . LEU B 2 105 ? 256.978 302.685 265.140 1.00 62.54 105 LEU B O 1
ATOM 2574 N N . GLU B 2 106 ? 256.186 301.218 266.656 1.00 62.19 106 GLU B N 1
ATOM 2575 C CA . GLU B 2 106 ? 257.044 301.677 267.737 1.00 62.19 106 GLU B CA 1
ATOM 2576 C C . GLU B 2 106 ? 257.881 300.510 268.245 1.00 62.19 106 GLU B C 1
ATOM 2577 O O . GLU B 2 106 ? 257.785 299.383 267.750 1.00 62.19 106 GLU B O 1
ATOM 2583 N N . ILE B 2 107 ? 258.714 300.791 269.243 1.00 60.63 107 ILE B N 1
ATOM 2584 C CA . ILE B 2 107 ? 259.641 299.793 269.766 1.00 60.63 107 ILE B CA 1
ATOM 2585 C C . ILE B 2 107 ? 259.019 298.997 270.906 1.00 60.63 107 ILE B C 1
ATOM 2586 O O . ILE B 2 107 ? 259.244 297.791 271.021 1.00 60.63 107 ILE B O 1
ATOM 2591 N N . LYS B 2 108 ? 258.229 299.642 271.755 1.00 53.00 108 LYS B N 1
ATOM 2592 C CA . LYS B 2 108 ? 257.580 298.958 272.866 1.00 53.00 108 LYS B CA 1
ATOM 2593 C C . LYS B 2 108 ? 256.326 299.737 273.244 1.00 53.00 108 LYS B C 1
ATOM 2594 O O . LYS B 2 108 ? 255.877 300.622 272.507 1.00 53.00 108 LYS B O 1
ATOM 2600 N N . GLY B 2 109 ? 255.760 299.406 274.398 1.00 48.60 109 GLY B N 1
ATOM 2601 C CA . GLY B 2 109 ? 254.575 300.077 274.890 1.00 48.60 109 GLY B CA 1
ATOM 2602 C C . GLY B 2 109 ? 254.243 299.677 276.312 1.00 48.60 109 GLY B C 1
ATOM 2603 O O . GLY B 2 109 ? 254.660 298.618 276.778 1.00 48.60 109 GLY B O 1
ATOM 2604 N N . SER B 2 123 ? 276.774 308.307 247.489 1.00 82.33 123 SER B N 1
ATOM 2605 C CA . SER B 2 123 ? 275.467 308.944 247.375 1.00 82.33 123 SER B CA 1
ATOM 2606 C C . SER B 2 123 ? 275.600 310.383 246.892 1.00 82.33 123 SER B C 1
ATOM 2607 O O . SER B 2 123 ? 275.177 311.317 247.573 1.00 82.33 123 SER B O 1
ATOM 2610 N N . GLU B 2 124 ? 276.193 310.556 245.709 1.00 77.58 124 GLU B N 1
ATOM 2611 C CA . GLU B 2 124 ? 276.362 311.891 245.149 1.00 77.58 124 GLU B CA 1
ATOM 2612 C C . GLU B 2 124 ? 275.053 312.476 244.637 1.00 77.58 124 GLU B C 1
ATOM 2613 O O . GLU B 2 124 ? 274.965 313.694 244.452 1.00 77.58 124 GLU B O 1
ATOM 2619 N N . VAL B 2 125 ? 274.040 311.643 244.404 1.00 72.67 125 VAL B N 1
ATOM 2620 C CA . VAL B 2 125 ? 272.744 312.135 243.950 1.00 72.67 125 VAL B CA 1
ATOM 2621 C C . VAL B 2 125 ? 272.042 312.818 245.115 1.00 72.67 125 VAL B C 1
ATOM 2622 O O . VAL B 2 125 ? 271.790 312.200 246.156 1.00 72.67 125 VAL B O 1
ATOM 2626 N N . GLN B 2 126 ? 271.718 314.097 244.942 1.00 71.19 126 GLN B N 1
ATOM 2627 C CA . GLN B 2 126 ? 271.090 314.877 245.998 1.00 71.19 126 GLN B CA 1
ATOM 2628 C C . GLN B 2 126 ? 270.428 316.096 245.375 1.00 71.19 126 GLN B C 1
ATOM 2629 O O . GLN B 2 126 ? 271.010 316.745 244.503 1.00 71.19 126 GLN B O 1
ATOM 2635 N N . LEU B 2 127 ? 269.213 316.400 245.827 1.00 67.26 127 LEU B N 1
ATOM 2636 C CA . LEU B 2 127 ? 268.462 317.556 245.346 1.00 67.26 127 LEU B CA 1
ATOM 2637 C C . LEU B 2 127 ? 267.888 318.297 246.546 1.00 67.26 127 LEU B C 1
ATOM 2638 O O . LEU B 2 127 ? 266.922 317.836 247.163 1.00 67.26 127 LEU B O 1
ATOM 2643 N N . VAL B 2 128 ? 268.483 319.441 246.872 1.00 67.01 128 VAL B N 1
ATOM 2644 C CA . VAL B 2 128 ? 268.063 320.237 248.015 1.00 67.01 128 VAL B CA 1
ATOM 2645 C C . VAL B 2 128 ? 267.046 321.275 247.560 1.00 67.01 128 VAL B C 1
ATOM 2646 O O . VAL B 2 128 ? 266.919 321.584 246.373 1.00 67.01 128 VAL B O 1
ATOM 2650 N N . GLU B 2 129 ? 266.309 321.821 248.521 1.00 65.42 129 GLU B N 1
ATOM 2651 C CA . GLU B 2 129 ? 265.225 322.753 248.252 1.00 65.42 129 GLU B CA 1
ATOM 2652 C C . GLU B 2 129 ? 265.475 324.079 248.959 1.00 65.42 129 GLU B C 1
ATOM 2653 O O . GLU B 2 129 ? 266.424 324.233 249.732 1.00 65.42 129 GLU B O 1
ATOM 2659 N N . SER B 2 130 ? 264.599 325.043 248.683 1.00 66.46 130 SER B N 1
ATOM 2660 C CA . SER B 2 130 ? 264.698 326.369 249.275 1.00 66.46 130 SER B CA 1
ATOM 2661 C C . SER B 2 130 ? 263.352 327.066 249.151 1.00 66.46 130 SER B C 1
ATOM 2662 O O . SER B 2 130 ? 262.503 326.677 248.345 1.00 66.46 130 SER B O 1
ATOM 2665 N N . GLY B 2 131 ? 263.171 328.104 249.962 1.00 66.59 131 GLY B N 1
ATOM 2666 C CA . GLY B 2 131 ? 261.945 328.876 249.945 1.00 66.59 131 GLY B CA 1
ATOM 2667 C C . GLY B 2 131 ? 260.942 328.431 250.989 1.00 66.59 131 GLY B C 1
ATOM 2668 O O . GLY B 2 131 ? 260.507 327.276 250.985 1.00 66.59 131 GLY B O 1
ATOM 2669 N N . GLY B 2 132 ? 260.567 329.334 251.886 1.00 66.89 132 GLY B N 1
ATOM 2670 C CA . GLY B 2 132 ? 259.607 328.988 252.914 1.00 66.89 132 GLY B CA 1
ATOM 2671 C C . GLY B 2 132 ? 259.420 330.125 253.892 1.00 66.89 132 GLY B C 1
ATOM 2672 O O . GLY B 2 132 ? 259.972 331.215 253.723 1.00 66.89 132 GLY B O 1
ATOM 2673 N N . GLY B 2 133 ? 258.630 329.854 254.920 1.00 64.38 133 GLY B N 1
ATOM 2674 C CA . GLY B 2 133 ? 258.331 330.820 255.957 1.00 64.38 133 GLY B CA 1
ATOM 2675 C C . GLY B 2 133 ? 256.879 331.262 255.915 1.00 64.38 133 GLY B C 1
ATOM 2676 O O . GLY B 2 133 ? 256.024 330.648 255.271 1.00 64.38 133 GLY B O 1
ATOM 2677 N N . LEU B 2 134 ? 256.609 332.353 256.627 1.00 65.21 134 LEU B N 1
ATOM 2678 C CA . LEU B 2 134 ? 255.268 332.920 256.649 1.00 65.21 134 LEU B CA 1
ATOM 2679 C C . LEU B 2 134 ? 254.891 333.425 255.262 1.00 65.21 134 LEU B C 1
ATOM 2680 O O . LEU B 2 134 ? 255.707 334.029 254.560 1.00 65.21 134 LEU B O 1
ATOM 2685 N N . VAL B 2 135 ? 253.642 333.173 254.866 1.00 67.58 135 VAL B N 1
ATOM 2686 C CA . VAL B 2 135 ? 253.177 333.484 253.521 1.00 67.58 135 VAL B CA 1
ATOM 2687 C C . VAL B 2 135 ? 251.872 334.265 253.508 1.00 67.58 135 VAL B C 1
ATOM 2688 O O . VAL B 2 135 ? 251.444 334.709 252.442 1.00 67.58 135 VAL B O 1
ATOM 2692 N N . LYS B 2 136 ? 251.221 334.457 254.656 1.00 66.31 136 LYS B N 1
ATOM 2693 C CA . LYS B 2 136 ? 249.956 335.189 254.660 1.00 66.31 136 LYS B CA 1
ATOM 2694 C C . LYS B 2 136 ? 250.118 336.619 254.157 1.00 66.31 136 LYS B C 1
ATOM 2695 O O . LYS B 2 136 ? 249.302 337.049 253.324 1.00 66.31 136 LYS B O 1
ATOM 2701 N N . PRO B 2 137 ? 251.108 337.403 254.596 1.00 70.38 137 PRO B N 1
ATOM 2702 C CA . PRO B 2 137 ? 251.398 338.663 253.896 1.00 70.38 137 PRO B CA 1
ATOM 2703 C C . PRO B 2 137 ? 252.170 338.378 252.615 1.00 70.38 137 PRO B C 1
ATOM 2704 O O . PRO B 2 137 ? 253.186 337.679 252.632 1.00 70.38 137 PRO B O 1
ATOM 2708 N N . GLY B 2 138 ? 251.687 338.923 251.501 1.00 69.45 138 GLY B N 1
ATOM 2709 C CA . GLY B 2 138 ? 252.280 338.595 250.221 1.00 69.45 138 GLY B CA 1
ATOM 2710 C C . GLY B 2 138 ? 251.972 337.169 249.814 1.00 69.45 138 GLY B C 1
ATOM 2711 O O . GLY B 2 138 ? 252.857 336.308 249.828 1.00 69.45 138 GLY B O 1
ATOM 2712 N N . ARG B 2 139 ? 250.716 336.906 249.449 1.00 68.06 139 ARG B N 1
ATOM 2713 C CA . ARG B 2 139 ? 250.245 335.547 249.205 1.00 68.06 139 ARG B CA 1
ATOM 2714 C C . ARG B 2 139 ? 250.779 334.983 247.894 1.00 68.06 139 ARG B C 1
ATOM 2715 O O . ARG B 2 139 ? 249.999 334.622 247.007 1.00 68.06 139 ARG B O 1
ATOM 2723 N N . SER B 2 140 ? 252.106 334.893 247.765 1.00 68.72 140 SER B N 1
ATOM 2724 C CA . SER B 2 140 ? 252.716 334.323 246.565 1.00 68.72 140 SER B CA 1
ATOM 2725 C C . SER B 2 140 ? 254.124 333.854 246.933 1.00 68.72 140 SER B C 1
ATOM 2726 O O . SER B 2 140 ? 255.036 334.676 247.058 1.00 68.72 140 SER B O 1
ATOM 2729 N N . LEU B 2 141 ? 254.285 332.546 247.103 1.00 68.06 141 LEU B N 1
ATOM 2730 C CA . LEU B 2 141 ? 255.588 331.960 247.372 1.00 68.06 141 LEU B CA 1
ATOM 2731 C C . LEU B 2 141 ? 256.226 331.466 246.075 1.00 68.06 141 LEU B C 1
ATOM 2732 O O . LEU B 2 141 ? 255.608 331.460 245.008 1.00 68.06 141 LEU B O 1
ATOM 2737 N N . ARG B 2 142 ? 257.486 331.045 246.178 1.00 66.23 142 ARG B N 1
ATOM 2738 C CA . ARG B 2 142 ? 258.230 330.571 245.012 1.00 66.23 142 ARG B CA 1
ATOM 2739 C C . ARG B 2 142 ? 259.322 329.630 245.512 1.00 66.23 142 ARG B C 1
ATOM 2740 O O . ARG B 2 142 ? 260.327 330.083 246.068 1.00 66.23 142 ARG B O 1
ATOM 2748 N N . LEU B 2 143 ? 259.121 328.334 245.310 1.00 64.37 143 LEU B N 1
ATOM 2749 C CA . LEU B 2 143 ? 260.060 327.329 245.781 1.00 64.37 143 LEU B CA 1
ATOM 2750 C C . LEU B 2 143 ? 261.095 327.009 244.707 1.00 64.37 143 LEU B C 1
ATOM 2751 O O . LEU B 2 143 ? 260.985 327.420 243.550 1.00 64.37 143 LEU B O 1
ATOM 2756 N N . SER B 2 144 ? 262.119 326.260 245.108 1.00 63.99 144 SER B N 1
ATOM 2757 C CA . SER B 2 144 ? 263.168 325.847 244.190 1.00 63.99 144 SER B CA 1
ATOM 2758 C C . SER B 2 144 ? 263.649 324.459 244.583 1.00 63.99 144 SER B C 1
ATOM 2759 O O . SER B 2 144 ? 263.406 323.987 245.696 1.00 63.99 144 SER B O 1
ATOM 2762 N N . CYS B 2 145 ? 264.339 323.808 243.647 1.00 65.27 145 CYS B N 1
ATOM 2763 C CA . CYS B 2 145 ? 264.832 322.447 243.854 1.00 65.27 145 CYS B CA 1
ATOM 2764 C C . CYS B 2 145 ? 266.047 322.264 242.949 1.00 65.27 145 CYS B C 1
ATOM 2765 O O . CYS B 2 145 ? 265.897 322.054 241.743 1.00 65.27 145 CYS B O 1
ATOM 2768 N N . THR B 2 146 ? 267.237 322.342 243.535 1.00 67.24 146 THR B N 1
ATOM 2769 C CA . THR B 2 146 ? 268.486 322.275 242.790 1.00 67.24 146 THR B CA 1
ATOM 2770 C C . THR B 2 146 ? 269.046 320.860 242.837 1.00 67.24 146 THR B C 1
ATOM 2771 O O . THR B 2 146 ? 269.224 320.295 243.920 1.00 67.24 146 THR B O 1
ATOM 2775 N N . ALA B 2 147 ? 269.330 320.298 241.666 1.00 68.67 147 ALA B N 1
ATOM 2776 C CA . ALA B 2 147 ? 269.918 318.971 241.570 1.00 68.67 147 ALA B CA 1
ATOM 2777 C C . ALA B 2 147 ? 271.434 319.068 241.465 1.00 68.67 147 ALA B C 1
ATOM 2778 O O . ALA B 2 147 ? 271.979 320.043 240.940 1.00 68.67 147 ALA B O 1
ATOM 2780 N N . SER B 2 148 ? 272.116 318.040 241.970 1.00 70.18 148 SER B N 1
ATOM 2781 C CA . SER B 2 148 ? 273.574 318.016 241.983 1.00 70.18 148 SER B CA 1
ATOM 2782 C C . SER B 2 148 ? 274.183 316.705 241.513 1.00 70.18 148 SER B C 1
ATOM 2783 O O . SER B 2 148 ? 275.395 316.670 241.266 1.00 70.18 148 SER B O 1
ATOM 2786 N N . GLY B 2 149 ? 273.403 315.639 241.380 1.00 67.97 149 GLY B N 1
ATOM 2787 C CA . GLY B 2 149 ? 273.920 314.350 240.966 1.00 67.97 149 GLY B CA 1
ATOM 2788 C C . GLY B 2 149 ? 273.614 314.029 239.519 1.00 67.97 149 GLY B C 1
ATOM 2789 O O . GLY B 2 149 ? 274.350 314.426 238.610 1.00 67.97 149 GLY B O 1
ATOM 2790 N N . PHE B 2 150 ? 272.536 313.274 239.316 1.00 65.86 150 PHE B N 1
ATOM 2791 C CA . PHE B 2 150 ? 272.064 312.902 237.988 1.00 65.86 150 PHE B CA 1
ATOM 2792 C C . PHE B 2 150 ? 271.997 314.108 237.060 1.00 65.86 150 PHE B C 1
ATOM 2793 O O . PHE B 2 150 ? 271.835 315.252 237.495 1.00 65.86 150 PHE B O 1
ATOM 2801 N N . THR B 2 151 ? 272.110 313.839 235.762 1.00 66.68 151 THR B N 1
ATOM 2802 C CA . THR B 2 151 ? 272.004 314.878 234.741 1.00 66.68 151 THR B CA 1
ATOM 2803 C C . THR B 2 151 ? 270.558 315.350 234.672 1.00 66.68 151 THR B C 1
ATOM 2804 O O . THR B 2 151 ? 269.702 314.691 234.079 1.00 66.68 151 THR B O 1
ATOM 2808 N N . PHE B 2 152 ? 270.282 316.496 235.288 1.00 67.58 152 PHE B N 1
ATOM 2809 C CA . PHE B 2 152 ? 268.940 317.063 235.274 1.00 67.58 152 PHE B CA 1
ATOM 2810 C C . PHE B 2 152 ? 268.533 317.411 233.850 1.00 67.58 152 PHE B C 1
ATOM 2811 O O . PHE B 2 152 ? 269.206 318.197 233.176 1.00 67.58 152 PHE B O 1
ATOM 2819 N N . GLY B 2 153 ? 267.431 316.826 233.394 1.00 64.49 153 GLY B N 1
ATOM 2820 C CA . GLY B 2 153 ? 266.951 317.070 232.050 1.00 64.49 153 GLY B CA 1
ATOM 2821 C C . GLY B 2 153 ? 266.443 315.806 231.393 1.00 64.49 153 GLY B C 1
ATOM 2822 O O . GLY B 2 153 ? 265.596 315.856 230.497 1.00 64.49 153 GLY B O 1
ATOM 2823 N N . ASP B 2 154 ? 266.962 314.664 231.834 1.00 63.05 154 ASP B N 1
ATOM 2824 C CA . ASP B 2 154 ? 266.507 313.364 231.368 1.00 63.05 154 ASP B CA 1
ATOM 2825 C C . ASP B 2 154 ? 265.523 312.721 232.333 1.00 63.05 154 ASP B C 1
ATOM 2826 O O . ASP B 2 154 ? 265.188 311.543 232.171 1.00 63.05 154 ASP B O 1
ATOM 2831 N N . TYR B 2 155 ? 265.058 313.465 233.332 1.00 62.09 155 TYR B N 1
ATOM 2832 C CA . TYR B 2 155 ? 264.112 312.970 234.318 1.00 62.09 155 TYR B CA 1
ATOM 2833 C C . TYR B 2 155 ? 262.998 313.986 234.507 1.00 62.09 155 TYR B C 1
ATOM 2834 O O . TYR B 2 155 ? 263.205 315.193 234.358 1.00 62.09 155 TYR B O 1
ATOM 2843 N N . ALA B 2 156 ? 261.814 313.487 234.837 1.00 59.83 156 ALA B N 1
ATOM 2844 C CA . ALA B 2 156 ? 260.721 314.351 235.246 1.00 59.83 156 ALA B CA 1
ATOM 2845 C C . ALA B 2 156 ? 260.797 314.601 236.749 1.00 59.83 156 ALA B C 1
ATOM 2846 O O . ALA B 2 156 ? 261.387 313.826 237.503 1.00 59.83 156 ALA B O 1
ATOM 2848 N N . MET B 2 157 ? 260.199 315.708 237.178 1.00 60.28 157 MET B N 1
ATOM 2849 C CA . MET B 2 157 ? 260.270 316.152 238.564 1.00 60.28 157 MET B CA 1
ATOM 2850 C C . MET B 2 157 ? 258.861 316.272 239.123 1.00 60.28 157 MET B C 1
ATOM 2851 O O . MET B 2 157 ? 258.046 317.037 238.597 1.00 60.28 157 MET B O 1
ATOM 2856 N N . SER B 2 158 ? 258.583 315.528 240.187 1.00 59.77 158 SER B N 1
ATOM 2857 C CA . SER B 2 158 ? 257.287 315.541 240.846 1.00 59.77 158 SER B CA 1
ATOM 2858 C C . SER B 2 158 ? 257.400 316.209 242.210 1.00 59.77 158 SER B C 1
ATOM 2859 O O . SER B 2 158 ? 258.465 316.207 242.835 1.00 59.77 158 SER B O 1
ATOM 2862 N N . TRP B 2 159 ? 256.291 316.783 242.667 1.00 58.88 159 TRP B N 1
ATOM 2863 C CA . TRP B 2 159 ? 256.229 317.466 243.950 1.00 58.88 159 TRP B CA 1
ATOM 2864 C C . TRP B 2 159 ? 255.211 316.786 244.854 1.00 58.88 159 TRP B C 1
ATOM 2865 O O . TRP B 2 159 ? 254.116 316.424 244.413 1.00 58.88 159 TRP B O 1
ATOM 2876 N N . PHE B 2 160 ? 255.583 316.616 246.120 1.00 58.32 160 PHE B N 1
ATOM 2877 C CA . PHE B 2 160 ? 254.711 316.050 247.138 1.00 58.32 160 PHE B CA 1
ATOM 2878 C C . PHE B 2 160 ? 254.712 316.964 248.351 1.00 58.32 160 PHE B C 1
ATOM 2879 O O . PHE B 2 160 ? 255.743 317.548 248.694 1.00 58.32 160 PHE B O 1
ATOM 2887 N N . ARG B 2 161 ? 253.558 317.090 249.000 1.00 59.37 161 ARG B N 1
ATOM 2888 C CA . ARG B 2 161 ? 253.449 317.873 250.220 1.00 59.37 161 ARG B CA 1
ATOM 2889 C C . ARG B 2 161 ? 252.853 317.016 251.325 1.00 59.37 161 ARG B C 1
ATOM 2890 O O . ARG B 2 161 ? 252.057 316.109 251.072 1.00 59.37 161 ARG B O 1
ATOM 2898 N N . GLN B 2 162 ? 253.254 317.312 252.560 1.00 60.48 162 GLN B N 1
ATOM 2899 C CA . GLN B 2 162 ? 252.849 316.540 253.733 1.00 60.48 162 GLN B CA 1
ATOM 2900 C C . GLN B 2 162 ? 252.405 317.508 254.824 1.00 60.48 162 GLN B C 1
ATOM 2901 O O . GLN B 2 162 ? 253.241 318.116 255.499 1.00 60.48 162 GLN B O 1
ATOM 2907 N N . ALA B 2 163 ? 251.090 317.656 254.989 1.00 60.59 163 ALA B N 1
ATOM 2908 C CA . ALA B 2 163 ? 250.557 318.495 256.048 1.00 60.59 163 ALA B CA 1
ATOM 2909 C C . ALA B 2 163 ? 251.000 317.961 257.409 1.00 60.59 163 ALA B C 1
ATOM 2910 O O . ALA B 2 163 ? 251.318 316.777 257.545 1.00 60.59 163 ALA B O 1
ATOM 2912 N N . PRO B 2 164 ? 251.047 318.827 258.435 1.00 61.35 164 PRO B N 1
ATOM 2913 C CA . PRO B 2 164 ? 251.503 318.376 259.759 1.00 61.35 164 PRO B CA 1
ATOM 2914 C C . PRO B 2 164 ? 250.711 317.194 260.294 1.00 61.35 164 PRO B C 1
ATOM 2915 O O . PRO B 2 164 ? 249.528 317.324 260.622 1.00 61.35 164 PRO B O 1
ATOM 2919 N N . GLY B 2 165 ? 251.368 316.040 260.396 1.00 62.99 165 GLY B N 1
ATOM 2920 C CA . GLY B 2 165 ? 250.738 314.826 260.877 1.00 62.99 165 GLY B CA 1
ATOM 2921 C C . GLY B 2 165 ? 249.488 314.437 260.115 1.00 62.99 165 GLY B C 1
ATOM 2922 O O . GLY B 2 165 ? 248.456 314.137 260.722 1.00 62.99 165 GLY B O 1
ATOM 2923 N N . LYS B 2 166 ? 249.563 314.439 258.786 1.00 62.99 166 LYS B N 1
ATOM 2924 C CA . LYS B 2 166 ? 248.398 314.121 257.972 1.00 62.99 166 LYS B CA 1
ATOM 2925 C C . LYS B 2 166 ? 248.732 313.076 256.914 1.00 62.99 166 LYS B C 1
ATOM 2926 O O . LYS B 2 166 ? 247.852 312.332 256.469 1.00 62.99 166 LYS B O 1
ATOM 2932 N N . GLY B 2 167 ? 249.993 313.008 256.510 1.00 61.56 167 GLY B N 1
ATOM 2933 C CA . GLY B 2 167 ? 250.438 312.057 255.511 1.00 61.56 167 GLY B CA 1
ATOM 2934 C C . GLY B 2 167 ? 250.879 312.749 254.231 1.00 61.56 167 GLY B C 1
ATOM 2935 O O . GLY B 2 167 ? 250.781 313.967 254.076 1.00 61.56 167 GLY B O 1
ATOM 2936 N N . LEU B 2 168 ? 251.368 311.930 253.305 1.00 60.09 168 LEU B N 1
ATOM 2937 C CA . LEU B 2 168 ? 251.887 312.436 252.044 1.00 60.09 168 LEU B CA 1
ATOM 2938 C C . LEU B 2 168 ? 250.758 312.669 251.048 1.00 60.09 168 LEU B C 1
ATOM 2939 O O . LEU B 2 168 ? 249.705 312.028 251.107 1.00 60.09 168 LEU B O 1
ATOM 2944 N N . GLU B 2 169 ? 250.990 313.599 250.124 1.00 61.00 169 GLU B N 1
ATOM 2945 C CA . GLU B 2 169 ? 249.999 313.973 249.127 1.00 61.00 169 GLU B CA 1
ATOM 2946 C C . GLU B 2 169 ? 250.709 314.270 247.813 1.00 61.00 169 GLU B C 1
ATOM 2947 O O . GLU B 2 169 ? 251.935 314.390 247.758 1.00 61.00 169 GLU B O 1
ATOM 2953 N N . TRP B 2 170 ? 249.924 314.388 246.747 1.00 59.92 170 TRP B N 1
ATOM 2954 C CA . TRP B 2 170 ? 250.433 314.690 245.417 1.00 59.92 170 TRP B CA 1
ATOM 2955 C C . TRP B 2 170 ? 250.150 316.145 245.066 1.00 59.92 170 TRP B C 1
ATOM 2956 O O . TRP B 2 170 ? 249.103 316.690 245.427 1.00 59.92 170 TRP B O 1
ATOM 2967 N N . VAL B 2 171 ? 251.090 316.772 244.360 1.00 60.07 171 VAL B N 1
ATOM 2968 C CA . VAL B 2 171 ? 250.950 318.168 243.961 1.00 60.07 171 VAL B CA 1
ATOM 2969 C C . VAL B 2 171 ? 250.922 318.270 242.442 1.00 60.07 171 VAL B C 1
ATOM 2970 O O . VAL B 2 171 ? 249.934 318.725 241.857 1.00 60.07 171 VAL B O 1
ATOM 2974 N N . GLY B 2 172 ? 252.000 317.847 241.797 1.00 59.31 172 GLY B N 1
ATOM 2975 C CA . GLY B 2 172 ? 252.086 317.930 240.354 1.00 59.31 172 GLY B CA 1
ATOM 2976 C C . GLY B 2 172 ? 253.470 317.540 239.888 1.00 59.31 172 GLY B C 1
ATOM 2977 O O . GLY B 2 172 ? 254.348 317.198 240.686 1.00 59.31 172 GLY B O 1
ATOM 2978 N N . PHE B 2 173 ? 253.653 317.600 238.572 1.00 57.56 173 PHE B N 1
ATOM 2979 C CA . PHE B 2 173 ? 254.931 317.216 237.993 1.00 57.56 173 PHE B CA 1
ATOM 2980 C C . PHE B 2 173 ? 255.080 317.844 236.617 1.00 57.56 173 PHE B C 1
ATOM 2981 O O . PHE B 2 173 ? 254.096 318.206 235.967 1.00 57.56 173 PHE B O 1
ATOM 2989 N N . ILE B 2 174 ? 256.333 317.971 236.187 1.00 57.97 174 ILE B N 1
ATOM 2990 C CA . ILE B 2 174 ? 256.684 318.476 234.865 1.00 57.97 174 ILE B CA 1
ATOM 2991 C C . ILE B 2 174 ? 257.401 317.360 234.121 1.00 57.97 174 ILE B C 1
ATOM 2992 O O . ILE B 2 174 ? 258.402 316.825 234.613 1.00 57.97 174 ILE B O 1
ATOM 2997 N N . ARG B 2 175 ? 256.890 317.008 232.945 1.00 56.90 175 ARG B N 1
ATOM 2998 C CA . ARG B 2 175 ? 257.518 315.968 232.149 1.00 56.90 175 ARG B CA 1
ATOM 2999 C C . ARG B 2 175 ? 258.865 316.446 231.618 1.00 56.90 175 ARG B C 1
ATOM 3000 O O . ARG B 2 175 ? 259.128 317.645 231.498 1.00 56.90 175 ARG B O 1
ATOM 3008 N N . SER B 2 176 ? 259.727 315.485 231.300 1.00 58.22 176 SER B N 1
ATOM 3009 C CA . SER B 2 176 ? 261.051 315.810 230.795 1.00 58.22 176 SER B CA 1
ATOM 3010 C C . SER B 2 176 ? 260.950 316.506 229.442 1.00 58.22 176 SER B C 1
ATOM 3011 O O . SER B 2 176 ? 259.920 316.466 228.766 1.00 58.22 176 SER B O 1
ATOM 3014 N N . LYS B 2 177 ? 262.051 317.152 229.047 1.00 58.06 177 LYS B N 1
ATOM 3015 C CA . LYS B 2 177 ? 262.083 317.849 227.766 1.00 58.06 177 LYS B CA 1
ATOM 3016 C C . LYS B 2 177 ? 261.821 316.901 226.604 1.00 58.06 177 LYS B C 1
ATOM 3017 O O . LYS B 2 177 ? 261.346 317.330 225.546 1.00 58.06 177 LYS B O 1
ATOM 3023 N N . ALA B 2 178 ? 262.115 315.613 226.782 1.00 55.92 178 ALA B N 1
ATOM 3024 C CA . ALA B 2 178 ? 261.880 314.638 225.724 1.00 55.92 178 ALA B CA 1
ATOM 3025 C C . ALA B 2 178 ? 260.393 314.501 225.426 1.00 55.92 178 ALA B C 1
ATOM 3026 O O . ALA B 2 178 ? 259.949 314.719 224.293 1.00 55.92 178 ALA B O 1
ATOM 3028 N N . TYR B 2 179 ? 259.605 314.139 226.433 1.00 55.38 179 TYR B N 1
ATOM 3029 C CA . TYR B 2 179 ? 258.168 313.944 226.250 1.00 55.38 179 TYR B CA 1
ATOM 3030 C C . TYR B 2 179 ? 257.382 315.216 226.550 1.00 55.38 179 TYR B C 1
ATOM 3031 O O . TYR B 2 179 ? 256.392 315.199 227.279 1.00 55.38 179 TYR B O 1
ATOM 3040 N N . GLY B 2 180 ? 257.817 316.335 225.978 1.00 57.13 180 GLY B N 1
ATOM 3041 C CA . GLY B 2 180 ? 257.110 317.589 226.147 1.00 57.13 180 GLY B CA 1
ATOM 3042 C C . GLY B 2 180 ? 257.315 318.209 227.513 1.00 57.13 180 GLY B C 1
ATOM 3043 O O . GLY B 2 180 ? 257.394 317.497 228.517 1.00 57.13 180 GLY B O 1
ATOM 3044 N N . GLY B 2 181 ? 257.390 319.534 227.572 1.00 56.98 181 GLY B N 1
ATOM 3045 C CA . GLY B 2 181 ? 257.540 320.210 228.845 1.00 56.98 181 GLY B CA 1
ATOM 3046 C C . GLY B 2 181 ? 256.210 320.499 229.508 1.00 56.98 181 GLY B C 1
ATOM 3047 O O . GLY B 2 181 ? 256.061 321.505 230.207 1.00 56.98 181 GLY B O 1
ATOM 3048 N N . THR B 2 182 ? 255.237 319.618 229.296 1.00 57.10 182 THR B N 1
ATOM 3049 C CA . THR B 2 182 ? 253.897 319.831 229.814 1.00 57.10 182 THR B CA 1
ATOM 3050 C C . THR B 2 182 ? 253.857 319.584 231.320 1.00 57.10 182 THR B C 1
ATOM 3051 O O . THR B 2 182 ? 254.832 319.146 231.938 1.00 57.10 182 THR B O 1
ATOM 3055 N N . THR B 2 183 ? 252.699 319.868 231.911 1.00 57.69 183 THR B N 1
ATOM 3056 C CA . THR B 2 183 ? 252.506 319.737 233.346 1.00 57.69 183 THR B CA 1
ATOM 3057 C C . THR B 2 183 ? 251.166 319.074 233.620 1.00 57.69 183 THR B C 1
ATOM 3058 O O . THR B 2 183 ? 250.277 319.041 232.766 1.00 57.69 183 THR B O 1
ATOM 3062 N N . GLU B 2 184 ? 251.032 318.541 234.833 1.00 59.90 184 GLU B N 1
ATOM 3063 C CA . GLU B 2 184 ? 249.790 317.903 235.261 1.00 59.90 184 GLU B CA 1
ATOM 3064 C C . GLU B 2 184 ? 249.719 318.008 236.777 1.00 59.90 184 GLU B C 1
ATOM 3065 O O . GLU B 2 184 ? 250.472 317.328 237.480 1.00 59.90 184 GLU B O 1
ATOM 3071 N N . TYR B 2 185 ? 248.821 318.852 237.275 1.00 59.64 185 TYR B N 1
ATOM 3072 C CA . TYR B 2 185 ? 248.705 319.099 238.702 1.00 59.64 185 TYR B CA 1
ATOM 3073 C C . TYR B 2 185 ? 247.620 318.214 239.312 1.00 59.64 185 TYR B C 1
ATOM 3074 O O . TYR B 2 185 ? 247.009 317.378 238.645 1.00 59.64 185 TYR B O 1
ATOM 3083 N N . ALA B 2 186 ? 247.381 318.404 240.606 1.00 62.53 186 ALA B N 1
ATOM 3084 C CA . ALA B 2 186 ? 246.334 317.690 241.317 1.00 62.53 186 ALA B CA 1
ATOM 3085 C C . ALA B 2 186 ? 245.045 318.507 241.275 1.00 62.53 186 ALA B C 1
ATOM 3086 O O . ALA B 2 186 ? 244.934 319.498 240.549 1.00 62.53 186 ALA B O 1
ATOM 3088 N N . ALA B 2 187 ? 244.049 318.098 242.062 1.00 64.05 187 ALA B N 1
ATOM 3089 C CA . ALA B 2 187 ? 242.770 318.797 242.057 1.00 64.05 187 ALA B CA 1
ATOM 3090 C C . ALA B 2 187 ? 242.760 319.990 243.002 1.00 64.05 187 ALA B C 1
ATOM 3091 O O . ALA B 2 187 ? 242.105 320.997 242.713 1.00 64.05 187 ALA B O 1
ATOM 3093 N N . SER B 2 188 ? 243.471 319.903 244.122 1.00 65.68 188 SER B N 1
ATOM 3094 C CA . SER B 2 188 ? 243.469 320.956 245.127 1.00 65.68 188 SER B CA 1
ATOM 3095 C C . SER B 2 188 ? 244.507 322.038 244.866 1.00 65.68 188 SER B C 1
ATOM 3096 O O . SER B 2 188 ? 244.544 323.029 245.603 1.00 65.68 188 SER B O 1
ATOM 3099 N N . VAL B 2 189 ? 245.347 321.879 243.846 1.00 64.03 189 VAL B N 1
ATOM 3100 C CA . VAL B 2 189 ? 246.390 322.857 243.557 1.00 64.03 189 VAL B CA 1
ATOM 3101 C C . VAL B 2 189 ? 246.297 323.301 242.104 1.00 64.03 189 VAL B C 1
ATOM 3102 O O . VAL B 2 189 ? 247.212 323.946 241.582 1.00 64.03 189 VAL B O 1
ATOM 3106 N N . LYS B 2 190 ? 245.194 322.965 241.444 1.00 65.89 190 LYS B N 1
ATOM 3107 C CA . LYS B 2 190 ? 245.015 323.330 240.047 1.00 65.89 190 LYS B CA 1
ATOM 3108 C C . LYS B 2 190 ? 244.556 324.777 239.935 1.00 65.89 190 LYS B C 1
ATOM 3109 O O . LYS B 2 190 ? 243.719 325.242 240.713 1.00 65.89 190 LYS B O 1
ATOM 3115 N N . GLY B 2 191 ? 245.114 325.490 238.957 1.00 66.17 191 GLY B N 1
ATOM 3116 C CA . GLY B 2 191 ? 244.807 326.888 238.757 1.00 66.17 191 GLY B CA 1
ATOM 3117 C C . GLY B 2 191 ? 245.554 327.845 239.656 1.00 66.17 191 GLY B C 1
ATOM 3118 O O . GLY B 2 191 ? 245.483 329.060 239.434 1.00 66.17 191 GLY B O 1
ATOM 3119 N N . ARG B 2 192 ? 246.265 327.346 240.660 1.00 66.24 192 ARG B N 1
ATOM 3120 C CA . ARG B 2 192 ? 247.036 328.174 241.578 1.00 66.24 192 ARG B CA 1
ATOM 3121 C C . ARG B 2 192 ? 248.518 327.847 241.570 1.00 66.24 192 ARG B C 1
ATOM 3122 O O . ARG B 2 192 ? 249.346 328.761 241.572 1.00 66.24 192 ARG B O 1
ATOM 3130 N N . PHE B 2 193 ? 248.872 326.567 241.561 1.00 63.19 193 PHE B N 1
ATOM 3131 C CA . PHE B 2 193 ? 250.258 326.126 241.584 1.00 63.19 193 PHE B CA 1
ATOM 3132 C C . PHE B 2 193 ? 250.728 325.862 240.161 1.00 63.19 193 PHE B C 1
ATOM 3133 O O . PHE B 2 193 ? 250.062 325.146 239.407 1.00 63.19 193 PHE B O 1
ATOM 3141 N N . THR B 2 194 ? 251.868 326.443 239.797 1.00 61.33 194 THR B N 1
ATOM 3142 C CA . THR B 2 194 ? 252.466 326.235 238.486 1.00 61.33 194 THR B CA 1
ATOM 3143 C C . THR B 2 194 ? 253.911 325.797 238.656 1.00 61.33 194 THR B C 1
ATOM 3144 O O . THR B 2 194 ? 254.656 326.376 239.453 1.00 61.33 194 THR B O 1
ATOM 3148 N N . ILE B 2 195 ? 254.302 324.774 237.903 1.00 59.74 195 ILE B N 1
ATOM 3149 C CA . ILE B 2 195 ? 255.638 324.198 237.974 1.00 59.74 195 ILE B CA 1
ATOM 3150 C C . ILE B 2 195 ? 256.367 324.498 236.673 1.00 59.74 195 ILE B C 1
ATOM 3151 O O . ILE B 2 195 ? 255.789 324.391 235.585 1.00 59.74 195 ILE B O 1
ATOM 3156 N N . SER B 2 196 ? 257.637 324.877 236.787 1.00 62.39 196 SER B N 1
ATOM 3157 C CA . SER B 2 196 ? 258.471 325.163 235.631 1.00 62.39 196 SER B CA 1
ATOM 3158 C C . SER B 2 196 ? 259.894 324.719 235.930 1.00 62.39 196 SER B C 1
ATOM 3159 O O . SER B 2 196 ? 260.297 324.601 237.089 1.00 62.39 196 SER B O 1
ATOM 3162 N N . ARG B 2 197 ? 260.656 324.472 234.869 1.00 64.41 197 ARG B N 1
ATOM 3163 C CA . ARG B 2 197 ? 262.017 323.979 234.993 1.00 64.41 197 ARG B CA 1
ATOM 3164 C C . ARG B 2 197 ? 263.001 324.943 234.347 1.00 64.41 197 ARG B C 1
ATOM 3165 O O . ARG B 2 197 ? 262.644 325.763 233.497 1.00 64.41 197 ARG B O 1
ATOM 3173 N N . ASP B 2 198 ? 264.257 324.824 234.768 1.00 70.82 198 ASP B N 1
ATOM 3174 C CA . ASP B 2 198 ? 265.367 325.659 234.324 1.00 70.82 198 ASP B CA 1
ATOM 3175 C C . ASP B 2 198 ? 266.566 324.785 233.984 1.00 70.82 198 ASP B C 1
ATOM 3176 O O . ASP B 2 198 ? 267.687 325.016 234.441 1.00 70.82 198 ASP B O 1
ATOM 3181 N N . ASP B 2 199 ? 266.320 323.743 233.185 1.00 70.81 199 ASP B N 1
ATOM 3182 C CA . ASP B 2 199 ? 267.277 322.682 232.880 1.00 70.81 199 ASP B CA 1
ATOM 3183 C C . ASP B 2 199 ? 268.690 323.179 232.589 1.00 70.81 199 ASP B C 1
ATOM 3184 O O . ASP B 2 199 ? 269.662 322.451 232.814 1.00 70.81 199 ASP B O 1
ATOM 3189 N N . SER B 2 200 ? 268.817 324.406 232.078 1.00 72.27 200 SER B N 1
ATOM 3190 C CA . SER B 2 200 ? 270.141 324.992 231.899 1.00 72.27 200 SER B CA 1
ATOM 3191 C C . SER B 2 200 ? 270.860 325.143 233.234 1.00 72.27 200 SER B C 1
ATOM 3192 O O . SER B 2 200 ? 272.067 324.893 233.331 1.00 72.27 200 SER B O 1
ATOM 3195 N N . LYS B 2 201 ? 270.136 325.551 234.274 1.00 72.11 201 LYS B N 1
ATOM 3196 C CA . LYS B 2 201 ? 270.688 325.685 235.615 1.00 72.11 201 LYS B CA 1
ATOM 3197 C C . LYS B 2 201 ? 270.413 324.470 236.490 1.00 72.11 201 LYS B C 1
ATOM 3198 O O . LYS B 2 201 ? 270.864 324.439 237.639 1.00 72.11 201 LYS B O 1
ATOM 3204 N N . SER B 2 202 ? 269.684 323.477 235.974 1.00 69.60 202 SER B N 1
ATOM 3205 C CA . SER B 2 202 ? 269.343 322.259 236.712 1.00 69.60 202 SER B CA 1
ATOM 3206 C C . SER B 2 202 ? 268.594 322.584 238.004 1.00 69.60 202 SER B C 1
ATOM 3207 O O . SER B 2 202 ? 268.946 322.118 239.089 1.00 69.60 202 SER B O 1
ATOM 3210 N N . ILE B 2 203 ? 267.546 323.394 237.878 1.00 67.26 203 ILE B N 1
ATOM 3211 C CA . ILE B 2 203 ? 266.718 323.800 239.009 1.00 67.26 203 ILE B CA 1
ATOM 3212 C C . ILE B 2 203 ? 265.258 323.744 238.584 1.00 67.26 203 ILE B C 1
ATOM 3213 O O . ILE B 2 203 ? 264.898 324.251 237.517 1.00 67.26 203 ILE B O 1
ATOM 3218 N N . ALA B 2 204 ? 264.420 323.129 239.413 1.00 63.75 204 ALA B N 1
ATOM 3219 C CA . ALA B 2 204 ? 262.981 323.100 239.207 1.00 63.75 204 ALA B CA 1
ATOM 3220 C C . ALA B 2 204 ? 262.300 324.018 240.215 1.00 63.75 204 ALA B C 1
ATOM 3221 O O . ALA B 2 204 ? 262.755 324.162 241.352 1.00 63.75 204 ALA B O 1
ATOM 3223 N N . TYR B 2 205 ? 261.204 324.638 239.789 1.00 63.40 205 TYR B N 1
ATOM 3224 C CA . TYR B 2 205 ? 260.515 325.643 240.583 1.00 63.40 205 TYR B CA 1
ATOM 3225 C C . TYR B 2 205 ? 259.069 325.230 240.825 1.00 63.40 205 TYR B C 1
ATOM 3226 O O . TYR B 2 205 ? 258.558 324.281 240.229 1.00 63.40 205 TYR B O 1
ATOM 3235 N N . LEU B 2 206 ? 258.412 325.965 241.721 1.00 62.41 206 LEU B N 1
ATOM 3236 C CA . LEU B 2 206 ? 257.008 325.722 242.043 1.00 62.41 206 LEU B CA 1
ATOM 3237 C C . LEU B 2 206 ? 256.416 327.034 242.537 1.00 62.41 206 LEU B C 1
ATOM 3238 O O . LEU B 2 206 ? 256.709 327.461 243.657 1.00 62.41 206 LEU B O 1
ATOM 3243 N N . GLN B 2 207 ? 255.591 327.665 241.710 1.00 64.63 207 GLN B N 1
ATOM 3244 C CA . GLN B 2 207 ? 254.919 328.888 242.115 1.00 64.63 207 GLN B CA 1
ATOM 3245 C C . GLN B 2 207 ? 253.725 328.560 243.002 1.00 64.63 207 GLN B C 1
ATOM 3246 O O . GLN B 2 207 ? 253.066 327.530 242.838 1.00 64.63 207 GLN B O 1
ATOM 3252 N N . MET B 2 208 ? 253.448 329.451 243.948 1.00 67.87 208 MET B N 1
ATOM 3253 C CA . MET B 2 208 ? 252.396 329.251 244.938 1.00 67.87 208 MET B CA 1
ATOM 3254 C C . MET B 2 208 ? 251.456 330.447 244.972 1.00 67.87 208 MET B C 1
ATOM 3255 O O . MET B 2 208 ? 251.137 330.993 246.029 1.00 67.87 208 MET B O 1
ATOM 3260 N N . ASN B 2 209 ? 251.004 330.874 243.796 1.00 68.82 209 ASN B N 1
ATOM 3261 C CA . ASN B 2 209 ? 250.042 331.963 243.722 1.00 68.82 209 ASN B CA 1
ATOM 3262 C C . ASN B 2 209 ? 248.719 331.551 244.359 1.00 68.82 209 ASN B C 1
ATOM 3263 O O . ASN B 2 209 ? 248.327 330.382 244.328 1.00 68.82 209 ASN B O 1
ATOM 3268 N N . SER B 2 210 ? 248.032 332.534 244.944 1.00 71.11 210 SER B N 1
ATOM 3269 C CA . SER B 2 210 ? 246.741 332.332 245.602 1.00 71.11 210 SER B CA 1
ATOM 3270 C C . SER B 2 210 ? 246.846 331.271 246.700 1.00 71.11 210 SER B C 1
ATOM 3271 O O . SER B 2 210 ? 246.206 330.219 246.657 1.00 71.11 210 SER B O 1
ATOM 3274 N N . LEU B 2 211 ? 247.676 331.573 247.695 1.00 69.71 211 LEU B N 1
ATOM 3275 C CA . LEU B 2 211 ? 247.905 330.640 248.788 1.00 69.71 211 LEU B CA 1
ATOM 3276 C C . LEU B 2 211 ? 246.710 330.621 249.732 1.00 69.71 211 LEU B C 1
ATOM 3277 O O . LEU B 2 211 ? 246.068 331.647 249.971 1.00 69.71 211 LEU B O 1
ATOM 3282 N N . LYS B 2 212 ? 246.411 329.443 250.267 1.00 69.81 212 LYS B N 1
ATOM 3283 C CA . LYS B 2 212 ? 245.285 329.235 251.166 1.00 69.81 212 LYS B CA 1
ATOM 3284 C C . LYS B 2 212 ? 245.794 328.807 252.539 1.00 69.81 212 LYS B C 1
ATOM 3285 O O . LYS B 2 212 ? 246.999 328.750 252.793 1.00 69.81 212 LYS B O 1
ATOM 3291 N N . THR B 2 213 ? 244.854 328.502 253.433 1.00 70.25 213 THR B N 1
ATOM 3292 C CA . THR B 2 213 ? 245.222 328.121 254.791 1.00 70.25 213 THR B CA 1
ATOM 3293 C C . THR B 2 213 ? 245.647 326.662 254.885 1.00 70.25 213 THR B C 1
ATOM 3294 O O . THR B 2 213 ? 246.452 326.312 255.755 1.00 70.25 213 THR B O 1
ATOM 3298 N N . GLU B 2 214 ? 245.130 325.805 254.008 1.00 70.35 214 GLU B N 1
ATOM 3299 C CA . GLU B 2 214 ? 245.427 324.380 254.062 1.00 70.35 214 GLU B CA 1
ATOM 3300 C C . GLU B 2 214 ? 246.770 324.022 253.441 1.00 70.35 214 GLU B C 1
ATOM 3301 O O . GLU B 2 214 ? 247.162 322.851 253.491 1.00 70.35 214 GLU B O 1
ATOM 3307 N N . ASP B 2 215 ? 247.480 324.983 252.860 1.00 67.32 215 ASP B N 1
ATOM 3308 C CA . ASP B 2 215 ? 248.784 324.725 252.252 1.00 67.32 215 ASP B CA 1
ATOM 3309 C C . ASP B 2 215 ? 249.908 325.080 253.223 1.00 67.32 215 ASP B C 1
ATOM 3310 O O . ASP B 2 215 ? 250.721 325.974 252.985 1.00 67.32 215 ASP B O 1
ATOM 3315 N N . THR B 2 216 ? 249.946 324.356 254.341 1.00 64.23 216 THR B N 1
ATOM 3316 C CA . THR B 2 216 ? 250.975 324.562 255.353 1.00 64.23 216 THR B CA 1
ATOM 3317 C C . THR B 2 216 ? 251.771 323.282 255.556 1.00 64.23 216 THR B C 1
ATOM 3318 O O . THR B 2 216 ? 252.018 322.867 256.693 1.00 64.23 216 THR B O 1
ATOM 3322 N N . ALA B 2 217 ? 252.173 322.653 254.459 1.00 60.95 217 ALA B N 1
ATOM 3323 C CA . ALA B 2 217 ? 252.772 321.331 254.481 1.00 60.95 217 ALA B CA 1
ATOM 3324 C C . ALA B 2 217 ? 254.289 321.414 254.337 1.00 60.95 217 ALA B C 1
ATOM 3325 O O . ALA B 2 217 ? 254.870 322.483 254.137 1.00 60.95 217 ALA B O 1
ATOM 3327 N N . VAL B 2 218 ? 254.934 320.258 254.444 1.00 60.60 218 VAL B N 1
ATOM 3328 C CA . VAL B 2 218 ? 256.358 320.110 254.171 1.00 60.60 218 VAL B CA 1
ATOM 3329 C C . VAL B 2 218 ? 256.488 319.578 252.750 1.00 60.60 218 VAL B C 1
ATOM 3330 O O . VAL B 2 218 ? 256.126 318.430 252.471 1.00 60.60 218 VAL B O 1
ATOM 3334 N N . TYR B 2 219 ? 257.003 320.408 251.848 1.00 59.94 219 TYR B N 1
ATOM 3335 C CA . TYR B 2 219 ? 257.040 320.082 250.431 1.00 59.94 219 TYR B CA 1
ATOM 3336 C C . TYR B 2 219 ? 258.320 319.341 250.070 1.00 59.94 219 TYR B C 1
ATOM 3337 O O . TYR B 2 219 ? 259.394 319.633 250.603 1.00 59.94 219 TYR B O 1
ATOM 3346 N N . TYR B 2 220 ? 258.194 318.378 249.161 1.00 59.91 220 TYR B N 1
ATOM 3347 C CA . TYR B 2 220 ? 259.318 317.597 248.669 1.00 59.91 220 TYR B CA 1
ATOM 3348 C C . TYR B 2 220 ? 259.353 317.665 247.151 1.00 59.91 220 TYR B C 1
ATOM 3349 O O . TYR B 2 220 ? 258.305 317.683 246.500 1.00 59.91 220 TYR B O 1
ATOM 3358 N N . CYS B 2 221 ? 260.557 317.700 246.588 1.00 62.03 221 CYS B N 1
ATOM 3359 C CA . CYS B 2 221 ? 260.754 317.522 245.157 1.00 62.03 221 CYS B CA 1
ATOM 3360 C C . CYS B 2 221 ? 261.466 316.198 244.925 1.00 62.03 221 CYS B C 1
ATOM 3361 O O . CYS B 2 221 ? 262.455 315.894 245.601 1.00 62.03 221 CYS B O 1
ATOM 3364 N N . THR B 2 222 ? 260.954 315.408 243.986 1.00 59.94 222 THR B N 1
ATOM 3365 C CA . THR B 2 222 ? 261.467 314.074 243.722 1.00 59.94 222 THR B CA 1
ATOM 3366 C C . THR B 2 222 ? 261.749 313.916 242.235 1.00 59.94 222 THR B C 1
ATOM 3367 O O . THR B 2 222 ? 261.345 314.737 241.409 1.00 59.94 222 THR B O 1
ATOM 3371 N N . ARG B 2 223 ? 262.455 312.839 241.903 1.00 61.10 223 ARG B N 1
ATOM 3372 C CA . ARG B 2 223 ? 262.638 312.453 240.515 1.00 61.10 223 ARG B CA 1
ATOM 3373 C C . ARG B 2 223 ? 261.418 311.680 240.023 1.00 61.10 223 ARG B C 1
ATOM 3374 O O . ARG B 2 223 ? 260.488 311.379 240.776 1.00 61.10 223 ARG B O 1
ATOM 3382 N N . ASP B 2 224 ? 261.425 311.354 238.737 1.00 61.10 224 ASP B N 1
ATOM 3383 C CA . ASP B 2 224 ? 260.380 310.543 238.126 1.00 61.10 224 ASP B CA 1
ATOM 3384 C C . ASP B 2 224 ? 261.053 309.613 237.123 1.00 61.10 224 ASP B C 1
ATOM 3385 O O . ASP B 2 224 ? 262.270 309.403 237.162 1.00 61.10 224 ASP B O 1
ATOM 3390 N N . ARG B 2 225 ? 260.257 309.035 236.225 1.00 58.64 225 ARG B N 1
ATOM 3391 C CA . ARG B 2 225 ? 260.769 308.020 235.315 1.00 58.64 225 ARG B CA 1
ATOM 3392 C C . ARG B 2 225 ? 261.900 308.570 234.454 1.00 58.64 225 ARG B C 1
ATOM 3393 O O . ARG B 2 225 ? 261.901 309.740 234.064 1.00 58.64 225 ARG B O 1
ATOM 3401 N N . TYR B 2 226 ? 262.879 307.713 234.184 1.00 59.96 226 TYR B N 1
ATOM 3402 C CA . TYR B 2 226 ? 264.002 308.068 233.328 1.00 59.96 226 TYR B CA 1
ATOM 3403 C C . TYR B 2 226 ? 263.524 308.162 231.885 1.00 59.96 226 TYR B C 1
ATOM 3404 O O . TYR B 2 226 ? 263.014 307.183 231.331 1.00 59.96 226 TYR B O 1
ATOM 3413 N N . ALA B 2 227 ? 263.690 309.337 231.273 1.00 59.58 227 ALA B N 1
ATOM 3414 C CA . ALA B 2 227 ? 263.225 309.531 229.905 1.00 59.58 227 ALA B CA 1
ATOM 3415 C C . ALA B 2 227 ? 263.949 308.636 228.910 1.00 59.58 227 ALA B C 1
ATOM 3416 O O . ALA B 2 227 ? 263.416 308.376 227.826 1.00 59.58 227 ALA B O 1
ATOM 3418 N N . ARG B 2 228 ? 265.144 308.158 229.247 1.00 59.66 228 ARG B N 1
ATOM 3419 C CA . ARG B 2 228 ? 265.923 307.303 228.355 1.00 59.66 228 ARG B CA 1
ATOM 3420 C C . ARG B 2 228 ? 265.629 305.847 228.694 1.00 59.66 228 ARG B C 1
ATOM 3421 O O . ARG B 2 228 ? 266.159 305.306 229.666 1.00 59.66 228 ARG B O 1
ATOM 3429 N N . TYR B 2 229 ? 264.785 305.207 227.890 1.00 58.94 229 TYR B N 1
ATOM 3430 C CA . TYR B 2 229 ? 264.506 303.789 228.057 1.00 58.94 229 TYR B CA 1
ATOM 3431 C C . TYR B 2 229 ? 265.496 302.903 227.314 1.00 58.94 229 TYR B C 1
ATOM 3432 O O . TYR B 2 229 ? 265.355 301.676 227.349 1.00 58.94 229 TYR B O 1
ATOM 3441 N N . ASP B 2 230 ? 266.488 303.490 226.643 1.00 61.75 230 ASP B N 1
ATOM 3442 C CA . ASP B 2 230 ? 267.539 302.689 226.026 1.00 61.75 230 ASP B CA 1
ATOM 3443 C C . ASP B 2 230 ? 268.392 302.005 227.085 1.00 61.75 230 ASP B C 1
ATOM 3444 O O . ASP B 2 230 ? 268.625 300.792 227.023 1.00 61.75 230 ASP B O 1
ATOM 3449 N N . ILE B 2 231 ? 268.867 302.772 228.068 1.00 61.32 231 ILE B N 1
ATOM 3450 C CA . ILE B 2 231 ? 269.646 302.200 229.156 1.00 61.32 231 ILE B CA 1
ATOM 3451 C C . ILE B 2 231 ? 268.786 301.316 230.049 1.00 61.32 231 ILE B C 1
ATOM 3452 O O . ILE B 2 231 ? 269.303 300.398 230.695 1.00 61.32 231 ILE B O 1
ATOM 3457 N N . LEU B 2 232 ? 267.476 301.549 230.081 1.00 59.52 232 LEU B N 1
ATOM 3458 C CA . LEU B 2 232 ? 266.560 300.775 230.908 1.00 59.52 232 LEU B CA 1
ATOM 3459 C C . LEU B 2 232 ? 266.110 299.478 230.251 1.00 59.52 232 LEU B C 1
ATOM 3460 O O . LEU B 2 232 ? 265.207 298.820 230.778 1.00 59.52 232 LEU B O 1
ATOM 3465 N N . THR B 2 233 ? 266.703 299.094 229.122 1.00 62.32 233 THR B N 1
ATOM 3466 C CA . THR B 2 233 ? 266.298 297.876 228.429 1.00 62.32 233 THR B CA 1
ATOM 3467 C C . THR B 2 233 ? 267.103 296.669 228.902 1.00 62.32 233 THR B C 1
ATOM 3468 O O . THR B 2 233 ? 266.533 295.684 229.382 1.00 62.32 233 THR B O 1
ATOM 3472 N N . GLY B 2 234 ? 268.429 296.732 228.770 1.00 63.69 234 GLY B N 1
ATOM 3473 C CA . GLY B 2 234 ? 269.269 295.627 229.198 1.00 63.69 234 GLY B CA 1
ATOM 3474 C C . GLY B 2 234 ? 269.289 295.413 230.695 1.00 63.69 234 GLY B C 1
ATOM 3475 O O . GLY B 2 234 ? 269.627 294.315 231.150 1.00 63.69 234 GLY B O 1
ATOM 3476 N N . LEU B 2 235 ? 268.935 296.434 231.469 1.00 63.94 235 LEU B N 1
ATOM 3477 C CA . LEU B 2 235 ? 268.941 296.315 232.919 1.00 63.94 235 LEU B CA 1
ATOM 3478 C C . LEU B 2 235 ? 267.718 295.544 233.399 1.00 63.94 235 LEU B C 1
ATOM 3479 O O . LEU B 2 235 ? 266.585 295.838 233.009 1.00 63.94 235 LEU B O 1
ATOM 3484 N N . SER B 2 236 ? 267.953 294.554 234.249 1.00 65.09 236 SER B N 1
ATOM 3485 C CA . SER B 2 236 ? 266.838 293.825 234.835 1.00 65.09 236 SER B CA 1
ATOM 3486 C C . SER B 2 236 ? 266.190 294.664 235.934 1.00 65.09 236 SER B C 1
ATOM 3487 O O . SER B 2 236 ? 266.893 295.256 236.757 1.00 65.09 236 SER B O 1
ATOM 3490 N N . PRO B 2 237 ? 264.860 294.738 235.971 1.00 63.67 237 PRO B N 1
ATOM 3491 C CA . PRO B 2 237 ? 264.204 295.595 236.969 1.00 63.67 237 PRO B CA 1
ATOM 3492 C C . PRO B 2 237 ? 264.187 294.987 238.363 1.00 63.67 237 PRO B C 1
ATOM 3493 O O . PRO B 2 237 ? 263.192 295.102 239.085 1.00 63.67 237 PRO B O 1
ATOM 3497 N N . ALA B 2 238 ? 265.289 294.347 238.753 1.00 63.25 238 ALA B N 1
ATOM 3498 C CA . ALA B 2 238 ? 265.437 293.825 240.103 1.00 63.25 238 ALA B CA 1
ATOM 3499 C C . ALA B 2 238 ? 266.828 294.042 240.680 1.00 63.25 238 ALA B C 1
ATOM 3500 O O . ALA B 2 238 ? 267.091 293.578 241.793 1.00 63.25 238 ALA B O 1
ATOM 3502 N N . GLY B 2 239 ? 267.721 294.733 239.970 1.00 63.17 239 GLY B N 1
ATOM 3503 C CA . GLY B 2 239 ? 269.094 294.892 240.384 1.00 63.17 239 GLY B CA 1
ATOM 3504 C C . GLY B 2 239 ? 269.413 296.299 240.864 1.00 63.17 239 GLY B C 1
ATOM 3505 O O . GLY B 2 239 ? 268.604 297.221 240.797 1.00 63.17 239 GLY B O 1
ATOM 3506 N N . ALA B 2 240 ? 270.644 296.442 241.357 1.00 65.08 240 ALA B N 1
ATOM 3507 C CA . ALA B 2 240 ? 271.105 297.719 241.884 1.00 65.08 240 ALA B CA 1
ATOM 3508 C C . ALA B 2 240 ? 271.303 298.766 240.800 1.00 65.08 240 ALA B C 1
ATOM 3509 O O . ALA B 2 240 ? 271.206 299.963 241.089 1.00 65.08 240 ALA B O 1
ATOM 3511 N N . ASP B 2 241 ? 271.574 298.347 239.563 1.00 65.98 241 ASP B N 1
ATOM 3512 C CA . ASP B 2 241 ? 271.756 299.306 238.481 1.00 65.98 241 ASP B CA 1
ATOM 3513 C C . ASP B 2 241 ? 270.429 299.873 237.995 1.00 65.98 241 ASP B C 1
ATOM 3514 O O . ASP B 2 241 ? 270.367 301.046 237.610 1.00 65.98 241 ASP B O 1
ATOM 3519 N N . TYR B 2 242 ? 269.365 299.068 238.003 1.00 64.24 242 TYR B N 1
ATOM 3520 C CA . TYR B 2 242 ? 268.050 299.578 237.630 1.00 64.24 242 TYR B CA 1
ATOM 3521 C C . TYR B 2 242 ? 267.525 300.554 238.673 1.00 64.24 242 TYR B C 1
ATOM 3522 O O . TYR B 2 242 ? 266.871 301.546 238.331 1.00 64.24 242 TYR B O 1
ATOM 3531 N N . PHE B 2 243 ? 267.800 300.289 239.951 1.00 64.24 243 PHE B N 1
ATOM 3532 C CA . PHE B 2 243 ? 267.353 301.186 241.008 1.00 64.24 243 PHE B CA 1
ATOM 3533 C C . PHE B 2 243 ? 268.094 302.515 240.968 1.00 64.24 243 PHE B C 1
ATOM 3534 O O . PHE B 2 243 ? 267.548 303.541 241.386 1.00 64.24 243 PHE B O 1
ATOM 3542 N N . TYR B 2 244 ? 269.330 302.519 240.469 1.00 66.36 244 TYR B N 1
ATOM 3543 C CA . TYR B 2 244 ? 270.128 303.739 240.483 1.00 66.36 244 TYR B CA 1
ATOM 3544 C C . TYR B 2 244 ? 269.704 304.707 239.385 1.00 66.36 244 TYR B C 1
ATOM 3545 O O . TYR B 2 244 ? 269.746 305.926 239.582 1.00 66.36 244 TYR B O 1
ATOM 3554 N N . TYR B 2 245 ? 269.294 304.190 238.228 1.00 65.22 245 TYR B N 1
ATOM 3555 C CA . TYR B 2 245 ? 268.953 305.052 237.104 1.00 65.22 245 TYR B CA 1
ATOM 3556 C C . TYR B 2 245 ? 267.473 305.402 237.058 1.00 65.22 245 TYR B C 1
ATOM 3557 O O . TYR B 2 245 ? 267.123 306.560 236.810 1.00 65.22 245 TYR B O 1
ATOM 3566 N N . ALA B 2 246 ? 266.592 304.434 237.290 1.00 64.15 246 ALA B N 1
ATOM 3567 C CA . ALA B 2 246 ? 265.151 304.640 237.173 1.00 64.15 246 ALA B CA 1
ATOM 3568 C C . ALA B 2 246 ? 264.498 304.378 238.525 1.00 64.15 246 ALA B C 1
ATOM 3569 O O . ALA B 2 246 ? 264.014 303.274 238.783 1.00 64.15 246 ALA B O 1
ATOM 3571 N N . MET B 2 247 ? 264.471 305.403 239.373 1.00 64.52 247 MET B N 1
ATOM 3572 C CA . MET B 2 247 ? 263.769 305.347 240.648 1.00 64.52 247 MET B CA 1
ATOM 3573 C C . MET B 2 247 ? 263.780 306.736 241.265 1.00 64.52 247 MET B C 1
ATOM 3574 O O . MET B 2 247 ? 264.605 307.585 240.914 1.00 64.52 247 MET B O 1
ATOM 3579 N N . ASP B 2 248 ? 262.852 306.954 242.192 1.00 63.32 248 ASP B N 1
ATOM 3580 C CA . ASP B 2 248 ? 262.700 308.264 242.806 1.00 63.32 248 ASP B CA 1
ATOM 3581 C C . ASP B 2 248 ? 263.803 308.520 243.826 1.00 63.32 248 ASP B C 1
ATOM 3582 O O . ASP B 2 248 ? 264.189 307.630 244.587 1.00 63.32 248 ASP B O 1
ATOM 3587 N N . VAL B 2 249 ? 264.310 309.749 243.832 1.00 61.10 249 VAL B N 1
ATOM 3588 C CA . VAL B 2 249 ? 265.315 310.197 244.790 1.00 61.10 249 VAL B CA 1
ATOM 3589 C C . VAL B 2 249 ? 264.739 311.428 245.476 1.00 61.10 249 VAL B C 1
ATOM 3590 O O . VAL B 2 249 ? 264.790 312.537 244.932 1.00 61.10 249 VAL B O 1
ATOM 3594 N N . TRP B 2 250 ? 264.183 311.237 246.668 1.00 58.57 250 TRP B N 1
ATOM 3595 C CA . TRP B 2 250 ? 263.570 312.331 247.400 1.00 58.57 250 TRP B CA 1
ATOM 3596 C C . TRP B 2 250 ? 264.629 313.294 247.924 1.00 58.57 250 TRP B C 1
ATOM 3597 O O . TRP B 2 250 ? 265.817 312.971 248.016 1.00 58.57 250 TRP B O 1
ATOM 3608 N N . GLY B 2 251 ? 264.180 314.496 248.267 1.00 60.80 251 GLY B N 1
ATOM 3609 C CA . GLY B 2 251 ? 265.052 315.485 248.864 1.00 60.80 251 GLY B CA 1
ATOM 3610 C C . GLY B 2 251 ? 264.612 315.854 250.264 1.00 60.80 251 GLY B C 1
ATOM 3611 O O . GLY B 2 251 ? 263.829 315.130 250.885 1.00 60.80 251 GLY B O 1
ATOM 3612 N N . GLN B 2 252 ? 265.103 316.979 250.772 1.00 63.70 252 GLN B N 1
ATOM 3613 C CA . GLN B 2 252 ? 264.690 317.471 252.078 1.00 63.70 252 GLN B CA 1
ATOM 3614 C C . GLN B 2 252 ? 263.325 318.142 251.938 1.00 63.70 252 GLN B C 1
ATOM 3615 O O . GLN B 2 252 ? 262.652 318.028 250.911 1.00 63.70 252 GLN B O 1
ATOM 3621 N N . GLY B 2 253 ? 262.897 318.848 252.967 1.00 62.49 253 GLY B N 1
ATOM 3622 C CA . GLY B 2 253 ? 261.590 319.485 252.959 1.00 62.49 253 GLY B CA 1
ATOM 3623 C C . GLY B 2 253 ? 261.650 320.936 253.378 1.00 62.49 253 GLY B C 1
ATOM 3624 O O . GLY B 2 253 ? 262.386 321.301 254.293 1.00 62.49 253 GLY B O 1
ATOM 3625 N N . THR B 2 254 ? 260.865 321.761 252.693 1.00 62.42 254 THR B N 1
ATOM 3626 C CA . THR B 2 254 ? 260.651 323.144 253.076 1.00 62.42 254 THR B CA 1
ATOM 3627 C C . THR B 2 254 ? 259.361 323.246 253.886 1.00 62.42 254 THR B C 1
ATOM 3628 O O . THR B 2 254 ? 258.719 322.244 254.207 1.00 62.42 254 THR B O 1
ATOM 3632 N N . THR B 2 255 ? 258.974 324.473 254.225 1.00 62.60 255 THR B N 1
ATOM 3633 C CA . THR B 2 255 ? 257.786 324.699 255.033 1.00 62.60 255 THR B CA 1
ATOM 3634 C C . THR B 2 255 ? 257.034 325.920 254.526 1.00 62.60 255 THR B C 1
ATOM 3635 O O . THR B 2 255 ? 257.623 326.844 253.964 1.00 62.60 255 THR B O 1
ATOM 3639 N N . VAL B 2 256 ? 255.718 325.904 254.724 1.00 63.43 256 VAL B N 1
ATOM 3640 C CA . VAL B 2 256 ? 254.850 327.038 254.439 1.00 63.43 256 VAL B CA 1
ATOM 3641 C C . VAL B 2 256 ? 253.948 327.242 255.648 1.00 63.43 256 VAL B C 1
ATOM 3642 O O . VAL B 2 256 ? 253.551 326.282 256.316 1.00 63.43 256 VAL B O 1
ATOM 3646 N N . THR B 2 257 ? 253.629 328.502 255.936 1.00 63.38 257 THR B N 1
ATOM 3647 C CA . THR B 2 257 ? 252.883 328.824 257.145 1.00 63.38 257 THR B CA 1
ATOM 3648 C C . THR B 2 257 ? 251.631 329.635 256.828 1.00 63.38 257 THR B C 1
ATOM 3649 O O . THR B 2 257 ? 251.262 329.790 255.661 1.00 63.38 257 THR B O 1
ATOM 3653 N N . VAL B 2 258 ? 250.968 330.143 257.868 1.00 63.13 258 VAL B N 1
ATOM 3654 C CA . VAL B 2 258 ? 249.768 330.958 257.710 1.00 63.13 258 VAL B CA 1
ATOM 3655 C C . VAL B 2 258 ? 249.577 331.742 259.000 1.00 63.13 258 VAL B C 1
ATOM 3656 O O . VAL B 2 258 ? 250.099 331.371 260.052 1.00 63.13 258 VAL B O 1
ATOM 3660 N N . SER B 2 259 ? 248.833 332.838 258.919 1.00 56.85 259 SER B N 1
ATOM 3661 C CA . SER B 2 259 ? 248.605 333.700 260.073 1.00 56.85 259 SER B CA 1
ATOM 3662 C C . SER B 2 259 ? 247.234 334.346 259.915 1.00 56.85 259 SER B C 1
ATOM 3663 O O . SER B 2 259 ? 246.373 333.836 259.192 1.00 56.85 259 SER B O 1
ATOM 3666 N N . SER B 2 260 ? 247.022 335.457 260.610 1.00 54.94 260 SER B N 1
ATOM 3667 C CA . SER B 2 260 ? 245.779 336.208 260.496 1.00 54.94 260 SER B CA 1
ATOM 3668 C C . SER B 2 260 ? 245.939 337.379 259.530 1.00 54.94 260 SER B C 1
ATOM 3669 O O . SER B 2 260 ? 245.140 338.312 259.532 1.00 54.94 260 SER B O 1
ATOM 3672 N N . PRO C 3 337 ? 272.520 320.954 177.614 1.00 61.22 330 PRO A N 1
ATOM 3673 C CA . PRO C 3 337 ? 272.372 322.035 176.643 1.00 61.22 330 PRO A CA 1
ATOM 3674 C C . PRO C 3 337 ? 270.979 322.085 176.025 1.00 61.22 330 PRO A C 1
ATOM 3675 O O . PRO C 3 337 ? 270.759 322.820 175.062 1.00 61.22 330 PRO A O 1
ATOM 3679 N N . ASN C 3 338 ? 270.052 321.307 176.576 1.00 63.11 331 ASN A N 1
ATOM 3680 C CA . ASN C 3 338 ? 268.672 321.275 176.101 1.00 63.11 331 ASN A CA 1
ATOM 3681 C C . ASN C 3 338 ? 267.720 321.300 177.291 1.00 63.11 331 ASN A C 1
ATOM 3682 O O . ASN C 3 338 ? 266.800 320.489 177.400 1.00 63.11 331 ASN A O 1
ATOM 3687 N N . ILE C 3 339 ? 267.950 322.238 178.213 1.00 62.24 332 ILE A N 1
ATOM 3688 C CA . ILE C 3 339 ? 267.103 322.346 179.394 1.00 62.24 332 ILE A CA 1
ATOM 3689 C C . ILE C 3 339 ? 265.682 322.689 178.976 1.00 62.24 332 ILE A C 1
ATOM 3690 O O . ILE C 3 339 ? 265.445 323.653 178.237 1.00 62.24 332 ILE A O 1
ATOM 3695 N N . THR C 3 340 ? 264.723 321.891 179.446 1.00 61.29 333 THR A N 1
ATOM 3696 C CA . THR C 3 340 ? 263.319 322.066 179.100 1.00 61.29 333 THR A CA 1
ATOM 3697 C C . THR C 3 340 ? 262.482 322.490 180.299 1.00 61.29 333 THR A C 1
ATOM 3698 O O . THR C 3 340 ? 261.834 323.539 180.263 1.00 61.29 333 THR A O 1
ATOM 3702 N N . ASN C 3 341 ? 262.483 321.700 181.371 1.00 60.95 334 ASN A N 1
ATOM 3703 C CA . ASN C 3 341 ? 261.700 322.003 182.569 1.00 60.95 334 ASN A CA 1
ATOM 3704 C C . ASN C 3 341 ? 262.486 321.494 183.772 1.00 60.95 334 ASN A C 1
ATOM 3705 O O . ASN C 3 341 ? 262.492 320.293 184.058 1.00 60.95 334 ASN A O 1
ATOM 3710 N N . LEU C 3 342 ? 263.149 322.413 184.470 1.00 63.40 335 LEU A N 1
ATOM 3711 C CA . LEU C 3 342 ? 264.006 322.037 185.583 1.00 63.40 335 LEU A CA 1
ATOM 3712 C C . LEU C 3 342 ? 263.202 321.351 186.681 1.00 63.40 335 LEU A C 1
ATOM 3713 O O . LEU C 3 342 ? 262.014 321.620 186.877 1.00 63.40 335 LEU A O 1
ATOM 3718 N N . CYS C 3 343 ? 263.866 320.446 187.396 1.00 67.92 336 CYS A N 1
ATOM 3719 C CA . CYS C 3 343 ? 263.218 319.727 188.476 1.00 67.92 336 CYS A CA 1
ATOM 3720 C C . CYS C 3 343 ? 262.874 320.681 189.618 1.00 67.92 336 CYS A C 1
ATOM 3721 O O . CYS C 3 343 ? 263.576 321.670 189.846 1.00 67.92 336 CYS A O 1
ATOM 3724 N N . PRO C 3 344 ? 261.797 320.408 190.351 1.00 69.05 337 PRO A N 1
ATOM 3725 C CA . PRO C 3 344 ? 261.412 321.300 191.451 1.00 69.05 337 PRO A CA 1
ATOM 3726 C C . PRO C 3 344 ? 262.309 321.151 192.668 1.00 69.05 337 PRO A C 1
ATOM 3727 O O . PRO C 3 344 ? 261.848 320.745 193.740 1.00 69.05 337 PRO A O 1
ATOM 3731 N N . PHE C 3 345 ? 263.595 321.474 192.515 1.00 68.42 338 PHE A N 1
ATOM 3732 C CA . PHE C 3 345 ? 264.501 321.472 193.656 1.00 68.42 338 PHE A CA 1
ATOM 3733 C C . PHE C 3 345 ? 264.151 322.556 194.666 1.00 68.42 338 PHE A C 1
ATOM 3734 O O . PHE C 3 345 ? 264.504 322.426 195.843 1.00 68.42 338 PHE A O 1
ATOM 3742 N N . HIS C 3 346 ? 263.470 323.618 194.234 1.00 67.99 339 HIS A N 1
ATOM 3743 C CA . HIS C 3 346 ? 263.005 324.638 195.161 1.00 67.99 339 HIS A CA 1
ATOM 3744 C C . HIS C 3 346 ? 261.806 324.180 195.977 1.00 67.99 339 HIS A C 1
ATOM 3745 O O . HIS C 3 346 ? 261.459 324.841 196.960 1.00 67.99 339 HIS A O 1
ATOM 3752 N N . GLU C 3 347 ? 261.168 323.077 195.593 1.00 68.38 340 GLU A N 1
ATOM 3753 C CA . GLU C 3 347 ? 260.117 322.470 196.396 1.00 68.38 340 GLU A CA 1
ATOM 3754 C C . GLU C 3 347 ? 260.658 321.472 197.408 1.00 68.38 340 GLU A C 1
ATOM 3755 O O . GLU C 3 347 ? 259.885 320.957 198.223 1.00 68.38 340 GLU A O 1
ATOM 3761 N N . VAL C 3 348 ? 261.956 321.189 197.373 1.00 65.99 341 VAL A N 1
ATOM 3762 C CA . VAL C 3 348 ? 262.598 320.269 198.301 1.00 65.99 341 VAL A CA 1
ATOM 3763 C C . VAL C 3 348 ? 263.536 321.006 199.248 1.00 65.99 341 VAL A C 1
ATOM 3764 O O . VAL C 3 348 ? 263.511 320.784 200.459 1.00 65.99 341 VAL A O 1
ATOM 3768 N N . PHE C 3 349 ? 264.372 321.896 198.711 1.00 65.59 342 PHE A N 1
ATOM 3769 C CA . PHE C 3 349 ? 265.313 322.627 199.551 1.00 65.59 342 PHE A CA 1
ATOM 3770 C C . PHE C 3 349 ? 264.674 323.838 200.216 1.00 65.59 342 PHE A C 1
ATOM 3771 O O . PHE C 3 349 ? 265.020 324.164 201.357 1.00 65.59 342 PHE A O 1
ATOM 3779 N N . ASN C 3 350 ? 263.752 324.512 199.535 1.00 66.59 343 ASN A N 1
ATOM 3780 C CA . ASN C 3 350 ? 263.106 325.716 200.052 1.00 66.59 343 ASN A CA 1
ATOM 3781 C C . ASN C 3 350 ? 261.644 325.380 200.326 1.00 66.59 343 ASN A C 1
ATOM 3782 O O . ASN C 3 350 ? 260.769 325.622 199.492 1.00 66.59 343 ASN A O 1
ATOM 3787 N N . ALA C 3 351 ? 261.381 324.835 201.509 1.00 66.26 344 ALA A N 1
ATOM 3788 C CA . ALA C 3 351 ? 260.037 324.469 201.923 1.00 66.26 344 ALA A CA 1
ATOM 3789 C C . ALA C 3 351 ? 259.765 325.037 203.307 1.00 66.26 344 ALA A C 1
ATOM 3790 O O . ALA C 3 351 ? 260.684 325.307 204.083 1.00 66.26 344 ALA A O 1
ATOM 3792 N N . THR C 3 352 ? 258.481 325.215 203.610 1.00 67.44 345 THR A N 1
ATOM 3793 C CA . THR C 3 352 ? 258.082 325.809 204.878 1.00 67.44 345 THR A CA 1
ATOM 3794 C C . THR C 3 352 ? 257.961 324.788 205.998 1.00 67.44 345 THR A C 1
ATOM 3795 O O . THR C 3 352 ? 258.162 325.138 207.167 1.00 67.44 345 THR A O 1
ATOM 3799 N N . THR C 3 353 ? 257.639 323.537 205.675 1.00 67.05 346 THR A N 1
ATOM 3800 C CA . THR C 3 353 ? 257.447 322.495 206.676 1.00 67.05 346 THR A CA 1
ATOM 3801 C C . THR C 3 353 ? 258.324 321.303 206.329 1.00 67.05 346 THR A C 1
ATOM 3802 O O . THR C 3 353 ? 258.137 320.675 205.283 1.00 67.05 346 THR A O 1
ATOM 3806 N N . PHE C 3 354 ? 259.278 320.999 207.203 1.00 62.11 347 PHE A N 1
ATOM 3807 C CA . PHE C 3 354 ? 260.093 319.798 207.098 1.00 62.11 347 PHE A CA 1
ATOM 3808 C C . PHE C 3 354 ? 259.594 318.773 208.105 1.00 62.11 347 PHE A C 1
ATOM 3809 O O . PHE C 3 354 ? 259.313 319.115 209.259 1.00 62.11 347 PHE A O 1
ATOM 3817 N N . ALA C 3 355 ? 259.480 317.522 207.668 1.00 61.32 348 ALA A N 1
ATOM 3818 C CA . ALA C 3 355 ? 258.962 316.475 208.530 1.00 61.32 348 ALA A CA 1
ATOM 3819 C C . ALA C 3 355 ? 259.972 316.125 209.622 1.00 61.32 348 ALA A C 1
ATOM 3820 O O . ALA C 3 355 ? 261.114 316.594 209.632 1.00 61.32 348 ALA A O 1
ATOM 3822 N N . SER C 3 356 ? 259.533 315.280 210.551 1.00 59.96 349 SER A N 1
ATOM 3823 C CA . SER C 3 356 ? 260.397 314.801 211.617 1.00 59.96 349 SER A CA 1
ATOM 3824 C C . SER C 3 356 ? 261.434 313.837 211.047 1.00 59.96 349 SER A C 1
ATOM 3825 O O . SER C 3 356 ? 261.521 313.616 209.838 1.00 59.96 349 SER A O 1
ATOM 3828 N N . VAL C 3 357 ? 262.244 313.255 211.930 1.00 58.44 350 VAL A N 1
ATOM 3829 C CA . VAL C 3 357 ? 263.301 312.376 211.444 1.00 58.44 350 VAL A CA 1
ATOM 3830 C C . VAL C 3 357 ? 262.771 310.973 211.169 1.00 58.44 350 VAL A C 1
ATOM 3831 O O . VAL C 3 357 ? 263.320 310.258 210.323 1.00 58.44 350 VAL A O 1
ATOM 3835 N N . TYR C 3 358 ? 261.705 310.553 211.853 1.00 59.25 351 TYR A N 1
ATOM 3836 C CA . TYR C 3 358 ? 261.121 309.251 211.558 1.00 59.25 351 TYR A CA 1
ATOM 3837 C C . TYR C 3 358 ? 260.202 309.293 210.345 1.00 59.25 351 TYR A C 1
ATOM 3838 O O . TYR C 3 358 ? 259.813 308.235 209.840 1.00 59.25 351 TYR A O 1
ATOM 3847 N N . ALA C 3 359 ? 259.850 310.484 209.872 1.00 61.44 352 ALA A N 1
ATOM 3848 C CA . ALA C 3 359 ? 259.208 310.659 208.580 1.00 61.44 352 ALA A CA 1
ATOM 3849 C C . ALA C 3 359 ? 260.225 311.185 207.571 1.00 61.44 352 ALA A C 1
ATOM 3850 O O . ALA C 3 359 ? 261.253 311.761 207.932 1.00 61.44 352 ALA A O 1
ATOM 3852 N N . TRP C 3 360 ? 259.937 310.976 206.301 1.00 62.59 353 TRP A N 1
ATOM 3853 C CA . TRP C 3 360 ? 260.934 311.335 205.297 1.00 62.59 353 TRP A CA 1
ATOM 3854 C C . TRP C 3 360 ? 260.426 312.317 204.254 1.00 62.59 353 TRP A C 1
ATOM 3855 O O . TRP C 3 360 ? 261.189 313.184 203.822 1.00 62.59 353 TRP A O 1
ATOM 3866 N N . ASN C 3 361 ? 259.167 312.200 203.837 1.00 67.11 354 ASN A N 1
ATOM 3867 C CA . ASN C 3 361 ? 258.624 312.999 202.740 1.00 67.11 354 ASN A CA 1
ATOM 3868 C C . ASN C 3 361 ? 259.481 312.842 201.486 1.00 67.11 354 ASN A C 1
ATOM 3869 O O . ASN C 3 361 ? 259.852 313.815 200.825 1.00 67.11 354 ASN A O 1
ATOM 3874 N N . ARG C 3 362 ? 259.802 311.590 201.168 1.00 65.04 355 ARG A N 1
ATOM 3875 C CA . ARG C 3 362 ? 260.622 311.290 200.002 1.00 65.04 355 ARG A CA 1
ATOM 3876 C C . ARG C 3 362 ? 259.899 311.693 198.723 1.00 65.04 355 ARG A C 1
ATOM 3877 O O . ARG C 3 362 ? 258.733 311.343 198.519 1.00 65.04 355 ARG A O 1
ATOM 3885 N N . LYS C 3 363 ? 260.595 312.431 197.862 1.00 67.19 356 LYS A N 1
ATOM 3886 C CA . LYS C 3 363 ? 260.043 312.914 196.605 1.00 67.19 356 LYS A CA 1
ATOM 3887 C C . LYS C 3 363 ? 260.822 312.308 195.449 1.00 67.19 356 LYS A C 1
ATOM 3888 O O . LYS C 3 363 ? 262.053 312.404 195.407 1.00 67.19 356 LYS A O 1
ATOM 3894 N N . ARG C 3 364 ? 260.106 311.686 194.516 1.00 66.91 357 ARG A N 1
ATOM 3895 C CA . ARG C 3 364 ? 260.726 311.062 193.350 1.00 66.91 357 ARG A CA 1
ATOM 3896 C C . ARG C 3 364 ? 261.005 312.137 192.311 1.00 66.91 357 ARG A C 1
ATOM 3897 O O . ARG C 3 364 ? 260.114 312.540 191.560 1.00 66.91 357 ARG A O 1
ATOM 3905 N N . ILE C 3 365 ? 262.248 312.609 192.264 1.00 65.82 358 ILE A N 1
ATOM 3906 C CA . ILE C 3 365 ? 262.676 313.569 191.250 1.00 65.82 358 ILE A CA 1
ATOM 3907 C C . ILE C 3 365 ? 262.839 312.791 189.947 1.00 65.82 358 ILE A C 1
ATOM 3908 O O . ILE C 3 365 ? 263.849 312.118 189.737 1.00 65.82 358 ILE A O 1
ATOM 3913 N N . SER C 3 366 ? 261.841 312.872 189.070 1.00 67.67 359 SER A N 1
ATOM 3914 C CA . SER C 3 366 ? 261.852 312.090 187.843 1.00 67.67 359 SER A CA 1
ATOM 3915 C C . SER C 3 366 ? 261.054 312.809 186.767 1.00 67.67 359 SER A C 1
ATOM 3916 O O . SER C 3 366 ? 260.303 313.748 187.044 1.00 67.67 359 SER A O 1
ATOM 3919 N N . ASN C 3 367 ? 261.239 312.351 185.527 1.00 67.31 360 ASN A N 1
ATOM 3920 C CA . ASN C 3 367 ? 260.524 312.866 184.357 1.00 67.31 360 ASN A CA 1
ATOM 3921 C C . ASN C 3 367 ? 260.805 314.346 184.116 1.00 67.31 360 ASN A C 1
ATOM 3922 O O . ASN C 3 367 ? 260.022 315.035 183.459 1.00 67.31 360 ASN A O 1
ATOM 3927 N N . CYS C 3 368 ? 261.925 314.846 184.631 1.00 66.39 361 CYS A N 1
ATOM 3928 C CA . CYS C 3 368 ? 262.283 316.247 184.468 1.00 66.39 361 CYS A CA 1
ATOM 3929 C C . CYS C 3 368 ? 263.796 316.369 184.380 1.00 66.39 361 CYS A C 1
ATOM 3930 O O . CYS C 3 368 ? 264.523 315.635 185.054 1.00 66.39 361 CYS A O 1
ATOM 3933 N N . VAL C 3 369 ? 264.261 317.294 183.542 1.00 63.29 362 VAL A N 1
ATOM 3934 C CA . VAL C 3 369 ? 265.692 317.536 183.411 1.00 63.29 362 VAL A CA 1
ATOM 3935 C C . VAL C 3 369 ? 266.220 318.140 184.704 1.00 63.29 362 VAL A C 1
ATOM 3936 O O . VAL C 3 369 ? 265.696 319.144 185.201 1.00 63.29 362 VAL A O 1
ATOM 3940 N N . ALA C 3 370 ? 267.261 317.526 185.257 1.00 68.07 363 ALA A N 1
ATOM 3941 C CA . ALA C 3 370 ? 267.821 317.929 186.539 1.00 68.07 363 ALA A CA 1
ATOM 3942 C C . ALA C 3 370 ? 269.046 318.804 186.309 1.00 68.07 363 ALA A C 1
ATOM 3943 O O . ALA C 3 370 ? 270.012 318.372 185.671 1.00 68.07 363 ALA A O 1
ATOM 3945 N N . ASP C 3 371 ? 269.001 320.027 186.827 1.00 70.72 364 ASP A N 1
ATOM 3946 C CA . ASP C 3 371 ? 270.130 320.949 186.792 1.00 70.72 364 ASP A CA 1
ATOM 3947 C C . ASP C 3 371 ? 270.653 321.084 188.216 1.00 70.72 364 ASP A C 1
ATOM 3948 O O . ASP C 3 371 ? 270.069 321.806 189.031 1.00 70.72 364 ASP A O 1
ATOM 3953 N N . TYR C 3 372 ? 271.754 320.391 188.513 1.00 71.33 365 TYR A N 1
ATOM 3954 C CA . TYR C 3 372 ? 272.312 320.341 189.859 1.00 71.33 365 TYR A CA 1
ATOM 3955 C C . TYR C 3 372 ? 273.055 321.615 190.239 1.00 71.33 365 TYR A C 1
ATOM 3956 O O . TYR C 3 372 ? 273.723 321.650 191.281 1.00 71.33 365 TYR A O 1
ATOM 3965 N N . SER C 3 373 ? 272.965 322.661 189.421 1.00 71.39 366 SER A N 1
ATOM 3966 C CA . SER C 3 373 ? 273.526 323.958 189.764 1.00 71.39 366 SER A CA 1
ATOM 3967 C C . SER C 3 373 ? 272.527 324.869 190.459 1.00 71.39 366 SER A C 1
ATOM 3968 O O . SER C 3 373 ? 272.920 325.935 190.944 1.00 71.39 366 SER A O 1
ATOM 3971 N N . VAL C 3 374 ? 271.253 324.481 190.519 1.00 72.07 367 VAL A N 1
ATOM 3972 C CA . VAL C 3 374 ? 270.255 325.303 191.192 1.00 72.07 367 VAL A CA 1
ATOM 3973 C C . VAL C 3 374 ? 270.286 325.073 192.699 1.00 72.07 367 VAL A C 1
ATOM 3974 O O . VAL C 3 374 ? 269.795 325.908 193.467 1.00 72.07 367 VAL A O 1
ATOM 3978 N N . ILE C 3 375 ? 270.866 323.957 193.149 1.00 71.48 368 ILE A N 1
ATOM 3979 C CA . ILE C 3 375 ? 270.906 323.670 194.580 1.00 71.48 368 ILE A CA 1
ATOM 3980 C C . ILE C 3 375 ? 271.833 324.637 195.302 1.00 71.48 368 ILE A C 1
ATOM 3981 O O . ILE C 3 375 ? 271.677 324.875 196.506 1.00 71.48 368 ILE A O 1
ATOM 3986 N N . TYR C 3 376 ? 272.802 325.211 194.592 1.00 71.96 369 TYR A N 1
ATOM 3987 C CA . TYR C 3 376 ? 273.749 326.139 195.195 1.00 71.96 369 TYR A CA 1
ATOM 3988 C C . TYR C 3 376 ? 273.181 327.540 195.372 1.00 71.96 369 TYR A C 1
ATOM 3989 O O . TYR C 3 376 ? 273.856 328.391 195.962 1.00 71.96 369 TYR A O 1
ATOM 3998 N N . ASN C 3 377 ? 271.969 327.802 194.885 1.00 73.46 370 ASN A N 1
ATOM 3999 C CA . ASN C 3 377 ? 271.362 329.120 194.985 1.00 73.46 370 ASN A CA 1
ATOM 4000 C C . ASN C 3 377 ? 270.207 329.183 195.973 1.00 73.46 370 ASN A C 1
ATOM 4001 O O . ASN C 3 377 ? 269.514 330.205 196.022 1.00 73.46 370 ASN A O 1
ATOM 4006 N N . PHE C 3 378 ? 269.979 328.126 196.755 1.00 72.44 371 PHE A N 1
ATOM 4007 C CA . PHE C 3 378 ? 268.853 328.127 197.682 1.00 72.44 371 PHE A CA 1
ATOM 4008 C C . PHE C 3 378 ? 269.237 328.692 199.042 1.00 72.44 371 PHE A C 1
ATOM 4009 O O . PHE C 3 378 ? 268.541 329.571 199.563 1.00 72.44 371 PHE A O 1
ATOM 4017 N N . ALA C 3 379 ? 270.333 328.214 199.627 1.00 70.86 372 ALA A N 1
ATOM 4018 C CA . ALA C 3 379 ? 270.731 328.650 200.958 1.00 70.86 372 ALA A CA 1
ATOM 4019 C C . ALA C 3 379 ? 272.201 328.337 201.204 1.00 70.86 372 ALA A C 1
ATOM 4020 O O . ALA C 3 379 ? 272.762 327.446 200.554 1.00 70.86 372 ALA A O 1
ATOM 4022 N N . PRO C 3 380 ? 272.864 329.047 202.121 1.00 69.31 373 PRO A N 1
ATOM 4023 C CA . PRO C 3 380 ? 274.244 328.692 202.483 1.00 69.31 373 PRO A CA 1
ATOM 4024 C C . PRO C 3 380 ? 274.266 327.384 203.261 1.00 69.31 373 PRO A C 1
ATOM 4025 O O . PRO C 3 380 ? 273.728 327.296 204.367 1.00 69.31 373 PRO A O 1
ATOM 4029 N N . PHE C 3 381 ? 274.889 326.368 202.678 1.00 65.88 374 PHE A N 1
ATOM 4030 C CA . PHE C 3 381 ? 274.934 325.043 203.273 1.00 65.88 374 PHE A CA 1
ATOM 4031 C C . PHE C 3 381 ? 276.080 324.935 204.271 1.00 65.88 374 PHE A C 1
ATOM 4032 O O . PHE C 3 381 ? 277.080 325.652 204.191 1.00 65.88 374 PHE A O 1
ATOM 4040 N N . PHE C 3 382 ? 275.918 324.019 205.226 1.00 62.93 375 PHE A N 1
ATOM 4041 C CA . PHE C 3 382 ? 276.961 323.716 206.193 1.00 62.93 375 PHE A CA 1
ATOM 4042 C C . PHE C 3 382 ? 277.615 322.362 205.978 1.00 62.93 375 PHE A C 1
ATOM 4043 O O . PHE C 3 382 ? 278.740 322.162 206.447 1.00 62.93 375 PHE A O 1
ATOM 4051 N N . ALA C 3 383 ? 276.954 321.435 205.290 1.00 62.60 376 ALA A N 1
ATOM 4052 C CA . ALA C 3 383 ? 277.517 320.125 204.999 1.00 62.60 376 ALA A CA 1
ATOM 4053 C C . ALA C 3 383 ? 277.112 319.719 203.593 1.00 62.60 376 ALA A C 1
ATOM 4054 O O . ALA C 3 383 ? 275.931 319.791 203.240 1.00 62.60 376 ALA A O 1
ATOM 4056 N N . PHE C 3 384 ? 278.091 319.295 202.795 1.00 65.13 377 PHE A N 1
ATOM 4057 C CA . PHE C 3 384 ? 277.838 318.869 201.418 1.00 65.13 377 PHE A CA 1
ATOM 4058 C C . PHE C 3 384 ? 278.847 317.763 201.105 1.00 65.13 377 PHE A C 1
ATOM 4059 O O . PHE C 3 384 ? 279.984 318.036 200.716 1.00 65.13 377 PHE A O 1
ATOM 4067 N N . LYS C 3 385 ? 278.415 316.517 201.282 1.00 64.17 378 LYS A N 1
ATOM 4068 C CA . LYS C 3 385 ? 279.269 315.350 201.092 1.00 64.17 378 LYS A CA 1
ATOM 4069 C C . LYS C 3 385 ? 278.604 314.422 200.086 1.00 64.17 378 LYS A C 1
ATOM 4070 O O . LYS C 3 385 ? 277.546 313.849 200.367 1.00 64.17 378 LYS A O 1
ATOM 4076 N N . CYS C 3 386 ? 279.224 314.272 198.918 1.00 65.71 379 CYS A N 1
ATOM 4077 C CA . CYS C 3 386 ? 278.712 313.406 197.858 1.00 65.71 379 CYS A CA 1
ATOM 4078 C C . CYS C 3 386 ? 279.473 312.086 197.922 1.00 65.71 379 CYS A C 1
ATOM 4079 O O . CYS C 3 386 ? 280.647 312.004 197.564 1.00 65.71 379 CYS A O 1
ATOM 4082 N N . TYR C 3 387 ? 278.787 311.045 198.386 1.00 64.53 380 TYR A N 1
ATOM 4083 C CA . TYR C 3 387 ? 279.373 309.713 198.506 1.00 64.53 380 TYR A CA 1
ATOM 4084 C C . TYR C 3 387 ? 279.227 308.992 197.173 1.00 64.53 380 TYR A C 1
ATOM 4085 O O . TYR C 3 387 ? 278.126 308.598 196.784 1.00 64.53 380 TYR A O 1
ATOM 4094 N N . GLY C 3 388 ? 280.339 308.819 196.466 1.00 66.93 381 GLY A N 1
ATOM 4095 C CA . GLY C 3 388 ? 280.333 308.054 195.235 1.00 66.93 381 GLY A CA 1
ATOM 4096 C C . GLY C 3 388 ? 280.405 308.894 193.978 1.00 66.93 381 GLY A C 1
ATOM 4097 O O . GLY C 3 388 ? 281.100 308.534 193.024 1.00 66.93 381 GLY A O 1
ATOM 4098 N N . VAL C 3 389 ? 279.691 310.017 193.962 1.00 67.96 382 VAL A N 1
ATOM 4099 C CA . VAL C 3 389 ? 279.645 310.881 192.789 1.00 67.96 382 VAL A CA 1
ATOM 4100 C C . VAL C 3 389 ? 280.390 312.175 193.082 1.00 67.96 382 VAL A C 1
ATOM 4101 O O . VAL C 3 389 ? 280.801 312.424 194.220 1.00 67.96 382 VAL A O 1
ATOM 4105 N N . SER C 3 390 ? 280.574 313.002 192.055 1.00 72.25 383 SER A N 1
ATOM 4106 C CA . SER C 3 390 ? 281.225 314.290 192.198 1.00 72.25 383 SER A CA 1
ATOM 4107 C C . SER C 3 390 ? 280.223 315.417 191.985 1.00 72.25 383 SER A C 1
ATOM 4108 O O . SER C 3 390 ? 279.393 315.343 191.071 1.00 72.25 383 SER A O 1
ATOM 4111 N N . PRO C 3 391 ? 280.270 316.464 192.810 1.00 73.55 384 PRO A N 1
ATOM 4112 C CA . PRO C 3 391 ? 279.293 317.557 192.668 1.00 73.55 384 PRO A CA 1
ATOM 4113 C C . PRO C 3 391 ? 279.356 318.256 191.323 1.00 73.55 384 PRO A C 1
ATOM 4114 O O . PRO C 3 391 ? 278.317 318.691 190.809 1.00 73.55 384 PRO A O 1
ATOM 4118 N N . THR C 3 392 ? 280.544 318.377 190.733 1.00 74.71 385 THR A N 1
ATOM 4119 C CA . THR C 3 392 ? 280.681 318.993 189.420 1.00 74.71 385 THR A CA 1
ATOM 4120 C C . THR C 3 392 ? 280.244 318.058 188.300 1.00 74.71 385 THR A C 1
ATOM 4121 O O . THR C 3 392 ? 279.589 318.495 187.348 1.00 74.71 385 THR A O 1
ATOM 4125 N N . LYS C 3 393 ? 280.593 316.774 188.398 1.00 73.68 386 LYS A N 1
ATOM 4126 C CA . LYS C 3 393 ? 280.228 315.809 187.370 1.00 73.68 386 LYS A CA 1
ATOM 4127 C C . LYS C 3 393 ? 278.808 315.282 187.526 1.00 73.68 386 LYS A C 1
ATOM 4128 O O . LYS C 3 393 ? 278.402 314.414 186.746 1.00 73.68 386 LYS A O 1
ATOM 4134 N N . LEU C 3 394 ? 278.052 315.772 188.511 1.00 73.05 387 LEU A N 1
ATOM 4135 C CA . LEU C 3 394 ? 276.647 315.392 188.625 1.00 73.05 387 LEU A CA 1
ATOM 4136 C C . LEU C 3 394 ? 275.849 315.816 187.398 1.00 73.05 387 LEU A C 1
ATOM 4137 O O . LEU C 3 394 ? 274.840 315.189 187.055 1.00 73.05 387 LEU A O 1
ATOM 4142 N N . ASN C 3 395 ? 276.286 316.882 186.722 1.00 71.96 388 ASN A N 1
ATOM 4143 C CA . ASN C 3 395 ? 275.490 317.449 185.639 1.00 71.96 388 ASN A CA 1
ATOM 4144 C C . ASN C 3 395 ? 275.507 316.578 184.390 1.00 71.96 388 ASN A C 1
ATOM 4145 O O . ASN C 3 395 ? 274.551 316.607 183.610 1.00 71.96 388 ASN A O 1
ATOM 4150 N N . ASP C 3 396 ? 276.567 315.807 184.176 1.00 73.57 389 ASP A N 1
ATOM 4151 C CA . ASP C 3 396 ? 276.718 315.004 182.967 1.00 73.57 389 ASP A CA 1
ATOM 4152 C C . ASP C 3 396 ? 276.575 313.512 183.255 1.00 73.57 389 ASP A C 1
ATOM 4153 O O . ASP C 3 396 ? 277.297 312.684 182.699 1.00 73.57 389 ASP A O 1
ATOM 4158 N N . LEU C 3 397 ? 275.638 313.156 184.130 1.00 70.91 390 LEU A N 1
ATOM 4159 C CA . LEU C 3 397 ? 275.354 311.766 184.450 1.00 70.91 390 LEU A CA 1
ATOM 4160 C C . LEU C 3 397 ? 273.854 311.524 184.378 1.00 70.91 390 LEU A C 1
ATOM 4161 O O . LEU C 3 397 ? 273.051 312.395 184.721 1.00 70.91 390 LEU A O 1
ATOM 4166 N N . CYS C 3 398 ? 273.485 310.330 183.921 1.00 70.40 391 CYS A N 1
ATOM 4167 C CA . CYS C 3 398 ? 272.092 309.925 183.796 1.00 70.40 391 CYS A CA 1
ATOM 4168 C C . CYS C 3 398 ? 271.788 308.851 184.828 1.00 70.40 391 CYS A C 1
ATOM 4169 O O . CYS C 3 398 ? 272.645 308.014 185.130 1.00 70.40 391 CYS A O 1
ATOM 4172 N N . PHE C 3 399 ? 270.573 308.878 185.364 1.00 68.62 392 PHE A N 1
ATOM 4173 C CA . PHE C 3 399 ? 270.113 307.895 186.330 1.00 68.62 392 PHE A CA 1
ATOM 4174 C C . PHE C 3 399 ? 268.684 307.482 186.006 1.00 68.62 392 PHE A C 1
ATOM 4175 O O . PHE C 3 399 ? 267.973 308.157 185.257 1.00 68.62 392 PHE A O 1
ATOM 4183 N N . THR C 3 400 ? 268.267 306.357 186.581 1.00 69.61 393 THR A N 1
ATOM 4184 C CA . THR C 3 400 ? 266.911 305.863 186.392 1.00 69.61 393 THR A CA 1
ATOM 4185 C C . THR C 3 400 ? 265.924 306.441 187.394 1.00 69.61 393 THR A C 1
ATOM 4186 O O . THR C 3 400 ? 264.723 306.478 187.103 1.00 69.61 393 THR A O 1
ATOM 4190 N N . ASN C 3 401 ? 266.394 306.895 188.555 1.00 67.13 394 ASN A N 1
ATOM 4191 C CA . ASN C 3 401 ? 265.517 307.480 189.561 1.00 67.13 394 ASN A CA 1
ATOM 4192 C C . ASN C 3 401 ? 266.329 308.248 190.596 1.00 67.13 394 ASN A C 1
ATOM 4193 O O . ASN C 3 401 ? 267.327 307.737 191.114 1.00 67.13 394 ASN A O 1
ATOM 4198 N N . VAL C 3 402 ? 265.910 309.473 190.902 1.00 64.44 395 VAL A N 1
ATOM 4199 C CA . VAL C 3 402 ? 266.560 310.315 191.897 1.00 64.44 395 VAL A CA 1
ATOM 4200 C C . VAL C 3 402 ? 265.550 310.620 192.993 1.00 64.44 395 VAL A C 1
ATOM 4201 O O . VAL C 3 402 ? 264.446 311.097 192.710 1.00 64.44 395 VAL A O 1
ATOM 4205 N N . TYR C 3 403 ? 265.928 310.346 194.238 1.00 64.37 396 TYR A N 1
ATOM 4206 C CA . TYR C 3 403 ? 265.068 310.582 195.385 1.00 64.37 396 TYR A CA 1
ATOM 4207 C C . TYR C 3 403 ? 265.647 311.696 196.245 1.00 64.37 396 TYR A C 1
ATOM 4208 O O . TYR C 3 403 ? 266.856 311.945 196.237 1.00 64.37 396 TYR A O 1
ATOM 4217 N N . ALA C 3 404 ? 264.770 312.366 196.990 1.00 63.67 397 ALA A N 1
ATOM 4218 C CA . ALA C 3 404 ? 265.165 313.484 197.846 1.00 63.67 397 ALA A CA 1
ATOM 4219 C C . ALA C 3 404 ? 264.317 313.431 199.112 1.00 63.67 397 ALA A C 1
ATOM 4220 O O . ALA C 3 404 ? 263.158 313.854 199.107 1.00 63.67 397 ALA A O 1
ATOM 4222 N N . ASP C 3 405 ? 264.898 312.917 200.190 1.00 62.47 398 ASP A N 1
ATOM 4223 C CA . ASP C 3 405 ? 264.230 312.839 201.479 1.00 62.47 398 ASP A CA 1
ATOM 4224 C C . ASP C 3 405 ? 264.774 313.911 202.415 1.00 62.47 398 ASP A C 1
ATOM 4225 O O . ASP C 3 405 ? 265.968 314.220 202.408 1.00 62.47 398 ASP A O 1
ATOM 4230 N N . SER C 3 406 ? 263.883 314.475 203.224 1.00 61.40 399 SER A N 1
ATOM 4231 C CA . SER C 3 406 ? 264.215 315.598 204.084 1.00 61.40 399 SER A CA 1
ATOM 4232 C C . SER C 3 406 ? 263.702 315.350 205.495 1.00 61.40 399 SER A C 1
ATOM 4233 O O . SER C 3 406 ? 262.681 314.687 205.695 1.00 61.40 399 SER A O 1
ATOM 4236 N N . PHE C 3 407 ? 264.420 315.903 206.470 1.00 59.58 400 PHE A N 1
ATOM 4237 C CA . PHE C 3 407 ? 264.090 315.745 207.879 1.00 59.58 400 PHE A CA 1
ATOM 4238 C C . PHE C 3 407 ? 264.938 316.710 208.693 1.00 59.58 400 PHE A C 1
ATOM 4239 O O . PHE C 3 407 ? 266.033 317.094 208.274 1.00 59.58 400 PHE A O 1
ATOM 4247 N N . VAL C 3 408 ? 264.420 317.094 209.855 1.00 59.38 401 VAL A N 1
ATOM 4248 C CA . VAL C 3 408 ? 265.142 317.954 210.785 1.00 59.38 401 VAL A CA 1
ATOM 4249 C C . VAL C 3 408 ? 265.835 317.081 211.820 1.00 59.38 401 VAL A C 1
ATOM 4250 O O . VAL C 3 408 ? 265.215 316.187 212.408 1.00 59.38 401 VAL A O 1
ATOM 4254 N N . ILE C 3 409 ? 267.123 317.338 212.044 1.00 60.09 402 ILE A N 1
ATOM 4255 C CA . ILE C 3 409 ? 267.947 316.540 212.943 1.00 60.09 402 ILE A CA 1
ATOM 4256 C C . ILE C 3 409 ? 268.773 317.484 213.809 1.00 60.09 402 ILE A C 1
ATOM 4257 O O . ILE C 3 409 ? 268.963 318.657 213.486 1.00 60.09 402 ILE A O 1
ATOM 4262 N N . ARG C 3 410 ? 269.256 316.956 214.930 1.00 62.04 403 ARG A N 1
ATOM 4263 C CA . ARG C 3 410 ? 270.060 317.730 215.859 1.00 62.04 403 ARG A CA 1
ATOM 4264 C C . ARG C 3 410 ? 271.454 317.974 215.282 1.00 62.04 403 ARG A C 1
ATOM 4265 O O . ARG C 3 410 ? 271.923 317.262 214.390 1.00 62.04 403 ARG A O 1
ATOM 4273 N N . GLY C 3 411 ? 272.121 319.004 215.806 1.00 62.64 404 GLY A N 1
ATOM 4274 C CA . GLY C 3 411 ? 273.459 319.336 215.350 1.00 62.64 404 GLY A CA 1
ATOM 4275 C C . GLY C 3 411 ? 274.494 318.273 215.644 1.00 62.64 404 GLY A C 1
ATOM 4276 O O . GLY C 3 411 ? 275.339 317.993 214.787 1.00 62.64 404 GLY A O 1
ATOM 4277 N N . ASN C 3 412 ? 274.449 317.673 216.831 1.00 64.37 405 ASN A N 1
ATOM 4278 C CA . ASN C 3 412 ? 275.362 316.598 217.191 1.00 64.37 405 ASN A CA 1
ATOM 4279 C C . ASN C 3 412 ? 275.062 315.296 216.464 1.00 64.37 405 ASN A C 1
ATOM 4280 O O . ASN C 3 412 ? 275.783 314.313 216.664 1.00 64.37 405 ASN A O 1
ATOM 4285 N N . GLU C 3 413 ? 274.026 315.265 215.629 1.00 63.39 406 GLU A N 1
ATOM 4286 C CA . GLU C 3 413 ? 273.595 314.049 214.959 1.00 63.39 406 GLU A CA 1
ATOM 4287 C C . GLU C 3 413 ? 273.749 314.113 213.447 1.00 63.39 406 GLU A C 1
ATOM 4288 O O . GLU C 3 413 ? 273.349 313.169 212.758 1.00 63.39 406 GLU A O 1
ATOM 4294 N N . VAL C 3 414 ? 274.315 315.196 212.910 1.00 62.09 407 VAL A N 1
ATOM 4295 C CA . VAL C 3 414 ? 274.546 315.267 211.472 1.00 62.09 407 VAL A CA 1
ATOM 4296 C C . VAL C 3 414 ? 275.663 314.317 211.062 1.00 62.09 407 VAL A C 1
ATOM 4297 O O . VAL C 3 414 ? 275.679 313.814 209.932 1.00 62.09 407 VAL A O 1
ATOM 4301 N N . SER C 3 415 ? 276.605 314.044 211.967 1.00 62.28 408 SER A N 1
ATOM 4302 C CA . SER C 3 415 ? 277.701 313.131 211.667 1.00 62.28 408 SER A CA 1
ATOM 4303 C C . SER C 3 415 ? 277.243 311.689 211.512 1.00 62.28 408 SER A C 1
ATOM 4304 O O . SER C 3 415 ? 278.006 310.871 210.988 1.00 62.28 408 SER A O 1
ATOM 4307 N N . GLN C 3 416 ? 276.030 311.357 211.949 1.00 63.58 409 GLN A N 1
ATOM 4308 C CA . GLN C 3 416 ? 275.506 310.005 211.820 1.00 63.58 409 GLN A CA 1
ATOM 4309 C C . GLN C 3 416 ? 274.877 309.737 210.461 1.00 63.58 409 GLN A C 1
ATOM 4310 O O . GLN C 3 416 ? 274.576 308.579 210.154 1.00 63.58 409 GLN A O 1
ATOM 4316 N N . ILE C 3 417 ? 274.670 310.768 209.648 1.00 63.07 410 ILE A N 1
ATOM 4317 C CA . ILE C 3 417 ? 274.083 310.590 208.310 1.00 63.07 410 ILE A CA 1
ATOM 4318 C C . ILE C 3 417 ? 275.255 310.347 207.366 1.00 63.07 410 ILE A C 1
ATOM 4319 O O . ILE C 3 417 ? 275.780 311.250 206.711 1.00 63.07 410 ILE A O 1
ATOM 4324 N N . ALA C 3 418 ? 275.675 309.086 207.295 1.00 64.01 411 ALA A N 1
ATOM 4325 C CA . ALA C 3 418 ? 276.812 308.684 206.480 1.00 64.01 411 ALA A CA 1
ATOM 4326 C C . ALA C 3 418 ? 276.745 307.180 206.282 1.00 64.01 411 ALA A C 1
ATOM 4327 O O . ALA C 3 418 ? 276.201 306.473 207.139 1.00 64.01 411 ALA A O 1
ATOM 4329 N N . PRO C 3 419 ? 277.270 306.662 205.173 1.00 64.35 412 PRO A N 1
ATOM 4330 C CA . PRO C 3 419 ? 277.219 305.211 204.938 1.00 64.35 412 PRO A CA 1
ATOM 4331 C C . PRO C 3 419 ? 278.023 304.450 205.980 1.00 64.35 412 PRO A C 1
ATOM 4332 O O . PRO C 3 419 ? 279.225 304.665 206.144 1.00 64.35 412 PRO A O 1
ATOM 4336 N N . GLY C 3 420 ? 277.343 303.553 206.690 1.00 65.36 413 GLY A N 1
ATOM 4337 C CA . GLY C 3 420 ? 277.994 302.721 207.684 1.00 65.36 413 GLY A CA 1
ATOM 4338 C C . GLY C 3 420 ? 278.302 303.450 208.974 1.00 65.36 413 GLY A C 1
ATOM 4339 O O . GLY C 3 420 ? 279.445 303.447 209.438 1.00 65.36 413 GLY A O 1
ATOM 4340 N N . GLN C 3 421 ? 277.289 304.078 209.565 1.00 65.77 414 GLN A N 1
ATOM 4341 C CA . GLN C 3 421 ? 277.450 304.835 210.796 1.00 65.77 414 GLN A CA 1
ATOM 4342 C C . GLN C 3 421 ? 276.437 304.355 211.823 1.00 65.77 414 GLN A C 1
ATOM 4343 O O . GLN C 3 421 ? 275.270 304.123 211.494 1.00 65.77 414 GLN A O 1
ATOM 4349 N N . THR C 3 422 ? 276.888 304.206 213.064 1.00 64.68 415 THR A N 1
ATOM 4350 C CA . THR C 3 422 ? 276.044 303.752 214.158 1.00 64.68 415 THR A CA 1
ATOM 4351 C C . THR C 3 422 ? 275.724 304.912 215.090 1.00 64.68 415 THR A C 1
ATOM 4352 O O . THR C 3 422 ? 276.529 305.830 215.269 1.00 64.68 415 THR A O 1
ATOM 4356 N N . GLY C 3 423 ? 274.546 304.860 215.682 1.00 62.11 416 GLY A N 1
ATOM 4357 C CA . GLY C 3 423 ? 274.101 305.907 216.580 1.00 62.11 416 GLY A CA 1
ATOM 4358 C C . GLY C 3 423 ? 272.604 305.825 216.790 1.00 62.11 416 GLY A C 1
ATOM 4359 O O . GLY C 3 423 ? 271.928 304.927 216.298 1.00 62.11 416 GLY A O 1
ATOM 4360 N N . ASN C 3 424 ? 272.097 306.802 217.544 1.00 60.61 417 ASN A N 1
ATOM 4361 C CA . ASN C 3 424 ? 270.673 306.833 217.859 1.00 60.61 417 ASN A CA 1
ATOM 4362 C C . ASN C 3 424 ? 269.843 307.145 216.621 1.00 60.61 417 ASN A C 1
ATOM 4363 O O . ASN C 3 424 ? 268.767 306.571 216.418 1.00 60.61 417 ASN A O 1
ATOM 4368 N N . ILE C 3 425 ? 270.330 308.053 215.778 1.00 60.61 418 ILE A N 1
ATOM 4369 C CA . ILE C 3 425 ? 269.577 308.511 214.617 1.00 60.61 418 ILE A CA 1
ATOM 4370 C C . ILE C 3 425 ? 270.212 307.933 213.360 1.00 60.61 418 ILE A C 1
ATOM 4371 O O . ILE C 3 425 ? 270.109 308.506 212.271 1.00 60.61 418 ILE A O 1
ATOM 4376 N N . ALA C 3 426 ? 270.882 306.793 213.508 1.00 61.43 419 ALA A N 1
ATOM 4377 C CA . ALA C 3 426 ? 271.508 306.127 212.375 1.00 61.43 419 ALA A CA 1
ATOM 4378 C C . ALA C 3 426 ? 271.207 304.637 212.412 1.00 61.43 419 ALA A C 1
ATOM 4379 O O . ALA C 3 426 ? 271.615 303.892 211.516 1.00 61.43 419 ALA A O 1
ATOM 4381 N N . ASP C 3 427 ? 270.488 304.198 213.443 1.00 62.33 420 ASP A N 1
ATOM 4382 C CA . ASP C 3 427 ? 270.151 302.790 213.600 1.00 62.33 420 ASP A CA 1
ATOM 4383 C C . ASP C 3 427 ? 268.665 302.615 213.879 1.00 62.33 420 ASP A C 1
ATOM 4384 O O . ASP C 3 427 ? 268.143 301.498 213.808 1.00 62.33 420 ASP A O 1
ATOM 4389 N N . TYR C 3 428 ? 267.973 303.712 214.200 1.00 60.67 421 TYR A N 1
ATOM 4390 C CA . TYR C 3 428 ? 266.560 303.620 214.545 1.00 60.67 421 TYR A CA 1
ATOM 4391 C C . TYR C 3 428 ? 265.707 304.671 213.840 1.00 60.67 421 TYR A C 1
ATOM 4392 O O . TYR C 3 428 ? 264.480 304.660 213.994 1.00 60.67 421 TYR A O 1
ATOM 4401 N N . ASN C 3 429 ? 266.312 305.581 213.076 1.00 60.39 422 ASN A N 1
ATOM 4402 C CA . ASN C 3 429 ? 265.542 306.613 212.392 1.00 60.39 422 ASN A CA 1
ATOM 4403 C C . ASN C 3 429 ? 265.854 306.666 210.901 1.00 60.39 422 ASN A C 1
ATOM 4404 O O . ASN C 3 429 ? 264.954 306.885 210.084 1.00 60.39 422 ASN A O 1
ATOM 4409 N N . TYR C 3 430 ? 267.119 306.469 210.536 1.00 61.00 423 TYR A N 1
ATOM 4410 C CA . TYR C 3 430 ? 267.553 306.551 209.143 1.00 61.00 423 TYR A CA 1
ATOM 4411 C C . TYR C 3 430 ? 268.861 305.786 209.008 1.00 61.00 423 TYR A C 1
ATOM 4412 O O . TYR C 3 430 ? 269.868 306.164 209.614 1.00 61.00 423 TYR A O 1
ATOM 4421 N N . LYS C 3 431 ? 268.849 304.723 208.210 1.00 62.08 424 LYS A N 1
ATOM 4422 C CA . LYS C 3 431 ? 270.028 303.903 207.955 1.00 62.08 424 LYS A CA 1
ATOM 4423 C C . LYS C 3 431 ? 270.416 304.062 206.491 1.00 62.08 424 LYS A C 1
ATOM 4424 O O . LYS C 3 431 ? 269.678 303.634 205.597 1.00 62.08 424 LYS A O 1
ATOM 4430 N N . LEU C 3 432 ? 271.568 304.680 206.247 1.00 62.78 425 LEU A N 1
ATOM 4431 C CA . LEU C 3 432 ? 272.032 304.760 204.869 1.00 62.78 425 LEU A CA 1
ATOM 4432 C C . LEU C 3 432 ? 272.796 303.493 204.497 1.00 62.78 425 LEU A C 1
ATOM 4433 O O . LEU C 3 432 ? 273.569 302.975 205.308 1.00 62.78 425 LEU A O 1
ATOM 4438 N N . PRO C 3 433 ? 272.596 302.975 203.288 1.00 63.77 426 PRO A N 1
ATOM 4439 C CA . PRO C 3 433 ? 273.300 301.754 202.889 1.00 63.77 426 PRO A CA 1
ATOM 4440 C C . PRO C 3 433 ? 274.791 301.997 202.724 1.00 63.77 426 PRO A C 1
ATOM 4441 O O . PRO C 3 433 ? 275.236 303.099 202.394 1.00 63.77 426 PRO A O 1
ATOM 4445 N N . ASP C 3 434 ? 275.569 300.939 202.962 1.00 66.46 427 ASP A N 1
ATOM 4446 C CA . ASP C 3 434 ? 277.019 301.025 202.843 1.00 66.46 427 ASP A CA 1
ATOM 4447 C C . ASP C 3 434 ? 277.485 301.205 201.405 1.00 66.46 427 ASP A C 1
ATOM 4448 O O . ASP C 3 434 ? 278.655 301.538 201.189 1.00 66.46 427 ASP A O 1
ATOM 4453 N N . ASP C 3 435 ? 276.609 300.994 200.426 1.00 66.84 428 ASP A N 1
ATOM 4454 C CA . ASP C 3 435 ? 276.908 301.214 199.016 1.00 66.84 428 ASP A CA 1
ATOM 4455 C C . ASP C 3 435 ? 276.166 302.440 198.494 1.00 66.84 428 ASP A C 1
ATOM 4456 O O . ASP C 3 435 ? 275.675 302.460 197.364 1.00 66.84 428 ASP A O 1
ATOM 4461 N N . PHE C 3 436 ? 276.080 303.475 199.324 1.00 63.95 429 PHE A N 1
ATOM 4462 C CA . PHE C 3 436 ? 275.294 304.654 198.990 1.00 63.95 429 PHE A CA 1
ATOM 4463 C C . PHE C 3 436 ? 275.993 305.479 197.919 1.00 63.95 429 PHE A C 1
ATOM 4464 O O . PHE C 3 436 ? 277.185 305.783 198.030 1.00 63.95 429 PHE A O 1
ATOM 4472 N N . THR C 3 437 ? 275.247 305.840 196.878 1.00 64.13 430 THR A N 1
ATOM 4473 C CA . THR C 3 437 ? 275.740 306.677 195.786 1.00 64.13 430 THR A CA 1
ATOM 4474 C C . THR C 3 437 ? 274.854 307.917 195.732 1.00 64.13 430 THR A C 1
ATOM 4475 O O . THR C 3 437 ? 273.805 307.917 195.084 1.00 64.13 430 THR A O 1
ATOM 4479 N N . GLY C 3 438 ? 275.279 308.972 196.416 1.00 63.08 431 GLY A N 1
ATOM 4480 C CA . GLY C 3 438 ? 274.505 310.196 196.437 1.00 63.08 431 GLY A CA 1
ATOM 4481 C C . GLY C 3 438 ? 275.181 311.246 197.287 1.00 63.08 431 GLY A C 1
ATOM 4482 O O . GLY C 3 438 ? 276.332 311.094 197.700 1.00 63.08 431 GLY A O 1
ATOM 4483 N N . CYS C 3 439 ? 274.443 312.322 197.544 1.00 63.40 432 CYS A N 1
ATOM 4484 C CA . CYS C 3 439 ? 274.941 313.461 198.298 1.00 63.40 432 CYS A CA 1
ATOM 4485 C C . CYS C 3 439 ? 274.055 313.713 199.510 1.00 63.40 432 CYS A C 1
ATOM 4486 O O . CYS C 3 439 ? 272.845 313.471 199.477 1.00 63.40 432 CYS A O 1
ATOM 4489 N N . VAL C 3 440 ? 274.671 314.203 200.582 1.00 61.91 433 VAL A N 1
ATOM 4490 C CA . VAL C 3 440 ? 273.973 314.551 201.815 1.00 61.91 433 VAL A CA 1
ATOM 4491 C C . VAL C 3 440 ? 274.191 316.035 202.071 1.00 61.91 433 VAL A C 1
ATOM 4492 O O . VAL C 3 440 ? 275.326 316.470 202.302 1.00 61.91 433 VAL A O 1
ATOM 4496 N N . ILE C 3 441 ? 273.109 316.807 202.031 1.00 60.81 434 ILE A N 1
ATOM 4497 C CA . ILE C 3 441 ? 273.153 318.253 202.212 1.00 60.81 434 ILE A CA 1
ATOM 4498 C C . ILE C 3 441 ? 272.510 318.585 203.550 1.00 60.81 434 ILE A C 1
ATOM 4499 O O . ILE C 3 441 ? 271.394 318.136 203.836 1.00 60.81 434 ILE A O 1
ATOM 4504 N N . ALA C 3 442 ? 273.210 319.369 204.366 1.00 60.98 435 ALA A N 1
ATOM 4505 C CA . ALA C 3 442 ? 272.709 319.776 205.669 1.00 60.98 435 ALA A CA 1
ATOM 4506 C C . ALA C 3 442 ? 272.970 321.259 205.870 1.00 60.98 435 ALA A C 1
ATOM 4507 O O . ALA C 3 442 ? 273.997 321.781 205.428 1.00 60.98 435 ALA A O 1
ATOM 4509 N N . TRP C 3 443 ? 272.039 321.932 206.540 1.00 61.09 436 TRP A N 1
ATOM 4510 C CA . TRP C 3 443 ? 272.168 323.357 206.801 1.00 61.09 436 TRP A CA 1
ATOM 4511 C C . TRP C 3 443 ? 271.320 323.716 208.012 1.00 61.09 436 TRP A C 1
ATOM 4512 O O . TRP C 3 443 ? 270.273 323.111 208.254 1.00 61.09 436 TRP A O 1
ATOM 4523 N N . ASN C 3 444 ? 271.791 324.704 208.768 1.00 62.22 437 ASN A N 1
ATOM 4524 C CA . ASN C 3 444 ? 271.139 325.078 210.013 1.00 62.22 437 ASN A CA 1
ATOM 4525 C C . ASN C 3 444 ? 269.805 325.765 209.743 1.00 62.22 437 ASN A C 1
ATOM 4526 O O . ASN C 3 444 ? 269.623 326.451 208.734 1.00 62.22 437 ASN A O 1
ATOM 4531 N N . SER C 3 445 ? 268.867 325.572 210.667 1.00 62.01 438 SER A N 1
ATOM 4532 C CA . SER C 3 445 ? 267.541 326.172 210.581 1.00 62.01 438 SER A CA 1
ATOM 4533 C C . SER C 3 445 ? 267.122 326.722 211.935 1.00 62.01 438 SER A C 1
ATOM 4534 O O . SER C 3 445 ? 265.973 326.566 212.361 1.00 62.01 438 SER A O 1
ATOM 4537 N N . ASN C 3 446 ? 268.052 327.378 212.630 1.00 63.62 439 ASN A N 1
ATOM 4538 C CA . ASN C 3 446 ? 267.750 327.928 213.946 1.00 63.62 439 ASN A CA 1
ATOM 4539 C C . ASN C 3 446 ? 266.811 329.124 213.873 1.00 63.62 439 ASN A C 1
ATOM 4540 O O . ASN C 3 446 ? 266.096 329.394 214.842 1.00 63.62 439 ASN A O 1
ATOM 4545 N N . LYS C 3 447 ? 266.792 329.839 212.752 1.00 64.46 440 LYS A N 1
ATOM 4546 C CA . LYS C 3 447 ? 265.937 331.005 212.585 1.00 64.46 440 LYS A CA 1
ATOM 4547 C C . LYS C 3 447 ? 264.530 330.646 212.130 1.00 64.46 440 LYS A C 1
ATOM 4548 O O . LYS C 3 447 ? 263.679 331.535 212.037 1.00 64.46 440 LYS A O 1
ATOM 4554 N N . LEU C 3 448 ? 264.265 329.373 211.845 1.00 62.64 441 LEU A N 1
ATOM 4555 C CA . LEU C 3 448 ? 262.948 328.940 211.399 1.00 62.64 441 LEU A CA 1
ATOM 4556 C C . LEU C 3 448 ? 262.360 327.792 212.204 1.00 62.64 441 LEU A C 1
ATOM 4557 O O . LEU C 3 448 ? 261.145 327.578 212.128 1.00 62.64 441 LEU A O 1
ATOM 4562 N N . ASP C 3 449 ? 263.162 327.055 212.967 1.00 62.55 442 ASP A N 1
ATOM 4563 C CA . ASP C 3 449 ? 262.695 325.894 213.714 1.00 62.55 442 ASP A CA 1
ATOM 4564 C C . ASP C 3 449 ? 263.134 325.971 215.167 1.00 62.55 442 ASP A C 1
ATOM 4565 O O . ASP C 3 449 ? 263.620 324.992 215.741 1.00 62.55 442 ASP A O 1
ATOM 4570 N N . SER C 3 450 ? 262.976 327.137 215.789 1.00 62.42 443 SER A N 1
ATOM 4571 C CA . SER C 3 450 ? 263.340 327.303 217.194 1.00 62.42 443 SER A CA 1
ATOM 4572 C C . SER C 3 450 ? 262.513 328.443 217.770 1.00 62.42 443 SER A C 1
ATOM 4573 O O . SER C 3 450 ? 262.794 329.613 217.494 1.00 62.42 443 SER A O 1
ATOM 4576 N N . LYS C 3 451 ? 261.502 328.104 218.564 1.00 62.35 444 LYS A N 1
ATOM 4577 C CA . LYS C 3 451 ? 260.706 329.122 219.224 1.00 62.35 444 LYS A CA 1
ATOM 4578 C C . LYS C 3 451 ? 261.212 329.345 220.646 1.00 62.35 444 LYS A C 1
ATOM 4579 O O . LYS C 3 451 ? 261.889 328.478 221.208 1.00 62.35 444 LYS A O 1
ATOM 4585 N N . PRO C 3 452 ? 260.921 330.503 221.253 1.00 61.82 445 PRO A N 1
ATOM 4586 C CA . PRO C 3 452 ? 261.486 330.793 222.584 1.00 61.82 445 PRO A CA 1
ATOM 4587 C C . PRO C 3 452 ? 261.148 329.763 223.651 1.00 61.82 445 PRO A C 1
ATOM 4588 O O . PRO C 3 452 ? 261.917 329.601 224.606 1.00 61.82 445 PRO A O 1
ATOM 4592 N N . SER C 3 453 ? 260.024 329.061 223.520 1.00 61.50 446 SER A N 1
ATOM 4593 C CA . SER C 3 453 ? 259.615 328.050 224.487 1.00 61.50 446 SER A CA 1
ATOM 4594 C C . SER C 3 453 ? 259.881 326.636 223.980 1.00 61.50 446 SER A C 1
ATOM 4595 O O . SER C 3 453 ? 259.420 325.659 224.576 1.00 61.50 446 SER A O 1
ATOM 4598 N N . GLY C 3 454 ? 260.621 326.512 222.882 1.00 62.49 447 GLY A N 1
ATOM 4599 C CA . GLY C 3 454 ? 260.947 325.213 222.329 1.00 62.49 447 GLY A CA 1
ATOM 4600 C C . GLY C 3 454 ? 259.830 324.628 221.490 1.00 62.49 447 GLY A C 1
ATOM 4601 O O . GLY C 3 454 ? 258.663 324.663 221.890 1.00 62.49 447 GLY A O 1
ATOM 4602 N N . ASN C 3 455 ? 260.172 324.087 220.324 1.00 62.69 448 ASN A N 1
ATOM 4603 C CA . ASN C 3 455 ? 259.197 323.476 219.424 1.00 62.69 448 ASN A CA 1
ATOM 4604 C C . ASN C 3 455 ? 259.309 321.964 219.569 1.00 62.69 448 ASN A C 1
ATOM 4605 O O . ASN C 3 455 ? 260.326 321.365 219.211 1.00 62.69 448 ASN A O 1
ATOM 4610 N N . TYR C 3 456 ? 258.259 321.347 220.104 1.00 61.59 449 TYR A N 1
ATOM 4611 C CA . TYR C 3 456 ? 258.224 319.903 220.319 1.00 61.59 449 TYR A CA 1
ATOM 4612 C C . TYR C 3 456 ? 257.500 319.173 219.199 1.00 61.59 449 TYR A C 1
ATOM 4613 O O . TYR C 3 456 ? 256.909 318.112 219.418 1.00 61.59 449 TYR A O 1
ATOM 4622 N N . ASN C 3 457 ? 257.528 319.722 217.986 1.00 62.68 450 ASN A N 1
ATOM 4623 C CA . ASN C 3 457 ? 256.908 319.095 216.829 1.00 62.68 450 ASN A CA 1
ATOM 4624 C C . ASN C 3 457 ? 257.872 318.221 216.041 1.00 62.68 450 ASN A C 1
ATOM 4625 O O . ASN C 3 457 ? 257.435 317.491 215.145 1.00 62.68 450 ASN A O 1
ATOM 4630 N N . TYR C 3 458 ? 259.166 318.272 216.347 1.00 60.50 451 TYR A N 1
ATOM 4631 C CA . TYR C 3 458 ? 260.176 317.460 215.679 1.00 60.50 451 TYR A CA 1
ATOM 4632 C C . TYR C 3 458 ? 260.546 316.311 216.608 1.00 60.50 451 TYR A C 1
ATOM 4633 O O . TYR C 3 458 ? 261.269 316.508 217.590 1.00 60.50 451 TYR A O 1
ATOM 4642 N N . LEU C 3 459 ? 260.053 315.117 216.295 1.00 58.63 452 LEU A N 1
ATOM 4643 C CA . LEU C 3 459 ? 260.213 313.952 217.147 1.00 58.63 452 LEU A CA 1
ATOM 4644 C C . LEU C 3 459 ? 261.270 313.018 216.574 1.00 58.63 452 LEU A C 1
ATOM 4645 O O . LEU C 3 459 ? 261.488 312.970 215.360 1.00 58.63 452 LEU A O 1
ATOM 4650 N N . TYR C 3 460 ? 261.926 312.275 217.462 1.00 58.45 453 TYR A N 1
ATOM 4651 C CA . TYR C 3 460 ? 262.940 311.306 217.079 1.00 58.45 453 TYR A CA 1
ATOM 4652 C C . TYR C 3 460 ? 262.762 310.030 217.887 1.00 58.45 453 TYR A C 1
ATOM 4653 O O . TYR C 3 460 ? 262.355 310.064 219.052 1.00 58.45 453 TYR A O 1
ATOM 4662 N N . ARG C 3 461 ? 263.071 308.902 217.255 1.00 58.89 454 ARG A N 1
ATOM 4663 C CA . ARG C 3 461 ? 262.955 307.607 217.907 1.00 58.89 454 ARG A CA 1
ATOM 4664 C C . ARG C 3 461 ? 264.219 307.317 218.704 1.00 58.89 454 ARG A C 1
ATOM 4665 O O . ARG C 3 461 ? 265.334 307.500 218.205 1.00 58.89 454 ARG A O 1
ATOM 4673 N N . LEU C 3 462 ? 264.046 306.865 219.944 1.00 57.00 455 LEU A N 1
ATOM 4674 C CA . LEU C 3 462 ? 265.178 306.657 220.837 1.00 57.00 455 LEU A CA 1
ATOM 4675 C C . LEU C 3 462 ? 265.737 305.242 220.749 1.00 57.00 455 LEU A C 1
ATOM 4676 O O . LEU C 3 462 ? 266.959 305.062 220.763 1.00 57.00 455 LEU A O 1
ATOM 4681 N N . PHE C 3 463 ? 264.875 304.232 220.655 1.00 58.22 456 PHE A N 1
ATOM 4682 C CA . PHE C 3 463 ? 265.338 302.853 220.688 1.00 58.22 456 PHE A CA 1
ATOM 4683 C C . PHE C 3 463 ? 264.253 301.936 220.145 1.00 58.22 456 PHE A C 1
ATOM 4684 O O . PHE C 3 463 ? 263.067 302.147 220.405 1.00 58.22 456 PHE A O 1
ATOM 4692 N N . ARG C 3 464 ? 264.673 300.926 219.388 1.00 59.85 457 ARG A N 1
ATOM 4693 C CA . ARG C 3 464 ? 263.804 299.857 218.925 1.00 59.85 457 ARG A CA 1
ATOM 4694 C C . ARG C 3 464 ? 264.392 298.519 219.345 1.00 59.85 457 ARG A C 1
ATOM 4695 O O . ARG C 3 464 ? 265.555 298.423 219.747 1.00 59.85 457 ARG A O 1
ATOM 4703 N N . LYS C 3 465 ? 263.575 297.470 219.235 1.00 61.05 458 LYS A N 1
ATOM 4704 C CA . LYS C 3 465 ? 264.057 296.133 219.557 1.00 61.05 458 LYS A CA 1
ATOM 4705 C C . LYS C 3 465 ? 265.076 295.642 218.537 1.00 61.05 458 LYS A C 1
ATOM 4706 O O . LYS C 3 465 ? 265.856 294.730 218.830 1.00 61.05 458 LYS A O 1
ATOM 4712 N N . SER C 3 466 ? 265.085 296.230 217.344 1.00 61.76 459 SER A N 1
ATOM 4713 C CA . SER C 3 466 ? 266.028 295.887 216.290 1.00 61.76 459 SER A CA 1
ATOM 4714 C C . SER C 3 466 ? 266.487 297.168 215.606 1.00 61.76 459 SER A C 1
ATOM 4715 O O . SER C 3 466 ? 265.995 298.263 215.892 1.00 61.76 459 SER A O 1
ATOM 4718 N N . LYS C 3 467 ? 267.440 297.029 214.692 1.00 61.76 460 LYS A N 1
ATOM 4719 C CA . LYS C 3 467 ? 267.980 298.162 213.956 1.00 61.76 460 LYS A CA 1
ATOM 4720 C C . LYS C 3 467 ? 267.350 298.229 212.572 1.00 61.76 460 LYS A C 1
ATOM 4721 O O . LYS C 3 467 ? 267.083 297.198 211.948 1.00 61.76 460 LYS A O 1
ATOM 4727 N N . LEU C 3 468 ? 267.111 299.450 212.101 1.00 62.69 461 LEU A N 1
ATOM 4728 C CA . LEU C 3 468 ? 266.441 299.646 210.824 1.00 62.69 461 LEU A CA 1
ATOM 4729 C C . LEU C 3 468 ? 267.309 299.171 209.668 1.00 62.69 461 LEU A C 1
ATOM 4730 O O . LEU C 3 468 ? 268.532 299.330 209.678 1.00 62.69 461 LEU A O 1
ATOM 4735 N N . LYS C 3 469 ? 266.665 298.584 208.667 1.00 64.61 462 LYS A N 1
ATOM 4736 C CA . LYS C 3 469 ? 267.344 298.223 207.438 1.00 64.61 462 LYS A CA 1
ATOM 4737 C C . LYS C 3 469 ? 267.582 299.470 206.594 1.00 64.61 462 LYS A C 1
ATOM 4738 O O . LYS C 3 469 ? 266.924 300.495 206.789 1.00 64.61 462 LYS A O 1
ATOM 4744 N N . PRO C 3 470 ? 268.540 299.420 205.659 1.00 64.47 463 PRO A N 1
ATOM 4745 C CA . PRO C 3 470 ? 268.780 300.579 204.790 1.00 64.47 463 PRO A CA 1
ATOM 4746 C C . PRO C 3 470 ? 267.529 301.039 204.060 1.00 64.47 463 PRO A C 1
ATOM 4747 O O . PRO C 3 470 ? 266.879 300.251 203.366 1.00 64.47 463 PRO A O 1
ATOM 4751 N N . PHE C 3 471 ? 267.186 302.317 204.227 1.00 64.03 464 PHE A N 1
ATOM 4752 C CA . PHE C 3 471 ? 266.021 302.934 203.594 1.00 64.03 464 PHE A CA 1
ATOM 4753 C C . PHE C 3 471 ? 264.722 302.260 204.044 1.00 64.03 464 PHE A C 1
ATOM 4754 O O . PHE C 3 471 ? 263.934 301.759 203.239 1.00 64.03 464 PHE A O 1
ATOM 4762 N N . GLU C 3 472 ? 264.512 302.259 205.356 1.00 65.34 465 GLU A N 1
ATOM 4763 C CA . GLU C 3 472 ? 263.269 301.806 205.962 1.00 65.34 465 GLU A CA 1
ATOM 4764 C C . GLU C 3 472 ? 262.686 302.918 206.825 1.00 65.34 465 GLU A C 1
ATOM 4765 O O . GLU C 3 472 ? 263.396 303.806 207.302 1.00 65.34 465 GLU A O 1
ATOM 4771 N N . ARG C 3 473 ? 261.374 302.850 207.034 1.00 65.68 466 ARG A N 1
ATOM 4772 C CA . ARG C 3 473 ? 260.641 303.939 207.664 1.00 65.68 466 ARG A CA 1
ATOM 4773 C C . ARG C 3 473 ? 259.606 303.361 208.615 1.00 65.68 466 ARG A C 1
ATOM 4774 O O . ARG C 3 473 ? 258.855 302.456 208.240 1.00 65.68 466 ARG A O 1
ATOM 4782 N N . ASP C 3 474 ? 259.568 303.884 209.840 1.00 65.77 467 ASP A N 1
ATOM 4783 C CA . ASP C 3 474 ? 258.640 303.420 210.86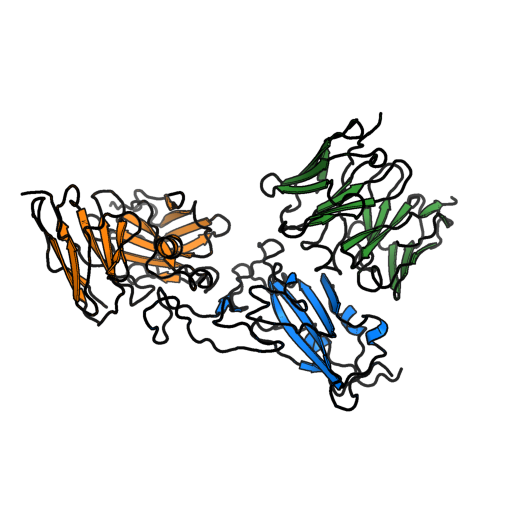4 1.00 65.77 467 ASP A CA 1
ATOM 4784 C C . ASP C 3 474 ? 257.859 304.604 211.411 1.00 65.77 467 ASP A C 1
ATOM 4785 O O . ASP C 3 474 ? 258.450 305.548 211.943 1.00 65.77 467 ASP A O 1
ATOM 4790 N N . ILE C 3 475 ? 256.535 304.547 211.282 1.00 64.61 468 ILE A N 1
ATOM 4791 C CA . ILE C 3 475 ? 255.638 305.551 211.835 1.00 64.61 468 ILE A CA 1
ATOM 4792 C C . ILE C 3 475 ? 254.824 304.988 212.994 1.00 64.61 468 ILE A C 1
ATOM 4793 O O . ILE C 3 475 ? 254.012 305.706 213.588 1.00 64.61 468 ILE A O 1
ATOM 4798 N N . SER C 3 476 ? 255.032 303.720 213.339 1.00 63.98 469 SER A N 1
ATOM 4799 C CA . SER C 3 476 ? 254.258 303.088 214.399 1.00 63.98 469 SER A CA 1
ATOM 4800 C C . SER C 3 476 ? 254.641 303.663 215.755 1.00 63.98 469 SER A C 1
ATOM 4801 O O . SER C 3 476 ? 255.823 303.726 216.105 1.00 63.98 469 SER A O 1
ATOM 4804 N N . THR C 3 477 ? 253.634 304.081 216.521 1.00 62.41 470 THR A N 1
ATOM 4805 C CA . THR C 3 477 ? 253.831 304.656 217.845 1.00 62.41 470 THR A CA 1
ATOM 4806 C C . THR C 3 477 ? 253.442 303.681 218.952 1.00 62.41 470 THR A C 1
ATOM 4807 O O . THR C 3 477 ? 252.892 304.086 219.978 1.00 62.41 470 THR A O 1
ATOM 4811 N N . GLU C 3 478 ? 253.712 302.393 218.750 1.00 63.70 471 GLU A N 1
ATOM 4812 C CA . GLU C 3 478 ? 253.414 301.395 219.768 1.00 63.70 471 GLU A CA 1
ATOM 4813 C C . GLU C 3 478 ? 254.230 301.671 221.023 1.00 63.70 471 GLU A C 1
ATOM 4814 O O . GLU C 3 478 ? 255.439 301.908 220.954 1.00 63.70 471 GLU A O 1
ATOM 4820 N N . ILE C 3 479 ? 253.561 301.641 222.176 1.00 60.13 472 ILE A N 1
ATOM 4821 C CA . ILE C 3 479 ? 254.201 302.039 223.422 1.00 60.13 472 ILE A CA 1
ATOM 4822 C C . ILE C 3 479 ? 255.217 300.985 223.841 1.00 60.13 472 ILE A C 1
ATOM 4823 O O . ILE C 3 479 ? 254.931 299.781 223.843 1.00 60.13 472 ILE A O 1
ATOM 4828 N N . TYR C 3 480 ? 256.415 301.438 224.200 1.00 59.88 473 TYR A N 1
ATOM 4829 C CA . TYR C 3 480 ? 257.496 300.549 224.588 1.00 59.88 473 TYR A CA 1
ATOM 4830 C C . TYR C 3 480 ? 257.255 299.996 225.991 1.00 59.88 473 TYR A C 1
ATOM 4831 O O . TYR C 3 480 ? 256.548 300.586 226.810 1.00 59.88 473 TYR A O 1
ATOM 4840 N N . GLN C 3 481 ? 257.867 298.838 226.269 1.00 62.91 474 GLN A N 1
ATOM 4841 C CA . GLN C 3 481 ? 257.701 298.144 227.549 1.00 62.91 474 GLN A CA 1
ATOM 4842 C C . GLN C 3 481 ? 259.089 297.924 228.154 1.00 62.91 474 GLN A C 1
ATOM 4843 O O . GLN C 3 481 ? 259.799 296.975 227.815 1.00 62.91 474 GLN A O 1
ATOM 4849 N N . ALA C 3 482 ? 259.478 298.819 229.062 1.00 62.27 475 ALA A N 1
ATOM 4850 C CA . ALA C 3 482 ? 260.762 298.720 229.754 1.00 62.27 475 ALA A CA 1
ATOM 4851 C C . ALA C 3 482 ? 260.529 298.128 231.141 1.00 62.27 475 ALA A C 1
ATOM 4852 O O . ALA C 3 482 ? 260.546 298.816 232.164 1.00 62.27 475 ALA A O 1
ATOM 4854 N N . GLY C 3 483 ? 260.310 296.820 231.169 1.00 65.50 476 GLY A N 1
ATOM 4855 C CA . GLY C 3 483 ? 260.068 296.130 232.422 1.00 65.50 476 GLY A CA 1
ATOM 4856 C C . GLY C 3 483 ? 259.491 294.748 232.167 1.00 65.50 476 GLY A C 1
ATOM 4857 O O . GLY C 3 483 ? 259.462 294.272 231.035 1.00 65.50 476 GLY A O 1
ATOM 4858 N N . ASN C 3 484 ? 259.034 294.124 233.253 1.00 67.02 477 ASN A N 1
ATOM 4859 C CA . ASN C 3 484 ? 258.450 292.794 233.193 1.00 67.02 477 ASN A CA 1
ATOM 4860 C C . ASN C 3 484 ? 256.930 292.791 233.240 1.00 67.02 477 ASN A C 1
ATOM 4861 O O . ASN C 3 484 ? 256.327 291.733 233.028 1.00 67.02 477 ASN A O 1
ATOM 4866 N N . LYS C 3 485 ? 256.296 293.930 233.506 1.00 67.67 478 LYS A N 1
ATOM 4867 C CA . LYS C 3 485 ? 254.847 293.996 233.602 1.00 67.67 478 LYS A CA 1
ATOM 4868 C C . LYS C 3 485 ? 254.272 294.453 232.272 1.00 67.67 478 LYS A C 1
ATOM 4869 O O . LYS C 3 485 ? 254.704 295.490 231.746 1.00 67.67 478 LYS A O 1
ATOM 4875 N N . PRO C 3 486 ? 253.323 293.725 231.689 1.00 68.56 479 PRO A N 1
ATOM 4876 C CA . PRO C 3 486 ? 252.801 294.103 230.370 1.00 68.56 479 PRO A CA 1
ATOM 4877 C C . PRO C 3 486 ? 252.108 295.456 230.401 1.00 68.56 479 PRO A C 1
ATOM 4878 O O . PRO C 3 486 ? 251.486 295.837 231.395 1.00 68.56 479 PRO A O 1
ATOM 4882 N N . CYS C 3 487 ? 252.223 296.186 229.295 1.00 70.57 480 CYS A N 1
ATOM 4883 C CA . CYS C 3 487 ? 251.632 297.513 229.161 1.00 70.57 480 CYS A CA 1
ATOM 4884 C C . CYS C 3 487 ? 250.479 297.438 228.167 1.00 70.57 480 CYS A C 1
ATOM 4885 O O . CYS C 3 487 ? 250.683 297.111 226.994 1.00 70.57 480 CYS A O 1
ATOM 4888 N N . ASN C 3 488 ? 249.270 297.739 228.634 1.00 71.19 481 ASN A N 1
ATOM 4889 C CA . ASN C 3 488 ? 248.077 297.688 227.790 1.00 71.19 481 ASN A CA 1
ATOM 4890 C C . ASN C 3 488 ? 247.779 299.020 227.117 1.00 71.19 481 ASN A C 1
ATOM 4891 O O . ASN C 3 488 ? 246.659 299.532 227.203 1.00 71.19 481 ASN A O 1
ATOM 4896 N N . GLY C 3 489 ? 248.760 299.604 226.434 1.00 68.15 482 GLY A N 1
ATOM 4897 C CA . GLY C 3 489 ? 248.532 300.812 225.669 1.00 68.15 482 GLY A CA 1
ATOM 4898 C C . GLY C 3 489 ? 248.376 302.083 226.469 1.00 68.15 482 GLY A C 1
ATOM 4899 O O . GLY C 3 489 ? 247.578 302.946 226.086 1.00 68.15 482 GLY A O 1
ATOM 4900 N N . VAL C 3 490 ? 249.111 302.235 227.567 1.00 66.06 483 VAL A N 1
ATOM 4901 C CA . VAL C 3 490 ? 249.055 303.438 228.391 1.00 66.06 483 VAL A CA 1
ATOM 4902 C C . VAL C 3 490 ? 250.463 303.772 228.859 1.00 66.06 483 VAL A C 1
ATOM 4903 O O . VAL C 3 490 ? 251.152 302.921 229.430 1.00 66.06 483 VAL A O 1
ATOM 4907 N N . ALA C 3 491 ? 250.891 305.010 228.620 1.00 62.57 484 ALA A N 1
ATOM 4908 C CA . ALA C 3 491 ? 252.214 305.463 229.035 1.00 62.57 484 ALA A CA 1
ATOM 4909 C C . ALA C 3 491 ? 252.256 305.541 230.556 1.00 62.57 484 ALA A C 1
ATOM 4910 O O . ALA C 3 491 ? 251.612 306.407 231.158 1.00 62.57 484 ALA A O 1
ATOM 4912 N N . GLY C 3 492 ? 253.012 304.641 231.180 1.00 61.84 485 GLY A N 1
ATOM 4913 C CA . GLY C 3 492 ? 253.087 304.594 232.626 1.00 61.84 485 GLY A CA 1
ATOM 4914 C C . GLY C 3 492 ? 254.486 304.791 233.169 1.00 61.84 485 GLY A C 1
ATOM 4915 O O . GLY C 3 492 ? 255.345 305.369 232.496 1.00 61.84 485 GLY A O 1
ATOM 4916 N N . SER C 3 493 ? 254.728 304.315 234.391 1.00 62.44 486 SER A N 1
ATOM 4917 C CA . SER C 3 493 ? 256.041 304.472 235.006 1.00 62.44 486 SER A CA 1
ATOM 4918 C C . SER C 3 493 ? 257.105 303.642 234.302 1.00 62.44 486 SER A C 1
ATOM 4919 O O . SER C 3 493 ? 258.272 304.045 234.262 1.00 62.44 486 SER A O 1
ATOM 4922 N N . ASN C 3 494 ? 256.729 302.490 233.748 1.00 63.73 487 ASN A N 1
ATOM 4923 C CA . ASN C 3 494 ? 257.647 301.655 232.992 1.00 63.73 487 ASN A CA 1
ATOM 4924 C C . ASN C 3 494 ? 257.274 301.519 231.525 1.00 63.73 487 ASN A C 1
ATOM 4925 O O . ASN C 3 494 ? 257.993 300.839 230.784 1.00 63.73 487 ASN A O 1
ATOM 4930 N N . CYS C 3 495 ? 256.182 302.134 231.086 1.00 62.95 488 CYS A N 1
ATOM 4931 C CA . CYS C 3 495 ? 255.758 302.101 229.696 1.00 62.95 488 CYS A CA 1
ATOM 4932 C C . CYS C 3 495 ? 256.031 303.449 229.042 1.00 62.95 488 CYS A C 1
ATOM 4933 O O . CYS C 3 495 ? 255.590 304.495 229.525 1.00 62.95 488 CYS A O 1
ATOM 4936 N N . TYR C 3 496 ? 256.766 303.416 227.932 1.00 59.18 489 TYR A N 1
ATOM 4937 C CA . TYR C 3 496 ? 257.276 304.626 227.305 1.00 59.18 489 TYR A CA 1
ATOM 4938 C C . TYR C 3 496 ? 256.767 304.747 225.879 1.00 59.18 489 TYR A C 1
ATOM 4939 O O . TYR C 3 496 ? 256.701 303.755 225.149 1.00 59.18 489 TYR A O 1
ATOM 4948 N N . SER C 3 497 ? 256.418 305.968 225.489 1.00 57.14 490 SER A N 1
ATOM 4949 C CA . SER C 3 497 ? 256.140 306.244 224.090 1.00 57.14 490 SER A CA 1
ATOM 4950 C C . SER C 3 497 ? 257.449 306.255 223.304 1.00 57.14 490 SER A C 1
ATOM 4951 O O . SER C 3 497 ? 258.449 306.809 223.771 1.00 57.14 490 SER A O 1
ATOM 4954 N N . PRO C 3 498 ? 257.479 305.653 222.113 1.00 58.50 491 PRO A N 1
ATOM 4955 C CA . PRO C 3 498 ? 258.759 305.502 221.405 1.00 58.50 491 PRO A CA 1
ATOM 4956 C C . PRO C 3 498 ? 259.319 306.800 220.854 1.00 58.50 491 PRO A C 1
ATOM 4957 O O . PRO C 3 498 ? 260.519 306.856 220.561 1.00 58.50 491 PRO A O 1
ATOM 4961 N N . LEU C 3 499 ? 258.505 307.840 220.706 1.00 57.29 492 LEU A N 1
ATOM 4962 C CA . LEU C 3 499 ? 258.930 309.084 220.080 1.00 57.29 492 LEU A CA 1
ATOM 4963 C C . LEU C 3 499 ? 259.150 310.158 221.136 1.00 57.29 492 LEU A C 1
ATOM 4964 O O . LEU C 3 499 ? 258.267 310.416 221.961 1.00 57.29 492 LEU A O 1
ATOM 4969 N N . GLN C 3 500 ? 260.324 310.779 221.105 1.00 56.42 493 GLN A N 1
ATOM 4970 C CA . GLN C 3 500 ? 260.663 311.880 221.990 1.00 56.42 493 GLN A CA 1
ATOM 4971 C C . GLN C 3 500 ? 260.921 313.133 221.166 1.00 56.42 493 GLN A C 1
ATOM 4972 O O . GLN C 3 500 ? 261.297 313.063 219.993 1.00 56.42 493 GLN A O 1
ATOM 4978 N N . SER C 3 501 ? 260.722 314.286 221.793 1.00 57.85 494 SER A N 1
ATOM 4979 C CA . SER C 3 501 ? 260.883 315.571 221.131 1.00 57.85 494 SER A CA 1
ATOM 4980 C C . SER C 3 501 ? 262.282 316.129 221.364 1.00 57.85 494 SER A C 1
ATOM 4981 O O . SER C 3 501 ? 262.952 315.808 222.348 1.00 57.85 494 SER A O 1
ATOM 4984 N N . TYR C 3 502 ? 262.716 316.978 220.434 1.00 58.96 495 TYR A N 1
ATOM 4985 C CA . TYR C 3 502 ? 264.013 317.633 220.542 1.00 58.96 495 TYR A CA 1
ATOM 4986 C C . TYR C 3 502 ? 263.966 318.860 221.442 1.00 58.96 495 TYR A C 1
ATOM 4987 O O . TYR C 3 502 ? 264.890 319.082 222.232 1.00 58.96 495 TYR A O 1
ATOM 4996 N N . GLY C 3 503 ? 262.909 319.660 221.340 1.00 60.54 496 GLY A N 1
ATOM 4997 C CA . GLY C 3 503 ? 262.812 320.880 222.115 1.00 60.54 496 GLY A CA 1
ATOM 4998 C C . GLY C 3 503 ? 263.836 321.907 221.686 1.00 60.54 496 GLY A C 1
ATOM 4999 O O . GLY C 3 503 ? 264.739 322.254 222.452 1.00 60.54 496 GLY A O 1
ATOM 5000 N N . PHE C 3 504 ? 263.704 322.400 220.459 1.00 61.08 497 PHE A N 1
ATOM 5001 C CA . PHE C 3 504 ? 264.675 323.318 219.875 1.00 61.08 497 PHE A CA 1
ATOM 5002 C C . PHE C 3 504 ? 264.412 324.727 220.394 1.00 61.08 497 PHE A C 1
ATOM 5003 O O . PHE C 3 504 ? 263.361 325.314 220.117 1.00 61.08 497 PHE A O 1
ATOM 5011 N N . ARG C 3 505 ? 265.370 325.269 221.145 1.00 63.73 498 ARG A N 1
ATOM 5012 C CA . ARG C 3 505 ? 265.335 326.630 221.647 1.00 63.73 498 ARG A CA 1
ATOM 5013 C C . ARG C 3 505 ? 266.437 327.462 220.998 1.00 63.73 498 ARG A C 1
ATOM 5014 O O . ARG C 3 505 ? 267.511 326.940 220.683 1.00 63.73 498 ARG A O 1
ATOM 5022 N N . PRO C 3 506 ? 266.204 328.757 220.780 1.00 63.52 499 PRO A N 1
ATOM 5023 C CA . PRO C 3 506 ? 267.241 329.587 220.148 1.00 63.52 499 PRO A CA 1
ATOM 5024 C C . PRO C 3 506 ? 268.452 329.825 221.029 1.00 63.52 499 PRO A C 1
ATOM 5025 O O . PRO C 3 506 ? 269.506 330.214 220.514 1.00 63.52 499 PRO A O 1
ATOM 5029 N N . THR C 3 507 ? 268.340 329.604 222.338 1.00 65.34 500 THR A N 1
ATOM 5030 C CA . THR C 3 507 ? 269.452 329.823 223.252 1.00 65.34 500 THR A CA 1
ATOM 5031 C C . THR C 3 507 ? 270.397 328.636 223.349 1.00 65.34 500 THR A C 1
ATOM 5032 O O . THR C 3 507 ? 271.488 328.781 223.912 1.00 65.34 500 THR A O 1
ATOM 5036 N N . TYR C 3 508 ? 270.012 327.476 222.826 1.00 63.96 501 TYR A N 1
ATOM 5037 C CA . TYR C 3 508 ? 270.872 326.302 222.882 1.00 63.96 501 TYR A CA 1
ATOM 5038 C C . TYR C 3 508 ? 272.104 326.499 222.016 1.00 63.96 501 TYR A C 1
ATOM 5039 O O . TYR C 3 508 ? 272.020 327.042 220.911 1.00 63.96 501 TYR A O 1
ATOM 5048 N N . GLY C 3 509 ? 273.252 326.060 222.526 1.00 65.13 502 GLY A N 1
ATOM 5049 C CA . GLY C 3 509 ? 274.476 326.166 221.757 1.00 65.13 502 GLY A CA 1
ATOM 5050 C C . GLY C 3 509 ? 274.434 325.301 220.513 1.00 65.13 502 GLY A C 1
ATOM 5051 O O . GLY C 3 509 ? 273.621 324.383 220.392 1.00 65.13 502 GLY A O 1
ATOM 5052 N N . VAL C 3 510 ? 275.322 325.614 219.570 1.00 65.55 503 VAL A N 1
ATOM 5053 C CA . VAL C 3 510 ? 275.411 324.870 218.320 1.00 65.55 503 VAL A CA 1
ATOM 5054 C C . VAL C 3 510 ? 275.726 323.416 218.638 1.00 65.55 503 VAL A C 1
ATOM 5055 O O . VAL C 3 510 ? 276.768 323.106 219.225 1.00 65.55 503 VAL A O 1
ATOM 5059 N N . GLY C 3 511 ? 274.824 322.520 218.255 1.00 64.25 504 GLY A N 1
ATOM 5060 C CA . GLY C 3 511 ? 274.938 321.122 218.613 1.00 64.25 504 GLY A CA 1
ATOM 5061 C C . GLY C 3 511 ? 273.603 320.573 219.064 1.00 64.25 504 GLY A C 1
ATOM 5062 O O . GLY C 3 511 ? 273.338 319.373 218.947 1.00 64.25 504 GLY A O 1
ATOM 5063 N N . HIS C 3 512 ? 272.752 321.456 219.586 1.00 63.87 505 HIS A N 1
ATOM 5064 C CA . HIS C 3 512 ? 271.389 321.112 219.968 1.00 63.87 505 HIS A CA 1
ATOM 5065 C C . HIS C 3 512 ? 270.384 321.958 219.197 1.00 63.87 505 HIS A C 1
ATOM 5066 O O . HIS C 3 512 ? 269.221 322.071 219.595 1.00 63.87 505 HIS A O 1
ATOM 5073 N N . GLN C 3 513 ? 270.822 322.560 218.088 1.00 62.82 506 GLN A N 1
ATOM 5074 C CA . GLN C 3 513 ? 270.039 323.403 217.202 1.00 62.82 506 GLN A CA 1
ATOM 5075 C C . GLN C 3 513 ? 269.514 322.595 216.021 1.00 62.82 506 GLN A C 1
ATOM 5076 O O . GLN C 3 513 ? 270.113 321.587 215.635 1.00 62.82 506 GLN A O 1
ATOM 5082 N N . PRO C 3 514 ? 268.392 323.006 215.430 1.00 61.19 507 PRO A N 1
ATOM 5083 C CA . PRO C 3 514 ? 267.845 322.252 214.298 1.00 61.19 507 PRO A CA 1
ATOM 5084 C C . PRO C 3 514 ? 268.746 322.344 213.076 1.00 61.19 507 PRO A C 1
ATOM 5085 O O . PRO C 3 514 ? 269.333 323.388 212.786 1.00 61.19 507 PRO A O 1
ATOM 5089 N N . TYR C 3 515 ? 268.852 321.227 212.360 1.00 60.44 508 TYR A N 1
ATOM 5090 C CA . TYR C 3 515 ? 269.648 321.143 211.138 1.00 60.44 508 TYR A CA 1
ATOM 5091 C C . TYR C 3 515 ? 268.835 320.386 210.100 1.00 60.44 508 TYR A C 1
ATOM 5092 O O . TYR C 3 515 ? 268.615 319.180 210.242 1.00 60.44 508 TYR A O 1
ATOM 5101 N N . ARG C 3 516 ? 268.388 321.088 209.063 1.00 59.60 509 ARG A N 1
ATOM 5102 C CA . ARG C 3 516 ? 267.631 320.454 207.994 1.00 59.60 509 ARG A CA 1
ATOM 5103 C C . ARG C 3 516 ? 268.576 319.714 207.057 1.00 59.60 509 ARG A C 1
ATOM 5104 O O . ARG C 3 516 ? 269.569 320.280 206.589 1.00 59.60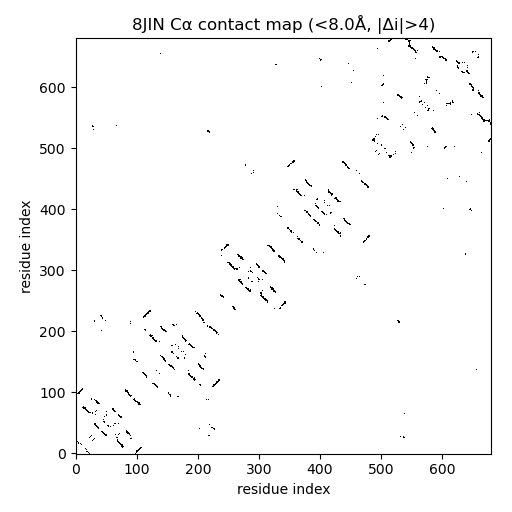 509 ARG A O 1
ATOM 5112 N N . VAL C 3 517 ? 268.267 318.449 206.786 1.00 58.36 510 VAL A N 1
ATOM 5113 C CA . VAL C 3 517 ? 269.107 317.584 205.967 1.00 58.36 510 VAL A CA 1
ATOM 5114 C C . VAL C 3 517 ? 268.284 317.077 204.793 1.00 58.36 510 VAL A C 1
ATOM 5115 O O . VAL C 3 517 ? 267.146 316.630 204.973 1.00 58.36 510 VAL A O 1
ATOM 5119 N N . VAL C 3 518 ? 268.860 317.148 203.595 1.00 59.56 511 VAL A N 1
ATOM 5120 C CA . VAL C 3 518 ? 268.224 316.670 202.370 1.00 59.56 511 VAL A CA 1
ATOM 5121 C C . VAL C 3 518 ? 269.205 315.707 201.716 1.00 59.56 511 VAL A C 1
ATOM 5122 O O . VAL C 3 518 ? 270.194 316.133 201.109 1.00 59.56 511 VAL A O 1
ATOM 5126 N N . VAL C 3 519 ? 268.940 314.411 201.834 1.00 58.89 512 VAL A N 1
ATOM 5127 C CA . VAL C 3 519 ? 269.826 313.381 201.306 1.00 58.89 512 VAL A CA 1
ATOM 5128 C C . VAL C 3 519 ? 269.369 313.016 199.900 1.00 58.89 512 VAL A C 1
ATOM 5129 O O . VAL C 3 519 ? 268.242 312.548 199.706 1.00 58.89 512 VAL A O 1
ATOM 5133 N N . LEU C 3 520 ? 270.242 313.229 198.921 1.00 60.44 513 LEU A N 1
ATOM 5134 C CA . LEU C 3 520 ? 269.969 312.886 197.533 1.00 60.44 513 LEU A CA 1
ATOM 5135 C C . LEU C 3 520 ? 270.526 311.502 197.235 1.00 60.44 513 LEU A C 1
ATOM 5136 O O . LEU C 3 520 ? 271.668 311.198 197.593 1.00 60.44 513 LEU A O 1
ATOM 5141 N N . SER C 3 521 ? 269.723 310.672 196.582 1.00 61.86 514 SER A N 1
ATOM 5142 C CA . SER C 3 521 ? 270.130 309.337 196.178 1.00 61.86 514 SER A CA 1
ATOM 5143 C C . SER C 3 521 ? 269.951 309.173 194.675 1.00 61.86 514 SER A C 1
ATOM 5144 O O . SER C 3 521 ? 269.304 309.982 194.006 1.00 61.86 514 SER A O 1
ATOM 5147 N N . PHE C 3 522 ? 270.539 308.103 194.146 1.00 63.14 515 PHE A N 1
ATOM 5148 C CA . PHE C 3 522 ? 270.482 307.830 192.712 1.00 63.14 515 PHE A CA 1
ATOM 5149 C C . PHE C 3 522 ? 270.390 306.327 192.515 1.00 63.14 515 PHE A C 1
ATOM 5150 O O . PHE C 3 522 ? 271.032 305.569 193.249 1.00 63.14 515 PHE A O 1
ATOM 5158 N N . GLU C 3 523 ? 269.600 305.895 191.534 1.00 71.03 516 GLU A N 1
ATOM 5159 C CA . GLU C 3 523 ? 269.402 304.482 191.245 1.00 71.03 516 GLU A CA 1
ATOM 5160 C C . GLU C 3 523 ? 269.568 304.237 189.749 1.00 71.03 516 GLU A C 1
ATOM 5161 O O . GLU C 3 523 ? 269.163 305.050 188.913 1.00 71.03 516 GLU A O 1
ATOM 5167 N N . LEU C 3 524 ? 270.174 303.098 189.416 1.00 72.66 517 LEU A N 1
ATOM 5168 C CA . LEU C 3 524 ? 270.366 302.699 188.028 1.00 72.66 517 LEU A CA 1
ATOM 5169 C C . LEU C 3 524 ? 270.159 301.198 187.868 1.00 72.66 517 LEU A C 1
ATOM 5170 O O . LEU C 3 524 ? 270.732 300.584 186.963 1.00 72.66 517 LEU A O 1
ATOM 5175 N N . LEU C 3 525 ? 269.356 300.596 188.749 1.00 76.34 518 LEU A N 1
ATOM 5176 C CA . LEU C 3 525 ? 269.291 299.142 188.866 1.00 76.34 518 LEU A CA 1
ATOM 5177 C C . LEU C 3 525 ? 268.911 298.445 187.564 1.00 76.34 518 LEU A C 1
ATOM 5178 O O . LEU C 3 525 ? 269.749 297.777 186.951 1.00 76.34 518 LEU A O 1
ATOM 5183 N N . HIS C 3 526 ? 267.655 298.599 187.123 1.00 79.34 519 HIS A N 1
ATOM 5184 C CA . HIS C 3 526 ? 267.187 298.052 185.850 1.00 79.34 519 HIS A CA 1
ATOM 5185 C C . HIS C 3 526 ? 266.023 298.915 185.356 1.00 79.34 519 HIS A C 1
ATOM 5186 O O . HIS C 3 526 ? 264.866 298.705 185.717 1.00 79.34 519 HIS A O 1
ATOM 5193 N N . ALA C 3 527 ? 266.337 299.879 184.499 1.00 74.85 520 ALA A N 1
ATOM 5194 C CA . ALA C 3 527 ? 265.347 300.805 183.966 1.00 74.85 520 ALA A CA 1
ATOM 5195 C C . ALA C 3 527 ? 266.036 301.697 182.947 1.00 74.85 520 ALA A C 1
ATOM 5196 O O . ALA C 3 527 ? 267.265 301.855 182.977 1.00 74.85 520 ALA A O 1
ATOM 5198 N N . PRO C 3 528 ? 265.283 302.283 182.023 1.00 71.70 521 PRO A N 1
ATOM 5199 C CA . PRO C 3 528 ? 265.854 303.316 181.158 1.00 71.70 521 PRO A CA 1
ATOM 5200 C C . PRO C 3 528 ? 266.186 304.562 181.964 1.00 71.70 521 PRO A C 1
ATOM 5201 O O . PRO C 3 528 ? 265.625 304.821 183.031 1.00 71.70 521 PRO A O 1
ATOM 5205 N N . ALA C 3 529 ? 267.122 305.341 181.438 1.00 70.87 522 ALA A N 1
ATOM 5206 C CA . ALA C 3 529 ? 267.466 306.614 182.048 1.00 70.87 522 ALA A CA 1
ATOM 5207 C C . ALA C 3 529 ? 266.393 307.648 181.732 1.00 70.87 522 ALA A C 1
ATOM 5208 O O . ALA C 3 529 ? 265.959 307.803 180.589 1.00 70.87 522 ALA A O 1
ATOM 5210 N N . THR C 3 530 ? 265.958 308.355 182.772 1.00 69.46 523 THR A N 1
ATOM 5211 C CA . THR C 3 530 ? 264.914 309.357 182.610 1.00 69.46 523 THR A CA 1
ATOM 5212 C C . THR C 3 530 ? 265.294 310.653 183.313 1.00 69.46 523 THR A C 1
ATOM 5213 O O . THR C 3 530 ? 264.660 311.690 183.096 1.00 69.46 523 THR A O 1
ATOM 5217 N N . VAL C 3 531 ? 266.320 310.605 184.152 1.00 67.53 524 VAL A N 1
ATOM 5218 C CA . VAL C 3 531 ? 266.793 311.777 184.885 1.00 67.53 524 VAL A CA 1
ATOM 5219 C C . VAL C 3 531 ? 268.235 312.011 184.454 1.00 67.53 524 VAL A C 1
ATOM 5220 O O . VAL C 3 531 ? 269.175 311.452 185.025 1.00 67.53 524 VAL A O 1
ATOM 5224 N N . CYS C 3 532 ? 268.418 312.847 183.440 1.00 70.55 525 CYS A N 1
ATOM 5225 C CA . CYS C 3 532 ? 269.731 313.229 182.947 1.00 70.55 525 CYS A CA 1
ATOM 5226 C C . CYS C 3 532 ? 269.988 314.698 183.260 1.00 70.55 525 CYS A C 1
ATOM 5227 O O . CYS C 3 532 ? 269.186 315.372 183.911 1.00 70.55 525 CYS A O 1
ATOM 5230 N N . GLY C 3 533 ? 271.124 315.193 182.783 1.00 67.11 526 GLY A N 1
ATOM 5231 C CA . GLY C 3 533 ? 271.501 316.568 182.997 1.00 67.11 526 GLY A CA 1
ATOM 5232 C C . GLY C 3 533 ? 270.870 317.502 181.988 1.00 67.11 526 GLY A C 1
ATOM 5233 O O . GLY C 3 533 ? 269.832 317.202 181.390 1.00 67.11 526 GLY A O 1
ATOM 5234 N N . PRO C 3 534 ? 271.496 318.660 181.774 1.00 64.70 527 PRO A N 1
ATOM 5235 C CA . PRO C 3 534 ? 270.930 319.651 180.849 1.00 64.70 527 PRO A CA 1
ATOM 5236 C C . PRO C 3 534 ? 270.824 319.149 179.418 1.00 64.70 527 PRO A C 1
ATOM 5237 O O . PRO C 3 534 ? 270.041 319.685 178.628 1.00 64.70 527 PRO A O 1
ATOM 5241 N N . LYS C 3 535 ? 271.604 318.130 179.071 1.00 65.79 528 LYS A N 1
ATOM 5242 C CA . LYS C 3 535 ? 271.589 317.577 177.720 1.00 65.79 528 LYS A CA 1
ATOM 5243 C C . LYS C 3 535 ? 270.240 316.945 177.388 1.00 65.79 528 LYS A C 1
ATOM 5244 O O . LYS C 3 535 ? 269.422 316.700 178.274 1.00 65.79 528 LYS A O 1
#

Foldseek 3Di:
DKEWDAADEDAQQAKDKTKIFDDCQWPQVFWKWKWWDAVPGDIATADALQADGDPPHDPQWGWHRDHGMIMTIRGRDDQPRFTWMKMWTQGPVQAIDIYWTYGYDYPVVKAKEKDWAEAQAQFHWTKIKIATDDDQQLFWKKWKWWAAVPGDIGTAKIAFSVRPDITGDPVQPPFKDWDDDSVRRMIMIIGGNHHQPPFTFTKIFIWPGGDDCNVVRRGTDGHDIHGGHGHHHDD/DWAKEKDAAEAADAFFFKDKIKIFIDFWAFLAKWKWWAAVQWDIDTAAGSQAFGAPPDDPQFGWDDTTGMTMTMSGHTCPPSQTWMKMWGCSPPFAIDIYRTHGYDNHCVQWAKAKDWEDEQAVPVKTKMKIATGPDQQQQWKKFKWWAADNPDIHGAKIAGGVVVPRDIDGDDVCPPAKDKDDDSVRRMIMIMGGPHDQRQFTWMKMKIAAGNDCVVVPPDDCRDNVNCVRGHIDIHHTYGYHYDD/DAADAEFPVCCQLVHQDAAALLDWPKDKRFLHAYALVVNVVNDDFDDKDFPADDSVCQQADFFAIKIKTKHKDFQQCPVLPDAPHDDQSCFARAPAHNPFGWIKIKHFDQVRQADQFFDQRHKGFGDDPGTDDHPDHDPDFQWDAQDDDDDPRDCDPRIHTRIGGLRAHSPDPRRSGIMMMMIMGGHHDDGDTGHHHSD

Radius of gyration: 32.2 Å; Cα contacts (8 Å, |Δi|>4): 1773; chains: 3; bounding box: 81×63×99 Å

Solvent-accessible surface area: 29186 Å² total; per-residue (Å²): 148,5,93,18,50,109,69,21,61,12,71,80,56,115,150,19,82,1,58,0,49,17,58,88,37,1,0,14,44,10,1,0,0,1,0,10,11,57,89,83,70,26,5,89,7,0,1,35,9,10,80,79,86,45,123,61,9,62,115,37,5,51,21,61,57,98,29,56,43,5,29,0,17,0,51,31,3,99,89,88,1,60,0,16,0,10,0,0,0,3,21,82,75,74,40,7,22,14,19,56,8,0,80,0,51,33,116,84,185,43,93,7,93,13,70,30,39,27,100,7,126,49,59,27,65,35,121,0,31,0,46,10,66,66,18,137,7,55,18,44,0,0,0,0,0,18,23,34,93,79,140,27,8,79,4,0,0,0,8,5,0,101,28,62,44,56,42,41,5,131,49,0,124,79,28,10,57,12,48,35,46,62,102,137,56,10,0,31,0,48,0,60,52,1,132,101,96,0,41,1,46,0,8,0,0,16,0,56,4,21,4,12,0,35,20,3,2,36,19,1,0,0,50,35,20,6,141,22,22,68,0,55,2,55,140,198,15,90,5,62,21,63,28,69,77,30,64,61,57,62,59,80,120,0,61,1,37,0,99,8,86,93,84,2,60,25,41,0,0,0,1,4,14,49,98,85,113,36,7,114,11,0,0,2,29,2,82,37,81,12,78,76,25,62,82,48,5,60,9,58,29,81,23,68,85,5,38,0,29,0,75,40,91,1,67,111,2,98,3,32,1,15,0,3,1,27,41,67,15,38,57,6,38,25,4,130,17,0,107,2,37,57,149,107,154,102,25,87,0,69,22,64,32,45,32,110,4,64,96,63,71,65,26,125,0,25,0,53,11,93,26,23,95,22,14,48,7,5,1,0,0,4,9,24,28,102,82,143,9,16,76,11,0,0,5,10,67,5,60,11,22,12,38,81,56,66,38,15,101,42,0,154,77,38,1,67,9,64,43,35,46,102,130,31,33,0,35,0,47,0,64,69,10,94,91,93,0,34,1,48,0,7,0,1,4,12,19,18,4,93,0,54,49,2,58,76,35,68,20,69,24,60,68,6,42,110,73,9,20,21,38,31,6,97,37,16,78,6,62,50,57,137,118,97,105,98,75,82,8,41,3,99,104,11,4,109,33,129,111,9,20,13,0,36,15,10,83,80,83,156,3,27,122,35,20,0,24,3,55,42,0,89,121,53,31,105,5,38,4,8,58,27,50,74,27,29,20,62,116,1,49,104,72,58,19,10,13,0,28,1,0,12,0,0,0,32,4,55,15,6,55,34,10,19,36,46,76,101,22,41,1,2,6,29,3,6,38,6,30,110,128,14,64,0,0,7,0,0,24,22,3,22,167,129,11,22,96,112,58,4,18,65,122,25,46,17,11,9,33,42,168,51,116,3,134,66,60,66,112,30,86,69,76,128,45,38,83,2,26,116,32,116,36,128,53,89,47,14,13,21,8,1,32,5,16,4,5,2,1,0,74,57,114,51,13,43,1,82,20,0,2,5,0,0,0,0,6,12,54,110,121,179,53,118,58,59,0,36,5,30,170

Organism: Severe acute respiratory syndrome coronavirus 2 (NCBI:txid2697049)

Sequence (681 aa):
VLTQPPSASGTPGQRVTISCSGSSSNIGSNTVNWYQQLPGTAPKLLIYSNNQRPSGVPDRFSGSKSGTSASLAISGLQSEDEADYYCAAWDDSLNWVFGGGTKLTVLGEVQLVESGGGVVQPGGSLRLSCAASGFRFDDHAMHWVRQAPGKGLEWVSVISGDGGSTYYADSVKGRFSISRDDSKNSLYLQMNSLRTEDTALYYCAKDRSYGPPDVFNYEYGMDVWGQGTTVTVSSEIVLTQSPATLSLSPGERATLSCRASQSVSSYLAWYQQKPGQAPRLLIYDASNRATGIPARFSGSGSGTDFTLTISSLEPEDFAVYYCQQRSNWPQYTFGQGTKLEIKGSEVQLVESGGGLVKPGRSLRLSCTASGFTFGDYAMSWFRQAPGKGLEWVGFIRSKAYGGTTEYAASVKGRFTISRDDSKSIAYLQMNSLKTEDTAVYYCTRDRYARYDILTGLSPAGADYFYYAMDVWGQGTTVTVSSPNITNLCPFHEVFNATTFASVYAWNRKRISNCVADYSVIYNFAPFFAFKCYGVSPTKLNDLCFTNVYADSFVIRGNEVSQIAPGQTGNIADYNYKLPDDFTGCVIAWNSNKLDSKPSGNYNYLYRLFRKSKLKPFERDISTEIYQAGNKPCNGVAGSNCYSPLQSYGFRPTYGVGHQPYRVVVLSFELLHAPATVCGPK